Protein AF-A0A5J4WAI6-F1 (afdb_monomer_lite)

Foldseek 3Di:
DAAEAAQEEAEQAEEAQARAEEDEDQDLRYANEQYEEENAAHPDPDGQQRHYEAEYPDADPPDDLVCPLVSVCVSHHNYEYQDALNHWYYYPPDIGGDHGHHPAAAQQDLVSDDPGHAHDCPDPRQHRVNNVLSNCCVPVVCPDACVSHPADLADRPCDPPRHPHADDPPRDDPRHAHRCPDPVAHNVNNVLVCCQPPVQCPDACVSPPADLADRPCDPHRADHADQDLLDPPVRHHDRCPDPRQHSVNVVVSSQADPDAQDAADDACSHEYALGHQHHRHDYDPPLVRCPNPACVRPPAALPDNPCDPVPRHDHAADVVRQELRHHDRDPDPVQHSVLNVLVNCCHVPQCPDACVSHPADLEDRPCDPHRADHADQDLVSQDLRHHDHDPHPCHSVNNVLSSCCVPPVLPDACVSHPADPPDGVVDCVRHVPDDDDPPDDDDDDDDDDDDDDDDDDDDDDDDDDDDDDDDDDDDDDDDDDDDDDDDDDDDDDDDDDDDDDDDDDDDDDDDDDDDDDDDDD

Structure (mmCIF, N/CA/C/O backbone):
data_AF-A0A5J4WAI6-F1
#
_entry.id   AF-A0A5J4WAI6-F1
#
loop_
_atom_site.group_PDB
_atom_site.id
_atom_site.type_symbol
_atom_site.label_atom_id
_atom_site.label_alt_id
_atom_site.label_comp_id
_atom_site.label_asym_id
_atom_site.label_entity_id
_atom_site.label_seq_id
_atom_site.pdbx_PDB_ins_code
_atom_site.Cartn_x
_atom_site.Cartn_y
_atom_site.Cartn_z
_atom_site.occupancy
_atom_site.B_iso_or_equiv
_atom_site.auth_seq_id
_atom_site.auth_comp_id
_atom_site.auth_asym_id
_atom_site.auth_atom_id
_atom_site.pdbx_PDB_model_num
ATOM 1 N N . MET A 1 1 ? 68.109 -17.383 -61.980 1.00 69.75 1 MET A N 1
ATOM 2 C CA . MET A 1 1 ? 67.663 -16.422 -60.946 1.00 69.75 1 MET A CA 1
ATOM 3 C C . MET A 1 1 ? 66.219 -16.737 -60.569 1.00 69.75 1 MET A C 1
ATOM 5 O O . MET A 1 1 ? 65.456 -17.095 -61.463 1.00 69.75 1 MET A O 1
ATOM 9 N N . LYS A 1 2 ? 65.871 -16.685 -59.277 1.00 86.88 2 LYS A N 1
ATOM 10 C CA . LYS A 1 2 ? 64.518 -16.937 -58.749 1.00 86.88 2 LYS A CA 1
ATOM 11 C C . LYS A 1 2 ? 64.062 -15.692 -57.984 1.00 86.88 2 LYS A C 1
ATOM 13 O O . LYS A 1 2 ? 64.823 -15.218 -57.147 1.00 86.88 2 LYS A O 1
ATOM 18 N N . LEU A 1 3 ? 62.865 -15.182 -58.270 1.00 90.19 3 LEU A N 1
ATOM 19 C CA . LEU A 1 3 ? 62.257 -14.062 -57.540 1.00 90.19 3 LEU A CA 1
ATOM 20 C C . LEU A 1 3 ? 61.251 -14.607 -56.519 1.00 90.19 3 LEU A C 1
ATOM 22 O O . LEU A 1 3 ? 60.433 -15.459 -56.865 1.00 90.19 3 LEU A O 1
ATOM 26 N N . VAL A 1 4 ? 61.307 -14.138 -55.271 1.00 94.31 4 VAL A N 1
ATOM 27 C CA . VAL A 1 4 ? 60.383 -14.551 -54.202 1.00 94.31 4 VAL A CA 1
ATOM 28 C C . VAL A 1 4 ? 59.908 -13.315 -53.444 1.00 94.31 4 VAL A C 1
ATOM 30 O O . VAL A 1 4 ? 60.719 -12.626 -52.835 1.00 94.31 4 VAL A O 1
ATOM 33 N N . ILE A 1 5 ? 58.604 -13.043 -53.491 1.00 95.62 5 ILE A N 1
ATOM 34 C CA . ILE A 1 5 ? 57.927 -11.959 -52.768 1.00 95.62 5 ILE A CA 1
ATOM 35 C C . ILE A 1 5 ? 56.692 -12.576 -52.115 1.00 95.62 5 ILE A C 1
ATOM 37 O O . ILE A 1 5 ? 55.659 -12.713 -52.754 1.00 95.62 5 ILE A O 1
ATOM 41 N N . THR A 1 6 ? 56.784 -13.011 -50.864 1.00 95.88 6 THR A N 1
ATOM 42 C CA . THR A 1 6 ? 55.691 -13.754 -50.212 1.00 95.88 6 THR A CA 1
ATOM 43 C C . THR A 1 6 ? 55.448 -13.279 -48.791 1.00 95.88 6 THR A C 1
ATOM 45 O O . THR A 1 6 ? 56.419 -12.924 -48.125 1.00 95.88 6 THR A O 1
ATOM 48 N N . ASN A 1 7 ? 54.206 -13.368 -48.302 1.00 94.25 7 ASN A N 1
ATOM 49 C CA . ASN A 1 7 ? 53.822 -13.002 -46.928 1.00 94.25 7 ASN A CA 1
ATOM 50 C C . ASN A 1 7 ? 54.052 -11.518 -46.589 1.00 94.25 7 ASN A C 1
ATOM 52 O O . ASN A 1 7 ? 54.444 -11.189 -45.472 1.00 94.25 7 ASN A O 1
ATOM 56 N N . ASN A 1 8 ? 53.833 -10.621 -47.552 1.00 95.94 8 ASN A N 1
ATOM 57 C CA . ASN A 1 8 ? 53.940 -9.176 -47.345 1.00 95.94 8 ASN A CA 1
ATOM 58 C C . ASN A 1 8 ? 52.562 -8.521 -47.343 1.00 95.94 8 ASN A C 1
ATOM 60 O O . ASN A 1 8 ? 51.621 -9.019 -47.960 1.00 95.94 8 ASN A O 1
ATOM 64 N N . ARG A 1 9 ? 52.475 -7.356 -46.702 1.00 94.69 9 ARG A N 1
ATOM 65 C CA . ARG A 1 9 ? 51.293 -6.498 -46.720 1.00 94.69 9 ARG A CA 1
ATOM 66 C C . ARG A 1 9 ? 51.644 -5.162 -47.364 1.00 94.69 9 ARG A C 1
ATOM 68 O O . ARG A 1 9 ? 52.500 -4.441 -46.857 1.00 94.69 9 ARG A O 1
ATOM 75 N N . PHE A 1 10 ? 50.982 -4.847 -48.470 1.00 94.94 10 PHE A N 1
ATOM 76 C CA . PHE A 1 10 ? 51.165 -3.618 -49.232 1.00 94.94 10 PHE A CA 1
ATOM 77 C C . PHE A 1 10 ? 49.921 -2.746 -49.098 1.00 94.94 10 PHE A C 1
ATOM 79 O O . PHE A 1 10 ? 48.861 -3.068 -49.642 1.00 94.94 10 PHE A O 1
ATOM 86 N N . THR A 1 11 ? 50.055 -1.662 -48.340 1.00 90.81 11 THR A N 1
ATOM 87 C CA . THR A 1 11 ? 48.950 -0.767 -47.987 1.00 90.81 11 THR A CA 1
ATOM 88 C C . THR A 1 11 ? 49.206 0.643 -48.489 1.00 90.81 11 THR A C 1
ATOM 90 O O . THR A 1 11 ? 50.267 1.194 -48.190 1.00 90.81 11 THR A O 1
ATOM 93 N N . ASN A 1 12 ? 48.231 1.244 -49.174 1.00 91.88 12 ASN A N 1
ATOM 94 C CA . ASN A 1 12 ? 48.247 2.645 -49.617 1.00 91.88 12 ASN A CA 1
ATOM 95 C C . ASN A 1 12 ? 49.503 3.040 -50.412 1.00 91.88 12 ASN A C 1
ATOM 97 O O . ASN A 1 12 ? 49.976 4.175 -50.332 1.00 91.88 12 ASN A O 1
ATOM 101 N N . CYS A 1 13 ? 50.074 2.098 -51.160 1.00 94.56 13 CYS A N 1
ATOM 102 C CA . CYS A 1 13 ? 51.224 2.363 -52.010 1.00 94.56 13 CYS A CA 1
ATOM 103 C C . CYS A 1 13 ? 50.749 3.006 -53.323 1.00 94.56 13 CYS A C 1
ATOM 105 O O . CYS A 1 13 ? 49.711 2.622 -53.868 1.00 94.56 13 CYS A O 1
ATOM 107 N N . PHE A 1 14 ? 51.501 3.980 -53.837 1.00 95.50 14 PHE A N 1
ATOM 108 C CA . PHE A 1 14 ? 51.156 4.695 -55.066 1.00 95.50 14 PHE A CA 1
ATOM 109 C C . PHE A 1 14 ? 52.329 4.698 -56.041 1.00 95.50 14 PHE A C 1
ATOM 111 O O . PHE A 1 14 ? 53.457 5.016 -55.666 1.00 95.50 14 PHE A O 1
ATOM 118 N N . GLY A 1 15 ? 52.061 4.372 -57.303 1.00 94.88 15 GLY A N 1
ATOM 119 C CA . GLY A 1 15 ? 53.096 4.276 -58.325 1.00 94.88 15 GLY A CA 1
ATOM 120 C C . GLY A 1 15 ? 52.580 4.592 -59.719 1.00 94.88 15 GLY A C 1
ATOM 121 O O . GLY A 1 15 ? 51.388 4.773 -59.943 1.00 94.88 15 GLY A O 1
ATOM 122 N N . TYR A 1 16 ? 53.490 4.704 -60.683 1.00 93.69 16 TYR A N 1
ATOM 123 C CA . TYR A 1 16 ? 53.103 5.106 -62.036 1.00 93.69 16 TYR A CA 1
ATOM 124 C C . TYR A 1 16 ? 52.330 3.996 -62.767 1.00 93.69 16 TYR A C 1
ATOM 126 O O . TYR A 1 16 ? 51.257 4.246 -63.305 1.00 93.69 16 TYR A O 1
ATOM 134 N N . TYR A 1 17 ? 52.842 2.760 -62.736 1.00 93.25 17 TYR A N 1
ATOM 135 C CA . TYR A 1 17 ? 52.228 1.605 -63.410 1.00 93.25 17 TYR A CA 1
ATOM 136 C C . TYR A 1 17 ? 51.409 0.710 -62.469 1.00 93.25 17 TYR A C 1
ATOM 138 O O . TYR A 1 17 ? 50.399 0.150 -62.883 1.00 93.25 17 TYR A O 1
ATOM 146 N N . ALA A 1 18 ? 51.836 0.599 -61.212 1.00 96.06 18 ALA A N 1
ATOM 147 C CA . ALA A 1 18 ? 51.139 -0.073 -60.121 1.00 96.06 18 ALA A CA 1
ATOM 148 C C . ALA A 1 18 ? 51.621 0.519 -58.793 1.00 96.06 18 ALA A C 1
ATOM 150 O O . ALA A 1 18 ? 52.752 1.003 -58.706 1.00 96.06 18 ALA A O 1
ATOM 151 N N . GLY A 1 19 ? 50.765 0.480 -57.780 1.00 94.19 19 GLY A N 1
ATOM 152 C CA . GLY A 1 19 ? 51.011 1.028 -56.457 1.00 94.19 19 GLY A CA 1
ATOM 153 C C . GLY A 1 19 ? 51.994 0.208 -55.637 1.00 94.19 19 GLY A C 1
ATOM 154 O O . GLY A 1 19 ? 52.930 0.786 -55.094 1.00 94.19 19 GLY A O 1
ATOM 155 N N . ALA A 1 20 ? 51.827 -1.118 -55.560 1.00 95.88 20 ALA A N 1
ATOM 156 C CA . ALA A 1 20 ? 52.673 -1.948 -54.699 1.00 95.88 20 ALA A CA 1
ATOM 157 C C . ALA A 1 20 ? 53.856 -2.597 -55.428 1.00 95.88 20 ALA A C 1
ATOM 159 O O . ALA A 1 20 ? 54.994 -2.476 -54.976 1.00 95.88 20 ALA A O 1
ATOM 160 N N . LEU A 1 21 ? 53.617 -3.298 -56.541 1.00 96.00 21 LEU A N 1
ATOM 161 C CA . LEU A 1 21 ? 54.660 -4.062 -57.234 1.00 96.00 21 LEU A CA 1
ATOM 162 C C . LEU A 1 21 ? 54.730 -3.717 -58.722 1.00 96.00 21 LEU A C 1
ATOM 164 O O . LEU A 1 21 ? 53.766 -3.904 -59.453 1.00 96.00 21 LEU A O 1
ATOM 168 N N . HIS A 1 22 ? 55.905 -3.317 -59.202 1.00 95.00 22 HIS A N 1
ATOM 169 C CA . HIS A 1 22 ? 56.192 -3.184 -60.630 1.00 95.00 22 HIS A CA 1
ATOM 170 C C . HIS A 1 22 ? 57.426 -4.017 -60.976 1.00 95.00 22 HIS A C 1
ATOM 172 O O . HIS A 1 22 ? 58.529 -3.693 -60.540 1.00 95.00 22 HIS A O 1
ATOM 178 N N . ASN A 1 23 ? 57.243 -5.104 -61.733 1.00 90.94 23 ASN A N 1
ATOM 179 C CA . ASN A 1 23 ? 58.327 -6.037 -62.041 1.00 90.94 23 ASN A CA 1
ATOM 180 C C . ASN A 1 23 ? 58.408 -6.358 -63.535 1.00 90.94 23 ASN A C 1
ATOM 182 O O . ASN A 1 23 ? 57.436 -6.824 -64.130 1.00 90.94 23 ASN A O 1
ATOM 186 N N . ALA A 1 24 ? 59.609 -6.200 -64.097 1.00 90.69 24 ALA A N 1
ATOM 187 C CA . ALA A 1 24 ? 59.967 -6.677 -65.427 1.00 90.69 24 ALA A CA 1
ATOM 188 C C . ALA A 1 24 ? 60.778 -7.983 -65.305 1.00 90.69 24 ALA A C 1
ATOM 190 O O . ALA A 1 24 ? 61.910 -8.004 -64.823 1.00 90.69 24 ALA A O 1
ATOM 191 N N . LEU A 1 25 ? 60.169 -9.098 -65.694 1.00 89.81 25 LEU A N 1
ATOM 192 C CA . LEU A 1 25 ? 60.618 -10.461 -65.449 1.00 89.81 25 LEU A CA 1
ATOM 193 C C . LEU A 1 25 ? 61.243 -11.074 -66.710 1.00 89.81 25 LEU A C 1
ATOM 195 O O . LEU A 1 25 ? 60.679 -11.035 -67.803 1.00 89.81 25 LEU A O 1
ATOM 199 N N . GLN A 1 26 ? 62.404 -11.709 -66.542 1.00 87.00 26 GLN A N 1
ATOM 200 C CA . GLN A 1 26 ? 63.084 -12.484 -67.594 1.00 87.00 26 GLN A CA 1
ATOM 201 C C . GLN A 1 26 ? 62.978 -14.004 -67.377 1.00 87.00 26 GLN A C 1
ATOM 203 O O . GLN A 1 26 ? 63.520 -14.789 -68.149 1.00 87.00 26 GLN A O 1
ATOM 208 N N . THR A 1 27 ? 62.301 -14.440 -66.310 1.00 83.56 27 THR A N 1
ATOM 209 C CA . THR A 1 27 ? 62.223 -15.844 -65.885 1.00 83.56 27 THR A CA 1
ATOM 210 C C . THR A 1 27 ? 60.822 -16.212 -65.401 1.00 83.56 27 THR A C 1
ATOM 212 O O . THR A 1 27 ? 60.086 -15.373 -64.883 1.00 83.56 27 THR A O 1
ATOM 215 N N . VAL A 1 28 ? 60.461 -17.491 -65.541 1.00 82.44 28 VAL A N 1
ATOM 216 C CA . VAL A 1 28 ? 59.222 -18.080 -64.993 1.00 82.44 28 VAL A CA 1
ATOM 217 C C . VAL A 1 28 ? 59.356 -18.493 -63.528 1.00 82.44 28 VAL A C 1
ATOM 219 O O . VAL A 1 28 ? 58.354 -18.776 -62.881 1.00 82.44 28 VAL A O 1
ATOM 222 N N . ASN A 1 29 ? 60.576 -18.522 -62.985 1.00 87.31 29 ASN A N 1
ATOM 223 C CA . ASN A 1 29 ? 60.829 -18.948 -61.609 1.00 87.31 29 ASN A CA 1
ATOM 224 C C . ASN A 1 29 ? 60.546 -17.802 -60.623 1.00 87.31 29 ASN A C 1
ATOM 226 O O . ASN A 1 29 ? 61.465 -17.278 -59.988 1.00 87.31 29 ASN A O 1
ATOM 230 N N . CYS A 1 30 ? 59.275 -17.412 -60.517 1.00 90.50 30 CYS A N 1
ATOM 231 C CA . CYS A 1 30 ? 58.785 -16.372 -59.613 1.00 90.50 30 CYS A CA 1
ATOM 232 C C . CYS A 1 30 ? 57.752 -16.956 -58.639 1.00 90.50 30 CYS A C 1
ATOM 234 O O . CYS A 1 30 ? 56.895 -17.736 -59.045 1.00 90.50 30 CYS A O 1
ATOM 236 N N . ASN A 1 31 ? 57.830 -16.575 -57.363 1.00 93.88 31 ASN A N 1
ATOM 237 C CA . ASN A 1 31 ? 56.807 -16.873 -56.363 1.00 93.88 31 ASN A CA 1
ATOM 238 C C . ASN A 1 31 ? 56.331 -15.569 -55.711 1.00 93.88 31 ASN A C 1
ATOM 240 O O . ASN A 1 31 ? 57.135 -14.897 -55.065 1.00 93.88 31 ASN A O 1
ATOM 244 N N . ILE A 1 32 ? 55.055 -15.223 -55.896 1.00 95.62 32 ILE A N 1
ATOM 245 C CA . ILE A 1 32 ? 54.423 -13.993 -55.394 1.00 95.62 32 ILE A CA 1
ATOM 246 C C . ILE A 1 32 ? 53.202 -14.345 -54.504 1.00 95.62 32 ILE A C 1
ATOM 248 O O . ILE A 1 32 ? 52.201 -13.634 -54.456 1.00 95.62 32 ILE A O 1
ATOM 252 N N . SER A 1 33 ? 53.245 -15.496 -53.826 1.00 95.94 33 SER A N 1
ATOM 253 C CA . SER A 1 33 ? 52.140 -16.049 -53.033 1.00 95.94 33 SER A CA 1
ATOM 254 C C . SER A 1 33 ? 51.926 -15.353 -51.682 1.00 95.94 33 SER A C 1
ATOM 256 O O . SER A 1 33 ? 52.874 -14.845 -51.083 1.00 95.94 33 SER A O 1
ATOM 258 N N . ASN A 1 34 ? 50.718 -15.465 -51.125 1.00 94.88 34 ASN A N 1
ATOM 259 C CA . ASN A 1 34 ? 50.363 -15.037 -49.762 1.00 94.88 34 ASN A CA 1
ATOM 260 C C . ASN A 1 34 ? 50.623 -13.553 -49.452 1.00 94.88 34 ASN A C 1
ATOM 262 O O . ASN A 1 34 ? 51.053 -13.226 -48.351 1.00 94.88 34 ASN A O 1
ATOM 266 N N . ASN A 1 35 ? 50.424 -12.642 -50.402 1.00 95.62 35 ASN A N 1
ATOM 267 C CA . ASN A 1 35 ? 50.533 -11.207 -50.131 1.00 95.62 35 ASN A CA 1
ATOM 268 C C . ASN A 1 35 ? 49.152 -10.566 -49.941 1.00 95.62 35 ASN A C 1
ATOM 270 O O . ASN A 1 35 ? 48.162 -10.996 -50.531 1.00 95.62 35 ASN A O 1
ATOM 274 N N . GLU A 1 36 ? 49.087 -9.514 -49.134 1.00 93.81 36 GLU A N 1
ATOM 275 C CA . GLU A 1 36 ? 47.872 -8.736 -48.896 1.00 93.81 36 GLU A CA 1
ATOM 276 C C . GLU A 1 36 ? 48.015 -7.356 -49.535 1.00 93.81 36 GLU A C 1
ATOM 278 O O . GLU A 1 36 ? 48.956 -6.623 -49.222 1.00 93.81 36 GLU A O 1
ATOM 283 N N . PHE A 1 37 ? 47.085 -6.989 -50.412 1.00 94.25 37 PHE A N 1
ATOM 284 C CA . PHE A 1 37 ? 47.084 -5.697 -51.091 1.00 94.25 37 PHE A CA 1
ATOM 285 C C . PHE A 1 37 ? 45.852 -4.883 -50.694 1.00 94.25 37 PHE A C 1
ATOM 287 O O . PHE A 1 37 ? 44.728 -5.368 -50.805 1.00 94.25 37 PHE A O 1
ATOM 294 N N . SER A 1 38 ? 46.047 -3.653 -50.219 1.00 91.19 38 SER A N 1
ATOM 295 C CA . SER A 1 38 ? 44.950 -2.826 -49.712 1.00 91.19 38 SER A CA 1
ATOM 296 C C . SER A 1 38 ? 45.164 -1.347 -50.018 1.00 91.19 38 SER A C 1
ATOM 298 O O . SER A 1 38 ? 46.207 -0.785 -49.694 1.00 91.19 38 SER A O 1
ATOM 300 N N . GLY A 1 39 ? 44.184 -0.704 -50.655 1.00 87.12 39 GLY A N 1
ATOM 301 C CA . GLY A 1 39 ? 44.206 0.746 -50.904 1.00 87.12 39 GLY A CA 1
ATOM 302 C C . GLY A 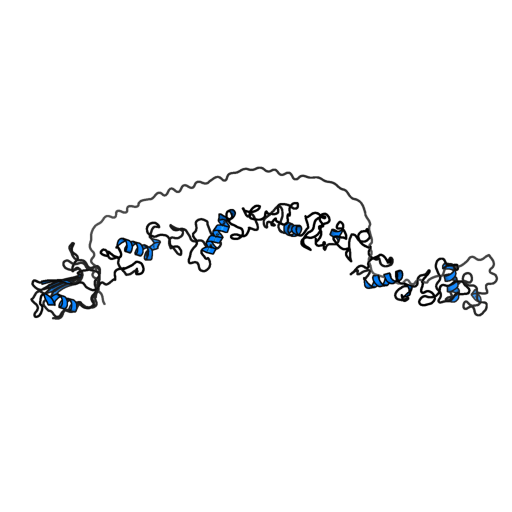1 39 ? 45.337 1.245 -51.816 1.00 87.12 39 GLY A C 1
ATOM 303 O O . GLY A 1 39 ? 45.634 2.436 -51.812 1.00 87.12 39 GLY A O 1
ATOM 304 N N . ASN A 1 40 ? 45.995 0.368 -52.583 1.00 94.12 40 ASN A N 1
ATOM 305 C CA . ASN A 1 40 ? 47.045 0.787 -53.513 1.00 94.12 40 ASN A CA 1
ATOM 306 C C . ASN A 1 40 ? 46.439 1.446 -54.758 1.00 94.12 40 ASN A C 1
ATOM 308 O O . ASN A 1 40 ? 45.366 1.050 -55.222 1.00 94.12 40 ASN A O 1
ATOM 312 N N . GLY A 1 41 ? 47.150 2.429 -55.309 1.00 92.56 41 GLY A N 1
ATOM 313 C CA . GLY A 1 41 ? 46.709 3.212 -56.461 1.00 92.56 41 GLY A CA 1
ATOM 314 C C . GLY A 1 41 ? 47.800 3.385 -57.511 1.00 92.56 41 GLY A C 1
ATOM 315 O O . GLY A 1 41 ? 48.993 3.242 -57.228 1.00 92.56 41 GLY A O 1
ATOM 316 N N . LYS A 1 42 ? 47.394 3.719 -58.736 1.00 95.00 42 LYS A N 1
ATOM 317 C CA . LYS A 1 42 ? 48.323 4.108 -59.802 1.00 95.00 42 LYS A CA 1
ATOM 318 C C . LYS A 1 42 ? 47.962 5.448 -60.430 1.00 95.00 42 LYS A C 1
ATOM 320 O O . LYS A 1 42 ? 46.844 5.939 -60.277 1.00 95.00 42 LYS A O 1
ATOM 325 N N . TYR A 1 43 ? 48.906 6.035 -61.156 1.00 91.50 43 TYR A N 1
ATOM 326 C CA . TYR A 1 43 ? 48.659 7.267 -61.897 1.00 91.50 43 TYR A CA 1
ATOM 327 C C . TYR A 1 43 ? 47.642 7.038 -63.033 1.00 91.50 43 TYR A C 1
ATOM 329 O O . TYR A 1 43 ? 47.825 6.153 -63.867 1.00 91.50 43 TYR A O 1
ATOM 337 N N . GLY A 1 44 ? 46.579 7.850 -63.074 1.00 89.62 44 GLY A N 1
ATOM 338 C CA . GLY A 1 44 ? 45.499 7.772 -64.069 1.00 89.62 44 GLY A CA 1
ATOM 339 C C . GLY A 1 44 ? 44.108 7.560 -63.456 1.00 89.62 44 GLY A C 1
ATOM 340 O O . GLY A 1 44 ? 43.973 7.338 -62.257 1.00 89.62 44 GLY A O 1
ATOM 341 N N . LEU A 1 45 ? 43.057 7.654 -64.279 1.00 82.19 45 LEU A N 1
ATOM 342 C CA . LEU A 1 45 ? 41.668 7.432 -63.837 1.00 82.19 45 LEU A CA 1
ATOM 343 C C . LEU A 1 45 ? 41.311 5.941 -63.740 1.00 82.19 45 LEU A C 1
ATOM 345 O O . LEU A 1 45 ? 40.546 5.549 -62.866 1.00 82.19 45 LEU A O 1
ATOM 349 N N . ASP A 1 46 ? 41.876 5.108 -64.617 1.00 87.25 46 ASP A N 1
ATOM 350 C CA . ASP A 1 46 ? 41.715 3.657 -64.545 1.00 87.25 46 ASP A CA 1
ATOM 351 C C . ASP A 1 46 ? 42.612 3.088 -63.443 1.00 87.25 46 ASP A C 1
ATOM 353 O O . ASP A 1 46 ? 43.836 3.175 -63.529 1.00 87.25 46 ASP A O 1
ATOM 357 N N . GLN A 1 47 ? 42.002 2.492 -62.420 1.00 91.19 47 GLN A N 1
ATOM 358 C CA . GLN A 1 47 ? 42.704 1.886 -61.287 1.00 91.19 47 GLN A CA 1
ATOM 359 C C . GLN A 1 47 ? 42.869 0.363 -61.419 1.00 91.19 47 GLN A C 1
ATOM 361 O O . GLN A 1 47 ? 43.332 -0.281 -60.482 1.00 91.19 47 GLN A O 1
ATOM 366 N N . LYS A 1 48 ? 42.562 -0.247 -62.572 1.00 91.81 48 LYS A N 1
ATOM 367 C CA . LYS A 1 48 ? 42.827 -1.681 -62.789 1.00 91.81 48 LYS A CA 1
ATOM 368 C C . LYS A 1 48 ? 44.325 -1.980 -62.760 1.00 91.81 48 LYS A C 1
ATOM 370 O O . LYS A 1 48 ? 45.131 -1.263 -63.357 1.00 91.81 48 LYS A O 1
ATOM 375 N N . GLY A 1 49 ? 44.725 -3.060 -62.105 1.00 92.38 49 GLY A N 1
ATOM 376 C CA . GLY A 1 49 ? 46.130 -3.422 -61.922 1.00 92.38 49 GLY A CA 1
ATOM 377 C C . GLY A 1 49 ? 46.872 -2.534 -60.923 1.00 92.38 49 GLY A C 1
ATOM 378 O O . GLY A 1 49 ? 48.098 -2.462 -60.979 1.00 92.38 49 GLY A O 1
ATOM 379 N N . SER A 1 50 ? 46.158 -1.809 -60.057 1.00 95.06 50 SER A N 1
ATOM 380 C CA . SER A 1 50 ? 46.763 -0.888 -59.091 1.00 95.06 50 SER A CA 1
ATOM 381 C C . SER A 1 50 ? 47.604 -1.584 -58.023 1.00 95.06 50 SER A C 1
ATOM 383 O O . SER A 1 50 ? 48.467 -0.935 -57.440 1.00 95.06 50 SER A O 1
ATOM 385 N N . ASP A 1 51 ? 47.424 -2.881 -57.771 1.00 96.56 51 ASP A N 1
ATOM 386 C CA . ASP A 1 51 ? 48.240 -3.583 -56.781 1.00 96.56 51 ASP A CA 1
ATOM 387 C C . ASP A 1 51 ? 49.566 -4.043 -57.377 1.00 96.56 51 ASP A C 1
ATOM 389 O O . ASP A 1 51 ? 50.626 -3.765 -56.816 1.00 96.56 51 ASP A O 1
ATOM 393 N N . ALA A 1 52 ? 49.550 -4.686 -58.544 1.00 96.94 52 ALA A N 1
ATOM 394 C CA . ALA A 1 52 ? 50.787 -5.084 -59.205 1.00 96.94 52 ALA A CA 1
ATOM 395 C C . ALA A 1 52 ? 50.717 -5.031 -60.729 1.00 96.94 52 ALA A C 1
ATOM 397 O O . ALA A 1 52 ? 49.696 -5.354 -61.333 1.00 96.94 52 ALA A O 1
ATOM 398 N N . TYR A 1 53 ? 51.862 -4.720 -61.336 1.00 97.12 53 TYR A N 1
ATOM 399 C CA . TYR A 1 53 ? 52.114 -4.816 -62.766 1.00 97.12 53 TYR A CA 1
ATOM 400 C C . TYR A 1 53 ? 53.274 -5.786 -63.039 1.00 97.12 53 TYR A C 1
ATOM 402 O O . TYR A 1 53 ? 54.420 -5.537 -62.642 1.00 97.12 53 TYR A O 1
ATOM 410 N N . LEU A 1 54 ? 52.962 -6.911 -63.691 1.00 96.06 54 LEU A N 1
ATOM 411 C CA . LEU A 1 54 ? 53.898 -7.997 -64.002 1.00 96.06 54 LEU A CA 1
ATOM 412 C C . LEU A 1 54 ? 54.157 -8.074 -65.511 1.00 96.06 54 LEU A C 1
ATOM 414 O O . LEU A 1 54 ? 53.304 -8.525 -66.275 1.00 96.06 54 LEU A O 1
ATOM 418 N N . GLN A 1 55 ? 55.348 -7.675 -65.950 1.00 95.56 55 GLN A N 1
ATOM 419 C CA . GLN A 1 55 ? 55.720 -7.675 -67.364 1.00 95.56 55 GLN A CA 1
ATOM 420 C C . GLN A 1 55 ? 56.797 -8.725 -67.643 1.00 95.56 55 GLN A C 1
ATOM 422 O O . GLN A 1 55 ? 57.867 -8.667 -67.054 1.00 95.56 55 GLN A O 1
ATOM 427 N N . TRP A 1 56 ? 56.574 -9.651 -68.574 1.00 93.75 56 TRP A N 1
ATOM 428 C CA . TRP A 1 56 ? 57.611 -10.568 -69.055 1.00 93.75 56 TRP A CA 1
ATOM 429 C C . TRP A 1 56 ? 58.207 -10.078 -70.374 1.00 93.75 56 TRP A C 1
ATOM 431 O O . TRP A 1 56 ? 57.507 -9.968 -71.381 1.00 93.75 56 TRP A O 1
ATOM 441 N N . ILE A 1 57 ? 59.518 -9.816 -70.360 1.00 88.69 57 ILE A N 1
ATOM 442 C CA . ILE A 1 57 ? 60.248 -9.193 -71.481 1.00 88.69 57 ILE A CA 1
ATOM 443 C C . ILE A 1 57 ? 60.433 -10.174 -72.652 1.00 88.69 57 ILE A C 1
ATOM 445 O O . ILE A 1 57 ? 60.439 -9.769 -73.811 1.00 88.69 57 ILE A O 1
ATOM 449 N N . SER A 1 58 ? 60.542 -11.473 -72.363 1.00 87.25 58 SER A N 1
ATOM 450 C CA . SER A 1 58 ? 60.786 -12.520 -73.362 1.00 87.25 58 SER A CA 1
ATOM 451 C C . SER A 1 58 ? 59.630 -13.512 -73.430 1.00 87.25 58 SER A C 1
ATOM 453 O O . SER A 1 58 ? 58.969 -13.785 -72.426 1.00 87.25 58 SER A O 1
ATOM 455 N N . LYS A 1 59 ? 59.417 -14.111 -74.608 1.00 84.81 59 LYS A N 1
ATOM 456 C CA . LYS A 1 59 ? 58.461 -15.213 -74.775 1.00 84.81 59 LYS A CA 1
ATOM 457 C C . LYS A 1 59 ? 58.874 -16.390 -73.888 1.00 84.81 59 LYS A C 1
ATOM 459 O O . LYS A 1 59 ? 59.991 -16.893 -73.992 1.00 84.81 59 LYS A O 1
ATOM 464 N N . LEU A 1 60 ? 57.965 -16.836 -73.027 1.00 87.94 60 LEU A N 1
ATOM 465 C CA . LEU A 1 60 ? 58.215 -17.932 -72.095 1.00 87.94 60 LEU A CA 1
ATOM 466 C C . LEU A 1 60 ? 57.876 -19.273 -72.753 1.00 87.94 60 LEU A C 1
ATOM 468 O O . LEU A 1 60 ? 56.785 -19.454 -73.295 1.00 87.94 60 LEU A O 1
ATOM 472 N N . SER A 1 61 ? 58.807 -20.228 -72.703 1.00 87.69 61 SER A N 1
ATOM 473 C CA . SER A 1 61 ? 58.573 -21.576 -73.233 1.00 87.69 61 SER A CA 1
ATOM 474 C C . SER A 1 61 ? 57.439 -22.269 -72.465 1.00 87.69 61 SER A C 1
ATOM 476 O O . SER A 1 61 ? 57.404 -22.240 -71.234 1.00 87.69 61 SER A O 1
ATOM 478 N N . GLY A 1 62 ? 56.487 -22.865 -73.187 1.00 87.81 62 GLY A N 1
ATOM 479 C CA . GLY A 1 62 ? 55.325 -23.555 -72.609 1.00 87.81 62 GLY A CA 1
ATOM 480 C C . GLY A 1 62 ? 54.187 -22.649 -72.111 1.00 87.81 62 GLY A C 1
ATOM 481 O O . GLY A 1 62 ? 53.199 -23.161 -71.576 1.00 87.81 62 GLY A O 1
ATOM 482 N N . TRP A 1 63 ? 54.291 -21.327 -72.275 1.00 90.19 63 TRP A N 1
ATOM 483 C CA . TRP A 1 63 ? 53.192 -20.397 -72.003 1.00 90.19 63 TRP A CA 1
ATOM 484 C C . TRP A 1 63 ? 52.442 -20.084 -73.301 1.00 90.19 63 TRP A C 1
ATOM 486 O O . TRP A 1 63 ? 53.039 -19.681 -74.300 1.00 90.19 63 TRP A O 1
ATOM 496 N N . THR A 1 64 ? 51.129 -20.287 -73.286 1.00 88.75 64 THR A N 1
ATOM 497 C CA . THR A 1 64 ? 50.194 -19.968 -74.374 1.00 88.75 64 THR A CA 1
ATOM 498 C C . THR A 1 64 ? 49.227 -18.888 -73.898 1.00 88.75 64 THR A C 1
ATOM 500 O O . THR A 1 64 ? 49.093 -18.670 -72.692 1.00 88.75 64 THR A O 1
ATOM 503 N N . ALA A 1 65 ? 48.536 -18.204 -74.815 1.00 83.81 65 ALA A N 1
ATOM 504 C CA . ALA A 1 65 ? 47.500 -17.236 -74.436 1.00 83.81 65 ALA A CA 1
ATOM 505 C C . ALA A 1 65 ? 46.458 -17.867 -73.491 1.00 83.81 65 ALA A C 1
ATOM 507 O O . ALA A 1 65 ? 46.098 -17.273 -72.481 1.00 83.81 65 ALA A O 1
ATOM 508 N N . GLU A 1 66 ? 46.072 -19.115 -73.766 1.00 84.94 66 GLU A N 1
ATOM 509 C CA . GLU A 1 66 ? 45.056 -19.857 -73.013 1.00 84.94 66 GLU A CA 1
ATOM 510 C C . GLU A 1 66 ? 45.495 -20.239 -71.592 1.00 84.94 66 GLU A C 1
ATOM 512 O O . GLU A 1 66 ? 44.676 -20.259 -70.678 1.00 84.94 66 GLU A O 1
ATOM 517 N N . ASN A 1 67 ? 46.781 -20.540 -71.372 1.00 89.19 67 ASN A N 1
ATOM 518 C CA . ASN A 1 67 ? 47.257 -21.026 -70.071 1.00 89.19 67 ASN A CA 1
ATOM 519 C C . ASN A 1 67 ? 47.966 -19.960 -69.215 1.00 89.19 67 ASN A C 1
ATOM 521 O O . ASN A 1 67 ? 48.241 -20.210 -68.038 1.00 89.19 67 ASN A O 1
ATOM 525 N N . THR A 1 68 ? 48.246 -18.781 -69.782 1.00 89.94 68 THR A N 1
ATOM 526 C CA . THR A 1 68 ? 48.998 -17.704 -69.119 1.00 89.94 68 THR A CA 1
ATOM 527 C C . THR A 1 68 ? 48.315 -17.250 -67.831 1.00 89.94 68 THR A C 1
ATOM 529 O O . THR A 1 68 ? 48.958 -17.214 -66.785 1.00 89.94 68 THR A O 1
ATOM 532 N N . HIS A 1 69 ? 47.008 -16.981 -67.876 1.00 88.94 69 HIS A N 1
ATOM 533 C CA . HIS A 1 69 ? 46.247 -16.526 -66.709 1.00 88.94 69 HIS A CA 1
ATOM 534 C C . HIS A 1 69 ? 46.367 -17.505 -65.529 1.00 88.94 69 HIS A C 1
ATOM 536 O O . HIS A 1 69 ? 46.761 -17.116 -64.430 1.00 88.94 69 HIS A O 1
ATOM 542 N N . ASN A 1 70 ? 46.130 -18.799 -65.773 1.00 87.81 70 ASN A N 1
ATOM 543 C CA . ASN A 1 70 ? 46.206 -19.838 -64.742 1.00 87.81 70 ASN A CA 1
ATOM 544 C C . ASN A 1 70 ? 47.617 -19.980 -64.158 1.00 87.81 70 ASN A C 1
ATOM 546 O O . ASN A 1 70 ? 47.777 -20.172 -62.953 1.00 87.81 70 ASN A O 1
ATOM 550 N N . LYS A 1 71 ? 48.660 -19.854 -64.987 1.00 91.81 71 LYS A N 1
ATOM 551 C CA . LYS A 1 71 ? 50.048 -19.921 -64.512 1.00 91.81 71 LYS A CA 1
ATOM 552 C C . LYS A 1 71 ? 50.403 -18.747 -63.599 1.00 91.81 71 LYS A C 1
ATOM 554 O O . LYS A 1 71 ? 51.088 -18.963 -62.603 1.00 91.81 71 LYS A O 1
ATOM 559 N N . ILE A 1 72 ? 49.917 -17.539 -63.890 1.00 93.06 72 ILE A N 1
ATOM 560 C CA . ILE A 1 72 ? 50.122 -16.372 -63.017 1.00 93.06 72 ILE A CA 1
ATOM 561 C C . ILE A 1 72 ? 49.296 -16.511 -61.731 1.00 93.06 72 ILE A C 1
ATOM 563 O O . ILE A 1 72 ? 49.814 -16.240 -60.650 1.00 93.06 72 ILE A O 1
ATOM 567 N N . MET A 1 73 ? 48.061 -17.015 -61.812 1.00 88.38 73 MET A N 1
ATOM 568 C CA . MET A 1 73 ? 47.236 -17.304 -60.630 1.00 88.38 73 MET A CA 1
ATOM 569 C C . MET A 1 73 ? 47.933 -18.254 -59.651 1.00 88.38 73 MET A C 1
ATOM 571 O O . MET A 1 73 ? 47.934 -18.007 -58.448 1.00 88.38 73 MET A O 1
ATOM 575 N N . ILE A 1 74 ? 48.603 -19.296 -60.155 1.00 90.25 74 ILE A N 1
ATOM 576 C CA . ILE A 1 74 ? 49.399 -20.210 -59.321 1.00 90.25 74 ILE A CA 1
ATOM 577 C C . ILE A 1 74 ? 50.542 -19.466 -58.609 1.00 90.25 74 ILE A C 1
ATOM 579 O O . ILE A 1 74 ? 50.799 -19.731 -57.435 1.00 90.25 74 ILE A O 1
ATOM 583 N N . MET A 1 75 ? 51.206 -18.513 -59.274 1.00 93.56 75 MET A N 1
ATOM 584 C CA . MET A 1 75 ? 52.270 -17.705 -58.654 1.00 93.56 75 MET A CA 1
ATOM 585 C C . MET A 1 75 ? 51.755 -16.788 -57.545 1.00 93.56 75 MET A C 1
ATOM 587 O O . MET A 1 75 ? 52.526 -16.430 -56.660 1.00 93.56 75 MET A O 1
ATOM 591 N N . LEU A 1 76 ? 50.481 -16.401 -57.608 1.00 94.81 76 LEU A N 1
ATOM 592 C CA . LEU A 1 76 ? 49.822 -15.491 -56.673 1.00 94.81 76 LEU A CA 1
ATOM 593 C C . LEU A 1 76 ? 49.011 -16.222 -55.598 1.00 94.81 76 LEU A C 1
ATOM 595 O O . LEU A 1 76 ? 48.317 -15.565 -54.823 1.00 94.81 76 LEU A O 1
ATOM 599 N N . ASN A 1 77 ? 49.084 -17.555 -55.538 1.00 93.06 77 ASN A N 1
ATOM 600 C CA . ASN A 1 77 ? 48.236 -18.364 -54.669 1.00 93.06 77 ASN A CA 1
ATOM 601 C C . ASN A 1 77 ? 48.248 -17.865 -53.210 1.00 93.06 77 ASN A C 1
ATOM 603 O O . ASN A 1 77 ? 49.295 -17.499 -52.679 1.00 93.06 77 ASN A O 1
ATOM 607 N N . GLY A 1 78 ? 47.074 -17.813 -52.580 1.00 88.25 78 GLY A N 1
ATOM 608 C CA . GLY A 1 78 ? 46.890 -17.309 -51.214 1.00 88.25 78 GLY A CA 1
ATOM 609 C C . GLY A 1 78 ? 47.010 -15.789 -51.035 1.00 88.25 78 GLY A C 1
ATOM 610 O O . GLY A 1 78 ? 46.808 -15.302 -49.925 1.00 88.25 78 GLY A O 1
ATOM 611 N N . SER A 1 79 ? 47.313 -15.020 -52.086 1.00 94.75 79 SER A N 1
ATOM 612 C CA . SER A 1 79 ? 47.261 -13.553 -52.023 1.00 94.75 79 SER A CA 1
ATOM 613 C C . SER A 1 79 ? 45.819 -13.035 -52.072 1.00 94.75 79 SER A C 1
ATOM 615 O O . SER A 1 79 ? 44.962 -13.652 -52.704 1.00 94.75 79 SER A O 1
ATOM 617 N N . LYS A 1 80 ? 45.553 -11.880 -51.452 1.00 92.50 80 LYS A N 1
ATOM 618 C CA . LYS A 1 80 ? 44.234 -11.216 -51.420 1.00 92.50 80 LYS A CA 1
ATOM 619 C C . LYS A 1 80 ? 44.347 -9.725 -51.727 1.00 92.50 80 LYS A C 1
ATOM 621 O O . LYS A 1 80 ? 45.392 -9.124 -51.479 1.00 92.50 80 LYS A O 1
ATOM 626 N N . SER A 1 81 ? 43.280 -9.132 -52.256 1.00 90.75 81 SER A N 1
ATOM 627 C CA . SER A 1 81 ? 43.237 -7.702 -52.584 1.00 90.75 81 SER A CA 1
ATOM 628 C C . SER A 1 81 ? 41.902 -7.051 -52.224 1.00 90.75 81 SER A C 1
ATOM 630 O O . SER A 1 81 ? 40.864 -7.702 -52.192 1.00 90.75 81 SER A O 1
ATOM 632 N N . THR A 1 82 ? 41.912 -5.748 -51.971 1.00 84.88 82 THR A N 1
ATOM 633 C CA . THR A 1 82 ? 40.703 -4.926 -51.839 1.00 84.88 82 THR A CA 1
ATOM 634 C C . THR A 1 82 ? 40.148 -4.439 -53.180 1.00 84.88 82 THR A C 1
ATOM 636 O O . THR A 1 82 ? 38.996 -4.014 -53.244 1.00 84.88 82 THR A O 1
ATOM 639 N N . ASN A 1 83 ? 40.950 -4.498 -54.245 1.00 82.88 83 ASN A N 1
ATOM 640 C CA . ASN A 1 83 ? 40.647 -3.975 -55.574 1.00 82.88 83 ASN A CA 1
ATOM 641 C C . ASN A 1 83 ? 40.163 -5.089 -56.518 1.00 82.88 83 ASN A C 1
ATOM 643 O O . ASN A 1 83 ? 40.622 -6.231 -56.454 1.00 82.88 83 ASN A O 1
ATOM 647 N N . ILE A 1 84 ? 39.239 -4.750 -57.422 1.00 81.69 84 ILE A N 1
ATOM 648 C CA . ILE A 1 84 ? 38.926 -5.595 -58.585 1.00 81.69 84 ILE A CA 1
ATOM 649 C C . ILE A 1 84 ? 40.010 -5.419 -59.650 1.00 81.69 84 ILE A C 1
ATOM 651 O O . ILE A 1 84 ? 40.633 -4.362 -59.734 1.00 81.69 84 ILE A O 1
ATOM 655 N N . ASP A 1 85 ? 40.234 -6.454 -60.457 1.0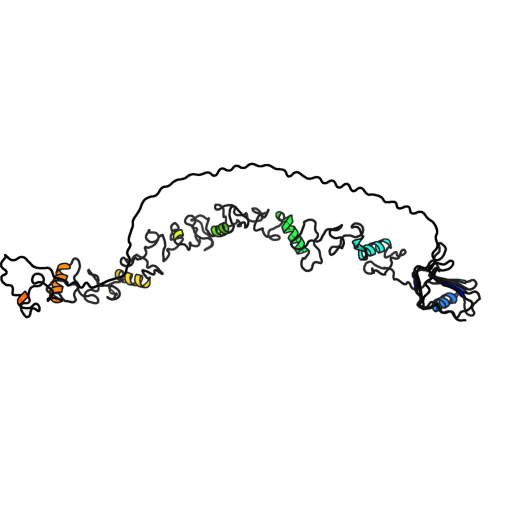0 88.56 85 ASP A N 1
ATOM 656 C CA . ASP A 1 85 ? 41.281 -6.516 -61.477 1.00 88.56 85 ASP A CA 1
ATOM 657 C C . ASP A 1 85 ? 42.649 -6.095 -60.906 1.00 88.56 85 ASP A C 1
ATOM 659 O O . ASP A 1 85 ? 43.411 -5.376 -61.547 1.00 88.56 85 ASP A O 1
ATOM 663 N N . SER A 1 86 ? 42.937 -6.507 -59.668 1.00 91.06 86 SER A N 1
ATOM 664 C CA . SER A 1 86 ? 44.020 -5.995 -58.821 1.00 91.06 86 SER A CA 1
ATOM 665 C C . SER A 1 86 ? 45.413 -6.097 -59.430 1.00 91.06 86 SER A C 1
ATOM 667 O O . SER A 1 86 ? 46.257 -5.227 -59.207 1.00 91.06 86 SER A O 1
ATOM 669 N N . ILE A 1 87 ? 45.661 -7.140 -60.219 1.00 95.81 87 ILE A N 1
ATOM 670 C CA . ILE A 1 87 ? 46.965 -7.413 -60.820 1.00 95.81 87 ILE A CA 1
ATOM 671 C C . ILE A 1 87 ? 46.851 -7.313 -62.339 1.00 95.81 87 ILE A C 1
ATOM 673 O O . ILE A 1 87 ? 46.057 -8.025 -62.951 1.00 95.81 87 ILE A O 1
ATOM 677 N N . SER A 1 88 ? 47.671 -6.466 -62.956 1.00 96.81 88 SER A N 1
ATOM 678 C CA . SER A 1 88 ? 47.831 -6.384 -64.409 1.00 96.81 88 SER A CA 1
ATOM 679 C C . SER A 1 88 ? 49.076 -7.152 -64.848 1.00 96.81 88 SER A C 1
ATOM 681 O O . SER A 1 88 ? 50.108 -7.128 -64.171 1.00 96.81 88 SER A O 1
ATOM 683 N N . TYR A 1 89 ? 48.994 -7.843 -65.983 1.00 95.75 89 TYR A N 1
ATOM 684 C CA . TYR A 1 89 ? 50.135 -8.546 -66.560 1.00 95.75 89 TYR A CA 1
ATOM 685 C C . TYR A 1 89 ? 50.288 -8.301 -68.061 1.00 95.75 89 TYR A C 1
ATOM 687 O O . TYR A 1 89 ? 49.309 -8.084 -68.777 1.00 95.75 89 TYR A O 1
ATOM 695 N N . GLN A 1 90 ? 51.529 -8.393 -68.545 1.00 94.62 90 GLN A N 1
ATOM 696 C CA . GLN A 1 90 ? 51.877 -8.326 -69.965 1.00 94.62 90 GLN A CA 1
ATOM 697 C C . GLN A 1 90 ? 52.951 -9.369 -70.307 1.00 94.62 90 GLN A C 1
ATOM 699 O O . GLN A 1 90 ? 54.016 -9.398 -69.694 1.00 94.62 90 GLN A O 1
ATOM 704 N N . ILE A 1 91 ? 52.700 -10.214 -71.311 1.00 91.62 91 ILE A N 1
ATOM 705 C CA . ILE A 1 91 ? 53.643 -11.211 -71.839 1.00 91.62 91 ILE A CA 1
ATOM 706 C C . ILE A 1 91 ? 53.637 -11.136 -73.364 1.00 91.62 91 ILE A C 1
ATOM 708 O O . ILE A 1 91 ? 52.685 -11.573 -74.014 1.00 91.62 91 ILE A O 1
ATOM 712 N N . SER A 1 92 ? 54.721 -10.625 -73.956 1.00 86.69 92 SER A N 1
ATOM 713 C CA . SER A 1 92 ? 54.794 -10.385 -75.407 1.00 86.69 92 SER A CA 1
ATOM 714 C C . SER A 1 92 ? 53.599 -9.537 -75.897 1.00 86.69 92 SER A C 1
ATOM 716 O O . SER A 1 92 ? 53.479 -8.384 -75.492 1.00 86.69 92 SER A O 1
ATOM 718 N N . LEU A 1 93 ? 52.708 -10.090 -76.733 1.00 82.62 93 LEU A N 1
ATOM 719 C CA . LEU A 1 93 ? 51.511 -9.408 -77.249 1.00 82.62 93 LEU A CA 1
ATOM 720 C C . LEU A 1 93 ? 50.240 -9.657 -76.414 1.00 82.62 93 LEU A C 1
ATOM 722 O O . LEU A 1 93 ? 49.196 -9.097 -76.730 1.00 82.62 93 LEU A O 1
ATOM 726 N N . ASN A 1 94 ? 50.310 -10.476 -75.360 1.00 87.75 94 ASN A N 1
ATOM 727 C CA . ASN A 1 94 ? 49.162 -10.789 -74.510 1.00 87.75 94 ASN A CA 1
ATOM 728 C C . ASN A 1 94 ? 49.199 -9.945 -73.237 1.00 87.75 94 ASN A C 1
ATOM 730 O O . ASN A 1 94 ? 50.223 -9.894 -72.554 1.00 87.75 94 ASN A O 1
ATOM 734 N N . SER A 1 95 ? 48.077 -9.336 -72.878 1.00 93.38 95 SER A N 1
ATOM 735 C CA . SER A 1 95 ? 47.898 -8.642 -71.605 1.00 93.38 95 SER A CA 1
ATOM 736 C C . SER A 1 95 ? 46.546 -8.980 -70.994 1.00 93.38 95 SER A C 1
ATOM 738 O O . SER A 1 95 ? 45.636 -9.455 -71.675 1.00 93.38 95 SER A O 1
ATOM 740 N N . GLY A 1 96 ? 46.421 -8.768 -69.690 1.00 94.50 96 GLY A N 1
ATOM 741 C CA . GLY A 1 96 ? 45.166 -8.997 -68.992 1.00 94.50 96 GLY A CA 1
ATOM 742 C C . GLY A 1 96 ? 45.235 -8.627 -67.521 1.00 94.50 96 GLY A C 1
ATOM 743 O O . GLY A 1 96 ? 46.245 -8.116 -67.035 1.00 94.50 96 GLY A O 1
ATOM 744 N N . PHE A 1 97 ? 44.140 -8.920 -66.823 1.00 94.88 97 PHE A N 1
ATOM 745 C CA . PHE A 1 97 ? 43.985 -8.651 -65.400 1.00 94.88 97 PHE A CA 1
ATOM 746 C C . PHE A 1 97 ? 43.668 -9.929 -64.624 1.00 94.88 97 PHE A C 1
ATOM 748 O O . PHE A 1 97 ? 43.145 -10.905 -65.173 1.00 94.88 97 PHE A O 1
ATOM 755 N N . ILE A 1 98 ? 44.009 -9.922 -63.341 1.00 92.69 98 ILE A N 1
ATOM 756 C CA . ILE A 1 98 ? 43.736 -10.988 -62.384 1.00 92.69 98 ILE A CA 1
ATOM 757 C C . ILE A 1 98 ? 42.984 -10.395 -61.197 1.00 92.69 98 ILE A C 1
ATOM 759 O O . ILE A 1 98 ? 43.402 -9.390 -60.625 1.00 92.69 98 ILE A O 1
ATOM 763 N N . ASN A 1 99 ? 41.891 -11.060 -60.823 1.00 90.38 99 ASN A N 1
ATOM 764 C CA . ASN A 1 99 ? 41.132 -10.778 -59.613 1.00 90.38 99 ASN A CA 1
ATOM 765 C C . ASN A 1 99 ? 41.639 -11.675 -58.482 1.00 90.38 99 ASN A C 1
ATOM 767 O O . ASN A 1 99 ? 41.461 -12.893 -58.530 1.00 90.38 99 ASN A O 1
ATOM 771 N N . LEU A 1 100 ? 42.260 -11.079 -57.465 1.00 88.56 100 LEU A N 1
ATOM 772 C CA . LEU A 1 100 ? 42.580 -11.797 -56.231 1.00 88.56 100 LEU A CA 1
ATOM 773 C C . LEU A 1 100 ? 41.329 -11.917 -55.338 1.00 88.56 100 LEU A C 1
ATOM 775 O O . LEU A 1 100 ? 40.464 -11.039 -55.384 1.00 88.56 100 LEU A O 1
ATOM 779 N N . PRO A 1 101 ? 41.221 -12.968 -54.503 1.00 81.06 101 PRO A N 1
ATOM 780 C CA . PRO A 1 101 ? 40.192 -13.061 -53.468 1.00 81.06 101 PRO A CA 1
ATOM 781 C C . PRO A 1 101 ? 40.105 -11.779 -52.625 1.00 81.06 101 PRO A C 1
ATOM 783 O O . PRO A 1 101 ? 41.136 -11.225 -52.233 1.00 81.06 101 PRO A O 1
ATOM 786 N N . LYS A 1 102 ? 38.884 -11.296 -52.349 1.00 72.38 102 LYS A N 1
ATOM 787 C CA . LYS A 1 102 ? 38.681 -10.050 -51.595 1.00 72.38 102 LYS A CA 1
ATOM 788 C C . LYS A 1 102 ? 39.023 -10.215 -50.116 1.00 72.38 102 LYS A C 1
ATOM 790 O O . LYS A 1 102 ? 38.640 -11.205 -49.501 1.00 72.38 102 LYS A O 1
ATOM 795 N N . GLU A 1 103 ? 39.709 -9.228 -49.536 1.00 61.28 103 GLU A N 1
ATOM 796 C CA . GLU A 1 103 ? 40.052 -9.212 -48.102 1.00 61.28 103 GLU A CA 1
ATOM 797 C C . GLU A 1 103 ? 38.818 -9.094 -47.184 1.00 61.28 103 GLU A C 1
ATOM 799 O O . GLU A 1 103 ? 38.851 -9.544 -46.036 1.00 61.28 103 GLU A O 1
ATOM 804 N N . TRP A 1 104 ? 37.708 -8.558 -47.699 1.00 63.88 104 TRP A N 1
ATOM 805 C CA . TRP A 1 104 ? 36.455 -8.385 -46.963 1.00 63.88 104 TRP A CA 1
ATOM 806 C C . TRP A 1 104 ? 35.265 -8.901 -47.773 1.00 63.88 104 TRP A C 1
ATOM 808 O O . TRP A 1 104 ? 35.172 -8.667 -48.979 1.00 63.88 104 TRP A O 1
ATOM 818 N N . ALA A 1 105 ? 34.333 -9.578 -47.101 1.00 73.12 105 ALA A N 1
ATOM 819 C CA . ALA A 1 105 ? 33.050 -9.946 -47.688 1.00 73.12 105 ALA A CA 1
ATOM 820 C C . ALA A 1 105 ? 32.138 -8.712 -47.791 1.00 73.12 105 ALA A C 1
ATOM 822 O O . ALA A 1 105 ? 32.138 -7.845 -46.911 1.00 73.12 105 ALA A O 1
ATOM 823 N N . TYR A 1 106 ? 31.344 -8.634 -48.856 1.00 80.69 106 TYR A N 1
ATOM 824 C CA . TYR A 1 106 ? 30.281 -7.639 -48.951 1.00 80.69 106 TYR A CA 1
ATOM 825 C C . TYR A 1 106 ? 29.168 -7.946 -47.949 1.00 80.69 106 TYR A C 1
ATOM 827 O O . TYR A 1 106 ? 28.865 -9.111 -47.695 1.00 80.69 106 TYR A O 1
ATOM 835 N N . CYS A 1 107 ? 28.542 -6.907 -47.396 1.00 85.19 107 CYS A N 1
ATOM 836 C CA . CYS A 1 107 ? 27.316 -7.085 -46.627 1.00 85.19 107 CYS A CA 1
ATOM 837 C C . CYS A 1 107 ? 26.207 -7.524 -47.596 1.00 85.19 107 CYS A C 1
ATOM 839 O O . CYS A 1 107 ? 25.940 -6.821 -48.570 1.00 85.19 107 CYS A O 1
ATOM 841 N N . VAL A 1 108 ? 25.584 -8.679 -47.356 1.00 83.94 108 VAL A N 1
ATOM 842 C CA . VAL A 1 108 ? 24.576 -9.251 -48.273 1.00 83.94 108 VAL A CA 1
ATOM 843 C C . VAL A 1 108 ? 23.135 -8.991 -47.831 1.00 83.94 108 VAL A C 1
ATOM 845 O O . VAL A 1 108 ? 22.237 -9.004 -48.666 1.00 83.94 108 VAL A O 1
ATOM 848 N N . ALA A 1 109 ? 22.918 -8.738 -46.538 1.00 89.25 109 ALA A N 1
ATOM 849 C CA . ALA A 1 109 ? 21.613 -8.467 -45.944 1.00 89.25 109 ALA A CA 1
ATOM 850 C C . ALA A 1 109 ? 21.761 -7.707 -44.612 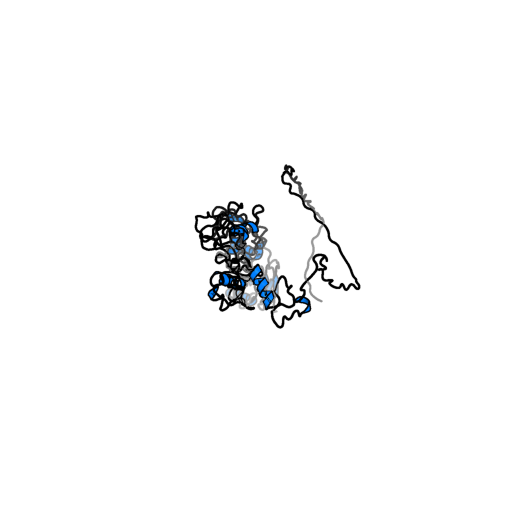1.00 89.25 109 ALA A C 1
ATOM 852 O O . ALA A 1 109 ? 22.858 -7.618 -44.052 1.00 89.25 109 ALA A O 1
ATOM 853 N N . LYS A 1 110 ? 20.645 -7.167 -44.102 1.00 88.62 110 LYS A N 1
ATOM 854 C CA . LYS A 1 110 ? 20.584 -6.378 -42.858 1.00 88.62 110 LYS A CA 1
ATOM 855 C C . LYS A 1 110 ? 20.984 -7.186 -41.616 1.00 88.62 110 LYS A C 1
ATOM 857 O O . LYS A 1 110 ? 21.709 -6.682 -40.770 1.00 88.62 110 LYS A O 1
ATOM 862 N N . ASP A 1 111 ? 20.519 -8.423 -41.507 1.00 87.50 111 ASP A N 1
ATOM 863 C CA . ASP A 1 111 ? 20.801 -9.352 -40.402 1.00 87.50 111 ASP A CA 1
ATOM 864 C C . ASP A 1 111 ? 22.235 -9.910 -40.420 1.00 87.50 111 ASP A C 1
ATOM 866 O O . ASP A 1 111 ? 22.709 -10.433 -39.415 1.00 87.50 111 ASP A O 1
ATOM 870 N N . GLN A 1 112 ? 22.951 -9.752 -41.537 1.00 82.12 112 GLN A N 1
ATOM 871 C CA . GLN A 1 112 ? 24.346 -10.178 -41.709 1.00 82.12 112 GLN A CA 1
ATOM 872 C C . GLN A 1 112 ? 25.344 -9.012 -41.681 1.00 82.12 112 GLN A C 1
ATOM 874 O O . GLN A 1 112 ? 26.513 -9.166 -42.051 1.00 82.12 112 GLN A O 1
ATOM 879 N N . LEU A 1 113 ? 24.900 -7.825 -41.265 1.00 88.69 113 LEU A N 1
ATOM 880 C CA . LEU A 1 113 ? 25.778 -6.679 -41.090 1.00 88.69 113 LEU A CA 1
ATOM 881 C C . LEU A 1 113 ? 26.824 -6.965 -40.008 1.00 88.69 113 LEU A C 1
ATOM 883 O O . LEU A 1 113 ? 26.523 -7.350 -38.881 1.00 88.69 113 LEU A O 1
ATOM 887 N N . THR A 1 114 ? 28.083 -6.722 -40.355 1.00 85.94 114 THR A N 1
ATOM 888 C CA . THR A 1 114 ? 29.207 -6.751 -39.422 1.00 85.94 114 THR A CA 1
ATOM 889 C C . THR A 1 114 ? 30.007 -5.466 -39.572 1.00 85.94 114 THR A C 1
ATOM 891 O O . THR A 1 114 ? 29.984 -4.822 -40.624 1.00 85.94 114 THR A O 1
ATOM 894 N N . VAL A 1 115 ? 30.790 -5.119 -38.551 1.00 81.25 115 VAL A N 1
ATOM 895 C CA . VAL A 1 115 ? 31.699 -3.961 -38.613 1.00 81.25 115 VAL A CA 1
ATOM 896 C C . VAL A 1 115 ? 32.635 -4.054 -39.833 1.00 81.25 115 VAL A C 1
ATOM 898 O O . VAL A 1 115 ? 32.938 -3.043 -40.470 1.00 81.25 115 VAL A O 1
ATOM 901 N N . LYS A 1 116 ? 33.046 -5.279 -40.198 1.00 78.50 116 LYS A N 1
ATOM 902 C CA . LYS A 1 116 ? 34.071 -5.565 -41.215 1.00 78.50 116 LYS A CA 1
ATOM 903 C C . LYS A 1 116 ? 33.550 -5.685 -42.648 1.00 78.50 116 LYS A C 1
ATOM 905 O O . LYS A 1 116 ? 34.351 -5.551 -43.568 1.00 78.50 116 LYS A O 1
ATOM 910 N N . CYS A 1 117 ? 32.264 -5.965 -42.863 1.00 83.88 117 CYS A N 1
ATOM 911 C CA . CYS A 1 117 ? 31.739 -6.068 -44.225 1.00 83.88 117 CYS A CA 1
ATOM 912 C C . CYS A 1 117 ? 31.630 -4.680 -44.873 1.00 83.88 117 CYS A C 1
ATOM 914 O O . CYS A 1 117 ? 31.414 -3.681 -44.183 1.00 83.88 117 CYS A O 1
ATOM 916 N N . ILE A 1 118 ? 31.779 -4.597 -46.194 1.00 83.81 118 ILE A N 1
ATOM 917 C CA . ILE A 1 118 ? 31.627 -3.342 -46.950 1.00 83.81 118 ILE A CA 1
ATOM 918 C C . ILE A 1 118 ? 30.337 -3.364 -47.777 1.00 83.81 118 ILE A C 1
ATOM 920 O O . ILE A 1 118 ? 29.895 -4.427 -48.214 1.00 83.81 118 ILE A O 1
ATOM 924 N N . CYS A 1 119 ? 29.712 -2.205 -47.983 1.00 85.06 119 CYS A N 1
ATOM 925 C CA . CYS A 1 119 ? 28.527 -2.094 -48.834 1.00 85.06 119 CYS A CA 1
ATOM 926 C C . CYS A 1 119 ? 28.942 -2.139 -50.308 1.00 85.06 119 CYS A C 1
ATOM 928 O O . CYS A 1 119 ? 29.835 -1.402 -50.724 1.00 85.06 119 CYS A O 1
ATOM 930 N N . ASN A 1 120 ? 28.321 -3.024 -51.090 1.00 83.12 120 ASN A N 1
ATOM 931 C CA . ASN A 1 120 ? 28.627 -3.184 -52.510 1.00 83.12 120 ASN A CA 1
ATOM 932 C C . ASN A 1 120 ? 27.893 -2.111 -53.342 1.00 83.12 120 ASN A C 1
ATOM 934 O O . ASN A 1 120 ? 26.660 -2.131 -53.333 1.00 83.12 120 ASN A O 1
ATOM 938 N N . PRO A 1 121 ? 28.591 -1.211 -54.065 1.00 81.94 121 PRO A N 1
ATOM 939 C CA . PRO A 1 121 ? 27.942 -0.209 -54.915 1.00 81.94 121 PRO A CA 1
ATOM 940 C C . PRO A 1 121 ? 27.137 -0.832 -56.066 1.00 81.94 121 PRO A C 1
ATOM 942 O O . PRO A 1 121 ? 26.127 -0.268 -56.471 1.00 81.94 121 PRO A O 1
ATOM 945 N N . ASP A 1 122 ? 27.530 -2.022 -56.529 1.00 82.25 122 ASP A N 1
ATOM 946 C CA . ASP A 1 122 ? 26.914 -2.704 -57.675 1.00 82.25 122 ASP A CA 1
ATOM 947 C C . ASP A 1 122 ? 25.821 -3.710 -57.263 1.00 82.25 122 ASP A C 1
ATOM 949 O O . ASP A 1 122 ? 25.307 -4.470 -58.086 1.00 82.25 122 ASP A O 1
ATOM 953 N N . SER A 1 123 ? 25.484 -3.780 -55.971 1.00 80.94 123 SER A N 1
ATOM 954 C CA . SER A 1 123 ? 24.491 -4.729 -55.461 1.00 80.94 123 SER A CA 1
ATOM 955 C C . SER A 1 123 ? 23.072 -4.283 -55.795 1.00 80.94 123 SER A C 1
ATOM 957 O O . SER A 1 123 ? 22.626 -3.211 -55.390 1.00 80.94 123 SER A O 1
ATOM 959 N N . THR A 1 124 ? 22.334 -5.157 -56.478 1.00 84.50 124 THR A N 1
ATOM 960 C CA . THR A 1 124 ? 20.914 -4.965 -56.799 1.00 84.50 124 THR A CA 1
ATOM 961 C C . THR A 1 124 ? 19.975 -5.542 -55.738 1.00 84.50 124 THR A C 1
ATOM 963 O O . THR A 1 124 ? 18.819 -5.137 -55.665 1.00 84.50 124 THR A O 1
ATOM 966 N N . SER A 1 125 ? 20.452 -6.470 -54.901 1.00 84.62 125 SER A N 1
ATOM 967 C CA . SER A 1 125 ? 19.651 -7.148 -53.870 1.00 84.62 125 SER A CA 1
ATOM 968 C C . SER A 1 125 ? 19.667 -6.428 -52.522 1.00 84.62 125 SER A C 1
ATOM 970 O O . SER A 1 125 ? 18.668 -6.413 -51.810 1.00 84.62 125 SER A O 1
ATOM 972 N N . TYR A 1 126 ? 20.796 -5.816 -52.169 1.00 88.75 126 TYR A N 1
ATOM 973 C CA . TYR A 1 126 ? 20.950 -4.985 -50.979 1.00 88.75 126 TYR A CA 1
ATOM 974 C C . TYR A 1 126 ? 21.620 -3.685 -51.400 1.00 88.75 126 TYR A C 1
ATOM 976 O O . TYR A 1 126 ? 22.845 -3.622 -51.522 1.00 88.75 126 TYR A O 1
ATOM 984 N N . LEU A 1 127 ? 20.787 -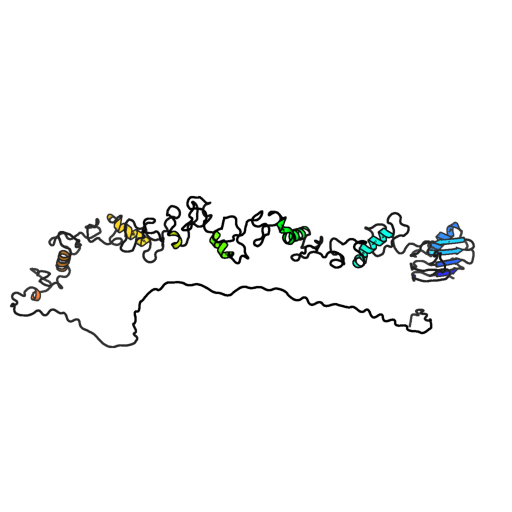2.698 -51.736 1.00 92.38 127 LEU A N 1
ATOM 985 C CA . LEU A 1 127 ? 21.225 -1.439 -52.332 1.00 92.38 127 LEU A CA 1
ATOM 986 C C . LEU A 1 127 ? 22.237 -0.733 -51.430 1.00 92.38 127 LEU A C 1
ATOM 988 O O . LEU A 1 127 ? 22.079 -0.708 -50.207 1.00 92.38 127 LEU A O 1
ATOM 992 N N . PHE A 1 128 ? 23.246 -0.120 -52.047 1.00 87.38 128 PHE A N 1
ATOM 993 C CA . PHE A 1 128 ? 24.342 0.550 -51.349 1.00 87.38 128 PHE A CA 1
ATOM 994 C C . PHE A 1 128 ? 23.860 1.541 -50.281 1.00 87.38 128 PHE A C 1
ATOM 996 O O . PHE A 1 128 ? 24.272 1.430 -49.129 1.00 87.38 128 PHE A O 1
ATOM 1003 N N . GLU A 1 129 ? 22.929 2.433 -50.627 1.00 90.88 129 GLU A N 1
ATOM 1004 C CA . GLU A 1 129 ? 22.388 3.440 -49.700 1.00 90.88 129 GLU A CA 1
ATOM 1005 C C . GLU A 1 129 ? 21.652 2.813 -48.510 1.00 90.88 129 GLU A C 1
ATOM 1007 O O . GLU A 1 129 ? 21.802 3.241 -47.366 1.00 90.88 129 GLU A O 1
ATOM 1012 N N . ILE A 1 130 ? 20.899 1.738 -48.757 1.00 91.06 130 ILE A N 1
ATOM 1013 C CA . ILE A 1 130 ? 20.196 0.995 -47.705 1.00 91.06 130 ILE A CA 1
ATOM 1014 C C . ILE A 1 130 ? 21.214 0.322 -46.774 1.00 91.06 130 ILE A C 1
ATOM 1016 O O . ILE A 1 130 ? 21.072 0.377 -45.552 1.00 91.06 130 ILE A O 1
ATOM 1020 N N . CYS A 1 131 ? 22.263 -0.275 -47.345 1.00 92.56 131 CYS A N 1
ATOM 1021 C CA . CYS A 1 131 ? 23.345 -0.894 -46.590 1.00 92.56 131 CYS A CA 1
ATOM 1022 C C . CYS A 1 131 ? 24.087 0.112 -45.709 1.00 92.56 131 CYS A C 1
ATOM 1024 O O . CYS A 1 131 ? 24.267 -0.150 -44.519 1.00 92.56 131 CYS A O 1
ATOM 1026 N N . GLN A 1 132 ? 24.475 1.264 -46.264 1.00 91.38 132 GLN A N 1
ATOM 1027 C CA . GLN A 1 132 ? 25.178 2.312 -45.520 1.00 91.38 132 GLN A CA 1
ATOM 1028 C C . GLN A 1 132 ? 24.320 2.834 -44.374 1.00 91.38 132 GLN A C 1
ATOM 1030 O O . GLN A 1 132 ? 24.779 2.870 -43.232 1.00 91.38 132 GLN A O 1
ATOM 1035 N N . LYS A 1 133 ? 23.047 3.133 -44.654 1.00 92.88 133 LYS A N 1
ATOM 1036 C CA . LYS A 1 133 ? 22.088 3.587 -43.648 1.00 92.88 133 LYS A CA 1
ATOM 1037 C C . LYS A 1 133 ? 21.983 2.609 -42.479 1.00 92.88 133 LYS A C 1
ATOM 1039 O O . LYS A 1 133 ? 22.183 2.998 -41.332 1.00 92.88 133 LYS A O 1
ATOM 1044 N N . TYR A 1 134 ? 21.715 1.328 -42.743 1.00 93.62 134 TYR A N 1
ATOM 1045 C CA . TYR A 1 134 ? 21.600 0.346 -41.660 1.00 93.62 134 TYR A CA 1
ATOM 1046 C C . TYR A 1 134 ? 22.920 0.112 -40.926 1.00 93.62 134 TYR A C 1
ATOM 1048 O O . TYR A 1 134 ? 22.902 -0.086 -39.713 1.00 93.62 134 TYR A O 1
ATOM 1056 N N . LYS A 1 135 ? 24.057 0.172 -41.627 1.00 90.81 135 LYS A N 1
ATOM 1057 C CA . LYS A 1 135 ? 25.374 0.029 -41.005 1.00 90.81 135 LYS A CA 1
ATOM 1058 C C . LYS A 1 135 ? 25.657 1.176 -40.030 1.00 90.81 135 LYS A C 1
ATOM 1060 O O . LYS A 1 135 ? 26.102 0.912 -38.915 1.00 90.81 135 LYS A O 1
ATOM 1065 N N . LEU A 1 136 ? 25.346 2.416 -40.412 1.00 92.56 136 LEU A N 1
ATOM 1066 C CA . LEU A 1 136 ? 25.446 3.582 -39.530 1.00 92.56 136 LEU A CA 1
ATOM 1067 C C . LEU A 1 136 ? 24.497 3.457 -38.331 1.00 92.56 136 LEU A C 1
ATOM 1069 O O . LEU A 1 136 ? 24.942 3.597 -37.197 1.00 92.56 136 LEU A O 1
ATOM 1073 N N . CYS A 1 137 ? 23.231 3.083 -38.544 1.00 94.00 137 CYS A N 1
ATOM 1074 C CA . CYS A 1 137 ? 22.292 2.888 -37.433 1.00 94.00 137 CYS A CA 1
ATOM 1075 C C . CYS A 1 137 ? 22.706 1.759 -36.471 1.00 94.00 137 CYS A C 1
ATOM 1077 O O . CYS A 1 137 ? 22.313 1.780 -35.309 1.00 94.00 137 CYS A O 1
ATOM 1079 N N . GLN A 1 138 ? 23.461 0.757 -36.931 1.00 93.12 138 GLN A N 1
ATOM 1080 C CA . GLN A 1 138 ? 23.868 -0.373 -36.093 1.00 93.12 138 GLN A CA 1
ATOM 1081 C C . GLN A 1 138 ? 25.191 -0.137 -35.356 1.00 93.12 138 GLN A C 1
ATOM 1083 O O . GLN A 1 138 ? 25.333 -0.581 -34.219 1.00 93.12 138 GLN A O 1
ATOM 1088 N N . PHE A 1 139 ? 26.163 0.520 -35.993 1.00 92.12 139 PHE A N 1
ATOM 1089 C CA . PHE A 1 139 ? 27.527 0.633 -35.459 1.00 92.12 139 PHE A CA 1
ATOM 1090 C C . PHE A 1 139 ? 27.952 2.061 -35.111 1.00 92.12 139 PHE A C 1
ATOM 1092 O O . PHE A 1 139 ? 28.976 2.225 -34.455 1.00 92.12 139 PHE A O 1
ATOM 1099 N N . ASP A 1 140 ? 27.188 3.073 -35.521 1.00 93.00 140 ASP A N 1
ATOM 1100 C CA . ASP A 1 140 ? 27.494 4.487 -35.284 1.00 93.00 140 ASP A CA 1
ATOM 1101 C C . ASP A 1 140 ? 26.243 5.299 -34.911 1.00 93.00 140 ASP A C 1
ATOM 1103 O O . ASP A 1 140 ? 26.061 6.447 -35.314 1.00 93.00 140 ASP A O 1
ATOM 1107 N N . LEU A 1 141 ? 25.343 4.677 -34.144 1.00 93.94 141 LEU A N 1
ATOM 1108 C CA . LEU A 1 141 ? 24.022 5.226 -33.843 1.00 93.94 141 LEU A CA 1
ATOM 1109 C C . LEU A 1 141 ? 24.079 6.610 -33.177 1.00 93.94 141 LEU A C 1
ATOM 1111 O O . LEU A 1 141 ? 23.233 7.449 -33.466 1.00 93.94 141 LEU A O 1
ATOM 1115 N N . ILE A 1 142 ? 25.081 6.867 -32.326 1.00 94.31 142 ILE A N 1
ATOM 1116 C CA . ILE A 1 142 ? 25.212 8.107 -31.541 1.00 94.31 142 ILE A CA 1
ATOM 1117 C C . ILE A 1 142 ? 25.364 9.373 -32.402 1.00 94.31 142 ILE A C 1
ATOM 1119 O O . ILE A 1 142 ? 24.971 10.451 -31.963 1.00 94.31 142 ILE A O 1
ATOM 1123 N N . HIS A 1 143 ? 25.869 9.250 -33.633 1.00 93.00 143 HIS A N 1
ATOM 1124 C CA . HIS A 1 143 ? 26.048 10.375 -34.558 1.00 93.00 143 HIS A CA 1
ATOM 1125 C C . HIS A 1 143 ? 24.901 10.527 -35.573 1.00 93.00 143 HIS A C 1
ATOM 1127 O O . HIS A 1 143 ? 24.995 11.351 -36.480 1.00 93.00 143 HIS A O 1
ATOM 1133 N N . GLN A 1 144 ? 23.820 9.747 -35.446 1.00 94.88 144 GLN A N 1
ATOM 1134 C CA . GLN A 1 144 ? 22.714 9.741 -36.411 1.00 94.88 144 GLN A CA 1
ATOM 1135 C C . GLN A 1 144 ? 21.496 10.524 -35.919 1.00 94.88 144 GLN A C 1
ATOM 1137 O O . GLN A 1 144 ? 21.159 10.508 -34.731 1.00 94.88 144 GLN A O 1
ATOM 1142 N N . THR A 1 145 ? 20.770 11.138 -36.858 1.00 94.06 145 THR A N 1
ATOM 1143 C CA . THR A 1 145 ? 19.500 11.829 -36.584 1.00 94.06 145 THR A CA 1
ATOM 1144 C C . THR A 1 145 ? 18.342 10.841 -36.398 1.00 94.06 145 THR A C 1
ATOM 1146 O O . THR A 1 145 ? 18.444 9.664 -36.751 1.00 94.06 145 THR A O 1
ATOM 1149 N N . THR A 1 146 ? 17.210 11.312 -35.869 1.00 92.94 146 THR A N 1
ATOM 1150 C CA . THR A 1 146 ? 15.982 10.504 -35.739 1.00 92.94 146 THR A CA 1
ATOM 1151 C C . THR A 1 146 ? 15.275 10.257 -37.076 1.00 92.94 146 THR A C 1
ATOM 1153 O O . THR A 1 146 ? 14.533 9.284 -37.200 1.00 92.94 146 THR A O 1
ATOM 1156 N N . GLN A 1 147 ? 15.530 11.094 -38.090 1.00 92.31 147 GLN A N 1
ATOM 1157 C CA . GLN A 1 147 ? 15.036 10.909 -39.458 1.00 92.31 147 GLN A CA 1
ATOM 1158 C C . GLN A 1 147 ? 15.784 9.774 -40.174 1.00 92.31 147 GLN A C 1
ATOM 1160 O O . GLN A 1 147 ? 15.182 8.978 -40.904 1.00 92.31 147 GLN A O 1
ATOM 1165 N N . ASP A 1 148 ? 17.092 9.671 -39.934 1.00 90.94 148 ASP A N 1
ATOM 1166 C CA . ASP A 1 148 ? 17.933 8.634 -40.525 1.00 90.94 148 ASP A CA 1
ATOM 1167 C C . ASP A 1 148 ? 17.819 7.320 -39.749 1.00 90.94 148 ASP A C 1
ATOM 1169 O O . ASP A 1 148 ? 17.550 6.271 -40.335 1.00 90.94 148 ASP A O 1
ATOM 1173 N N . CYS A 1 149 ? 17.934 7.371 -38.425 1.00 94.50 149 CYS A N 1
ATOM 1174 C CA . CYS A 1 149 ? 17.849 6.205 -37.554 1.00 94.50 149 CYS A CA 1
ATOM 1175 C C . CYS A 1 149 ? 16.792 6.445 -36.468 1.00 94.50 149 CYS A C 1
ATOM 1177 O O . CYS A 1 149 ? 17.068 7.192 -35.520 1.00 94.50 149 CYS A O 1
ATOM 1179 N N . PRO A 1 150 ? 15.610 5.799 -36.559 1.00 93.81 150 PRO A N 1
ATOM 1180 C CA . PRO A 1 150 ? 14.584 5.877 -35.523 1.00 93.81 150 PRO A CA 1
ATOM 1181 C C . PRO A 1 150 ? 15.151 5.551 -34.139 1.00 93.81 150 PRO A C 1
ATOM 1183 O O . PRO A 1 150 ? 16.089 4.759 -34.022 1.00 93.81 150 PRO A O 1
ATOM 1186 N N . CYS A 1 151 ? 14.592 6.165 -33.097 1.00 93.00 151 CYS A N 1
ATOM 1187 C CA . CYS A 1 151 ? 15.004 5.889 -31.724 1.00 93.00 151 CYS A CA 1
ATOM 1188 C C . CYS A 1 151 ? 14.773 4.418 -31.372 1.00 93.00 151 CYS A C 1
ATOM 1190 O O . CYS A 1 151 ? 13.741 3.841 -31.730 1.00 93.00 151 CYS A O 1
ATOM 1192 N N . LEU A 1 152 ? 15.726 3.812 -30.667 1.00 89.75 152 LEU A N 1
ATOM 1193 C CA . LEU A 1 152 ? 15.558 2.456 -30.164 1.00 89.75 152 LEU A CA 1
ATOM 1194 C C . LEU A 1 152 ? 14.520 2.431 -29.040 1.00 89.75 152 LEU A C 1
ATOM 1196 O O . LEU A 1 152 ? 14.391 3.365 -28.249 1.00 89.75 152 LEU A O 1
ATOM 1200 N N . ILE A 1 153 ? 13.816 1.307 -28.937 1.00 84.44 153 ILE A N 1
ATOM 1201 C CA . ILE A 1 153 ? 12.832 1.049 -27.874 1.00 84.44 153 ILE A CA 1
ATOM 1202 C C . ILE A 1 153 ? 13.473 0.827 -26.491 1.00 84.44 153 ILE A C 1
ATOM 1204 O O . ILE A 1 153 ? 12.765 0.747 -25.494 1.00 84.44 153 ILE A O 1
ATOM 1208 N N . SER A 1 154 ? 14.802 0.717 -26.435 1.00 86.81 154 SER A N 1
ATOM 1209 C CA . SER A 1 154 ? 15.591 0.519 -25.218 1.00 86.81 154 SER A CA 1
ATOM 1210 C C . SER A 1 154 ? 17.050 0.888 -25.463 1.00 86.81 154 SER A C 1
ATOM 1212 O O . SER A 1 154 ? 17.568 0.575 -26.543 1.00 86.81 154 SER A O 1
ATOM 1214 N N . GLY A 1 155 ? 17.732 1.438 -24.459 1.00 85.62 155 GLY A N 1
ATOM 1215 C CA . GLY A 1 155 ? 19.186 1.627 -24.496 1.00 85.62 155 GLY A CA 1
ATOM 1216 C C . GLY A 1 155 ? 19.707 2.451 -25.681 1.00 85.62 155 GLY A C 1
ATOM 1217 O O . GLY A 1 155 ? 20.852 2.253 -26.089 1.00 85.62 155 GLY A O 1
ATOM 1218 N N . ASP A 1 156 ? 18.893 3.344 -26.264 1.00 92.25 156 ASP A N 1
ATOM 1219 C CA . ASP A 1 156 ? 19.373 4.258 -27.302 1.00 92.25 156 ASP A CA 1
ATOM 1220 C C . ASP A 1 156 ? 20.426 5.199 -26.687 1.00 92.25 156 ASP A C 1
ATOM 1222 O O . ASP A 1 156 ? 20.106 5.932 -25.747 1.00 92.25 156 ASP A O 1
ATOM 1226 N N . PRO A 1 157 ? 21.668 5.233 -27.203 1.00 90.94 157 PRO A N 1
ATOM 1227 C CA . PRO A 1 157 ? 22.715 6.110 -26.677 1.00 90.94 157 PRO A CA 1
ATOM 1228 C C . PRO A 1 157 ? 22.382 7.604 -26.821 1.00 90.94 157 PRO A C 1
ATOM 1230 O O . PRO A 1 157 ? 23.076 8.443 -26.252 1.00 90.94 157 PRO A O 1
ATOM 1233 N N . ARG A 1 158 ? 21.338 7.950 -27.582 1.00 93.56 158 ARG A N 1
ATOM 1234 C CA . ARG A 1 158 ? 20.856 9.317 -27.804 1.00 93.56 158 ARG A CA 1
ATOM 1235 C C . ARG A 1 158 ? 19.662 9.694 -26.915 1.00 93.56 158 ARG A C 1
ATOM 1237 O O . ARG A 1 158 ? 19.103 10.785 -27.087 1.00 93.56 158 ARG A O 1
ATOM 1244 N N . ALA A 1 159 ? 19.222 8.800 -26.026 1.00 91.75 159 ALA A N 1
ATOM 1245 C CA . ALA A 1 159 ? 18.105 9.043 -25.117 1.00 91.75 159 ALA A CA 1
ATOM 1246 C C . ALA A 1 159 ? 18.374 10.252 -24.205 1.00 91.75 159 ALA A C 1
ATOM 1248 O O . ALA A 1 159 ? 19.455 10.395 -23.639 1.00 91.75 159 ALA A O 1
ATOM 1249 N N . GLY A 1 160 ? 17.387 11.142 -24.091 1.00 87.06 160 GLY A N 1
ATOM 1250 C CA . GLY A 1 160 ? 17.495 12.401 -23.348 1.00 87.06 160 GLY A CA 1
ATOM 1251 C C . GLY A 1 160 ? 18.227 13.532 -24.082 1.00 87.06 160 GLY A C 1
ATOM 1252 O O . GLY A 1 160 ? 18.309 14.630 -23.541 1.00 87.06 160 GLY A O 1
ATOM 1253 N N . ILE A 1 161 ? 18.734 13.295 -25.299 1.00 90.56 161 ILE A N 1
ATOM 1254 C CA . ILE A 1 161 ? 19.381 14.322 -26.132 1.00 90.56 161 ILE A CA 1
ATOM 1255 C C . ILE A 1 161 ? 18.485 14.659 -27.325 1.00 90.56 161 ILE A C 1
ATOM 1257 O O . ILE A 1 161 ? 17.912 15.741 -27.392 1.00 90.56 161 ILE A O 1
ATOM 1261 N N . ILE A 1 162 ? 18.358 13.714 -28.262 1.00 91.56 162 ILE A N 1
ATOM 1262 C CA . ILE A 1 162 ? 17.486 13.842 -29.443 1.00 91.56 162 ILE A CA 1
ATOM 1263 C C . ILE A 1 162 ? 16.384 12.778 -29.476 1.00 91.56 162 ILE A C 1
ATOM 1265 O O . ILE A 1 162 ? 15.394 12.947 -30.182 1.00 91.56 162 ILE A O 1
ATOM 1269 N N . CYS A 1 163 ? 16.548 11.694 -28.714 1.00 91.75 163 CYS A N 1
ATOM 1270 C CA . CYS A 1 163 ? 15.512 10.696 -28.477 1.00 91.75 163 CYS A CA 1
ATOM 1271 C C . CYS A 1 163 ? 14.856 10.934 -27.110 1.00 91.75 163 CYS A C 1
ATOM 1273 O O . CYS A 1 163 ? 15.536 11.414 -26.198 1.00 91.75 163 CYS A O 1
ATOM 1275 N N . PRO A 1 164 ? 13.570 10.582 -26.929 1.00 89.94 164 PRO A N 1
ATOM 1276 C CA . PRO A 1 164 ? 12.932 10.630 -25.618 1.00 89.94 164 PRO A CA 1
ATOM 1277 C C . PRO A 1 164 ? 13.749 9.856 -24.578 1.00 89.94 164 PRO A C 1
ATOM 1279 O O . PRO A 1 164 ? 14.296 8.794 -24.878 1.00 89.94 164 PRO A O 1
ATOM 1282 N N . ALA A 1 165 ? 13.858 10.399 -23.367 1.00 90.38 165 ALA A N 1
ATOM 1283 C CA . ALA A 1 165 ? 14.470 9.673 -22.260 1.00 90.38 165 ALA A CA 1
ATOM 1284 C C . ALA A 1 165 ? 13.568 8.512 -21.818 1.00 90.38 165 ALA A C 1
ATOM 1286 O O . ALA A 1 165 ? 12.354 8.533 -22.035 1.00 90.38 165 ALA A O 1
ATOM 1287 N N . TYR A 1 166 ? 14.167 7.503 -21.191 1.00 90.12 166 TYR A N 1
ATOM 1288 C CA . TYR A 1 166 ? 13.435 6.355 -20.674 1.00 90.12 166 TYR A CA 1
ATOM 1289 C C . TYR A 1 166 ? 12.912 6.620 -19.263 1.00 90.12 166 TYR A C 1
ATOM 1291 O O . TYR A 1 166 ? 13.586 7.252 -18.446 1.00 90.12 166 TYR A O 1
ATOM 1299 N N . CYS A 1 167 ? 11.716 6.119 -18.966 1.00 89.06 167 CYS A N 1
ATOM 1300 C CA . CYS A 1 167 ? 11.167 6.157 -17.618 1.00 89.06 167 CYS A CA 1
ATOM 1301 C C . CYS A 1 167 ? 12.048 5.356 -16.653 1.00 89.06 167 CYS A C 1
ATOM 1303 O O . CYS A 1 167 ? 12.437 4.222 -16.936 1.00 89.06 167 CYS A O 1
ATOM 1305 N N . VAL A 1 168 ? 12.287 5.929 -15.477 1.00 87.62 168 VAL A N 1
ATOM 1306 C CA . VAL A 1 168 ? 12.852 5.224 -14.325 1.00 87.62 168 VAL A CA 1
ATOM 1307 C C . VAL A 1 168 ? 11.706 4.950 -13.359 1.00 87.62 168 VAL A C 1
ATOM 1309 O O . VAL A 1 168 ? 10.860 5.823 -13.155 1.00 87.62 168 VAL A O 1
ATOM 1312 N N . LYS A 1 169 ? 11.675 3.744 -12.784 1.00 85.31 169 LYS A N 1
ATOM 1313 C CA . LYS A 1 169 ? 10.683 3.347 -11.779 1.00 85.31 169 LYS A CA 1
ATOM 1314 C C . LYS A 1 169 ? 10.575 4.407 -10.676 1.00 85.31 169 LYS A C 1
ATOM 1316 O O . LYS A 1 169 ? 11.601 4.908 -10.218 1.00 85.31 169 LYS A O 1
ATOM 1321 N N . ASP A 1 170 ? 9.347 4.748 -10.290 1.00 82.81 170 ASP A N 1
ATOM 1322 C CA . ASP A 1 170 ? 8.995 5.770 -9.289 1.00 82.81 170 ASP A CA 1
ATOM 1323 C C . ASP A 1 170 ? 9.301 7.229 -9.710 1.00 82.81 170 ASP A C 1
ATOM 1325 O O . ASP A 1 170 ? 9.015 8.183 -8.981 1.00 82.81 170 ASP A O 1
ATOM 1329 N N . SER A 1 171 ? 9.847 7.437 -10.911 1.00 84.44 171 SER A N 1
ATOM 1330 C CA . SER A 1 171 ? 10.234 8.741 -11.453 1.00 84.44 171 SER A CA 1
ATOM 1331 C C . SER A 1 171 ? 9.775 8.907 -12.906 1.00 84.44 171 SER A C 1
ATOM 1333 O O . SER A 1 171 ? 10.495 9.460 -13.742 1.00 84.44 171 SER A O 1
ATOM 1335 N N . THR A 1 172 ? 8.561 8.449 -13.229 1.00 85.69 172 THR A N 1
ATOM 1336 C CA . THR A 1 172 ? 7.957 8.691 -14.549 1.00 85.69 172 THR A CA 1
ATOM 1337 C C . THR A 1 172 ? 7.680 10.172 -14.767 1.00 85.69 172 THR A C 1
ATOM 1339 O O . THR A 1 172 ? 7.254 10.851 -13.826 1.00 85.69 172 THR A O 1
ATOM 1342 N N . THR A 1 173 ? 7.818 10.616 -16.015 1.00 85.19 173 THR A N 1
ATOM 1343 C CA . THR A 1 173 ? 7.313 11.889 -16.553 1.00 85.19 173 THR A CA 1
ATOM 1344 C C . THR A 1 173 ? 6.404 11.614 -17.763 1.00 85.19 173 THR A C 1
ATOM 1346 O O . THR A 1 173 ? 6.505 10.539 -18.373 1.00 85.19 173 THR A O 1
ATOM 1349 N N . PRO A 1 174 ? 5.494 12.533 -18.139 1.00 83.31 174 PRO A N 1
ATOM 1350 C CA . PRO A 1 174 ? 4.617 12.340 -19.296 1.00 83.31 174 PRO A CA 1
ATOM 1351 C C . PRO A 1 174 ? 5.384 12.162 -20.613 1.00 83.31 174 PRO A C 1
ATOM 1353 O O . PRO A 1 174 ? 4.958 11.382 -21.466 1.00 83.31 174 PRO A O 1
ATOM 1356 N N . GLU A 1 175 ? 6.532 12.822 -20.764 1.00 84.69 175 GLU A N 1
ATOM 1357 C CA . GLU A 1 175 ? 7.308 12.871 -22.007 1.00 84.69 175 GLU A CA 1
ATOM 1358 C C . GLU A 1 175 ? 8.257 11.675 -22.186 1.00 84.69 175 GLU A C 1
ATOM 1360 O O . GLU A 1 175 ? 8.712 11.416 -23.300 1.00 84.69 175 GLU A O 1
ATOM 1365 N N . TYR A 1 176 ? 8.573 10.939 -21.114 1.00 89.94 176 TYR A N 1
ATOM 1366 C CA . TYR A 1 176 ? 9.508 9.810 -21.177 1.00 89.94 176 TYR A CA 1
ATOM 1367 C C . TYR A 1 176 ? 8.830 8.544 -21.715 1.00 89.94 176 TYR A C 1
ATOM 1369 O O . TYR A 1 176 ? 7.620 8.344 -21.563 1.00 89.94 176 TYR A O 1
ATOM 1377 N N . VAL A 1 177 ? 9.609 7.673 -22.355 1.00 90.12 177 VAL A N 1
ATOM 1378 C CA . VAL A 1 177 ? 9.130 6.421 -22.959 1.00 90.12 177 VAL A CA 1
ATOM 1379 C C . VAL A 1 177 ? 9.434 5.218 -22.066 1.00 90.12 177 VAL A C 1
ATOM 1381 O O . VAL A 1 177 ? 10.449 5.177 -21.376 1.00 90.12 177 VAL A O 1
ATOM 1384 N N . CYS A 1 178 ? 8.550 4.222 -22.065 1.00 89.50 178 CYS A N 1
ATOM 1385 C CA . CYS A 1 178 ? 8.751 2.993 -21.301 1.00 89.50 178 CYS A CA 1
ATOM 1386 C C . CYS A 1 178 ? 9.762 2.081 -22.010 1.00 89.50 178 CYS A C 1
ATOM 1388 O O . CYS A 1 178 ? 9.557 1.733 -23.172 1.00 89.50 178 CYS A O 1
ATOM 1390 N N . ASP A 1 179 ? 10.842 1.718 -21.319 1.00 87.50 179 ASP A N 1
ATOM 1391 C CA . ASP A 1 179 ? 11.917 0.877 -21.857 1.00 87.50 179 ASP A CA 1
ATOM 1392 C C . ASP A 1 179 ? 11.507 -0.606 -21.857 1.00 87.50 179 ASP A C 1
ATOM 1394 O O . ASP A 1 179 ? 11.069 -1.143 -20.840 1.00 87.50 179 ASP A O 1
ATOM 1398 N N . ALA A 1 180 ? 11.659 -1.275 -23.002 1.00 76.94 180 ALA A N 1
ATOM 1399 C CA . ALA A 1 180 ? 11.289 -2.680 -23.176 1.00 76.94 180 ALA A CA 1
ATOM 1400 C C . ALA A 1 180 ? 12.258 -3.700 -22.547 1.00 76.94 180 ALA A C 1
ATOM 1402 O O . ALA A 1 180 ? 11.904 -4.873 -22.439 1.00 76.94 180 ALA A O 1
ATOM 1403 N N . ASN A 1 181 ? 13.462 -3.287 -22.142 1.00 81.12 181 ASN A N 1
ATOM 1404 C CA . ASN A 1 181 ? 14.541 -4.186 -21.717 1.00 81.12 181 ASN A CA 1
ATOM 1405 C C . ASN A 1 181 ? 14.981 -4.004 -20.252 1.00 81.12 181 ASN A C 1
ATOM 1407 O O . ASN A 1 181 ? 15.961 -4.625 -19.829 1.00 81.12 181 ASN A O 1
ATOM 1411 N N . ILE A 1 182 ? 14.272 -3.205 -19.447 1.00 82.00 182 ILE A N 1
ATOM 1412 C CA . ILE A 1 182 ? 14.558 -3.104 -18.009 1.00 82.00 182 ILE A CA 1
ATOM 1413 C C . ILE A 1 182 ? 13.982 -4.329 -17.288 1.00 82.00 182 ILE A C 1
ATOM 1415 O O . ILE A 1 182 ? 12.772 -4.491 -17.153 1.00 82.00 182 ILE A O 1
ATOM 1419 N N . SER A 1 183 ? 14.861 -5.182 -16.757 1.00 78.62 183 SER A N 1
ATOM 1420 C CA . SER A 1 183 ? 14.488 -6.449 -16.106 1.00 78.62 183 SER A CA 1
ATOM 1421 C C . SER A 1 183 ? 13.582 -6.302 -14.875 1.00 78.62 183 SER A C 1
ATOM 1423 O O . SER A 1 183 ? 12.872 -7.242 -14.531 1.00 78.62 183 SER A O 1
ATOM 1425 N N . ASN A 1 184 ? 13.586 -5.135 -14.224 1.00 83.50 184 ASN A N 1
ATOM 1426 C CA . ASN A 1 184 ? 12.847 -4.869 -12.982 1.00 83.50 184 ASN A CA 1
ATOM 1427 C C . ASN A 1 184 ? 11.726 -3.822 -13.135 1.00 83.50 184 ASN A C 1
ATOM 1429 O O . ASN A 1 184 ? 11.187 -3.358 -12.126 1.00 83.50 184 ASN A O 1
ATOM 1433 N N . TYR A 1 185 ? 11.416 -3.409 -14.367 1.00 87.50 185 TYR A N 1
ATOM 1434 C CA . TYR A 1 185 ? 10.408 -2.392 -14.659 1.00 87.50 185 TYR A CA 1
ATOM 1435 C C . TYR A 1 185 ? 9.849 -2.617 -16.063 1.00 87.50 185 TYR A C 1
ATOM 1437 O O . TYR A 1 185 ? 10.387 -2.110 -17.045 1.00 87.50 185 TYR A O 1
ATOM 1445 N N . SER A 1 186 ? 8.809 -3.449 -16.157 1.00 89.38 186 SER A N 1
ATOM 1446 C CA . SER A 1 186 ? 8.238 -3.824 -17.451 1.00 89.38 186 SER A CA 1
ATOM 1447 C C . SER A 1 186 ? 7.535 -2.642 -18.124 1.00 89.38 186 SER A C 1
ATOM 1449 O O . SER A 1 186 ? 7.141 -1.667 -17.475 1.00 89.38 186 SER A O 1
ATOM 1451 N N . VAL A 1 187 ? 7.324 -2.747 -19.438 1.00 88.69 187 VAL A N 1
ATOM 1452 C CA . VAL A 1 187 ? 6.583 -1.737 -20.207 1.00 88.69 187 VAL A CA 1
ATOM 1453 C C . VAL A 1 187 ? 5.179 -1.550 -19.641 1.00 88.69 187 VAL A C 1
ATOM 1455 O O . VAL A 1 187 ? 4.733 -0.415 -19.490 1.00 88.69 187 VAL A O 1
ATOM 1458 N N . GLU A 1 188 ? 4.507 -2.641 -19.274 1.00 88.75 188 GLU A N 1
ATOM 1459 C CA . GLU A 1 188 ? 3.168 -2.614 -18.682 1.00 88.75 188 GLU A CA 1
ATOM 1460 C C . GLU A 1 188 ? 3.180 -1.902 -17.328 1.00 88.75 188 GLU A C 1
ATOM 1462 O O . GLU A 1 188 ? 2.329 -1.052 -17.078 1.00 88.75 188 GLU A O 1
ATOM 1467 N N . GLN A 1 189 ? 4.170 -2.189 -16.474 1.00 89.25 189 GLN A N 1
ATOM 1468 C CA . GLN A 1 189 ? 4.326 -1.513 -15.181 1.00 89.25 189 GLN A CA 1
ATOM 1469 C C . GLN A 1 189 ? 4.539 -0.005 -15.359 1.00 89.25 189 GLN A C 1
ATOM 1471 O O . GLN A 1 189 ? 3.904 0.793 -14.672 1.00 89.25 189 GLN A O 1
ATOM 1476 N N . CYS A 1 190 ? 5.381 0.388 -16.314 1.00 91.12 190 CYS A N 1
ATOM 1477 C CA . CYS A 1 190 ? 5.641 1.789 -16.622 1.00 91.12 190 CYS A CA 1
ATOM 1478 C C . CYS A 1 190 ? 4.412 2.517 -17.181 1.00 91.12 190 CYS A C 1
ATOM 1480 O O . CYS A 1 190 ? 4.089 3.624 -16.748 1.00 91.12 190 CYS A O 1
ATOM 1482 N N . GLN A 1 191 ? 3.697 1.900 -18.125 1.00 89.69 191 GLN A N 1
ATOM 1483 C CA . GLN A 1 191 ? 2.469 2.473 -18.676 1.00 89.69 191 GLN A CA 1
ATOM 1484 C C . GLN A 1 191 ? 1.412 2.644 -17.584 1.00 89.69 191 GLN A C 1
ATOM 1486 O O . GLN A 1 191 ? 0.800 3.707 -17.491 1.00 89.69 191 GLN A O 1
ATOM 1491 N N . GLN A 1 192 ? 1.262 1.644 -16.714 1.00 88.25 192 GLN A N 1
ATOM 1492 C CA . GLN A 1 192 ? 0.342 1.698 -15.585 1.00 88.25 192 GLN A CA 1
ATOM 1493 C C . GLN A 1 192 ? 0.680 2.843 -14.619 1.00 88.25 192 GLN A C 1
ATOM 1495 O O . GLN A 1 192 ? -0.209 3.585 -14.202 1.00 88.25 192 GLN A O 1
ATOM 1500 N N . GLU A 1 193 ? 1.962 3.034 -14.300 1.00 88.88 193 GLU A N 1
ATOM 1501 C CA . GLU A 1 193 ? 2.423 4.135 -13.448 1.00 88.88 193 GLU A CA 1
ATOM 1502 C C . GLU A 1 193 ? 2.123 5.506 -14.078 1.00 88.88 193 GLU A C 1
ATOM 1504 O O . GLU A 1 193 ? 1.625 6.407 -13.398 1.00 88.88 193 GLU A O 1
ATOM 1509 N N . LYS A 1 194 ? 2.329 5.657 -15.394 1.00 89.50 194 LYS A N 1
ATOM 1510 C CA . LYS A 1 194 ? 1.992 6.899 -16.109 1.00 89.50 194 LYS A CA 1
ATOM 1511 C C . LYS A 1 194 ? 0.495 7.200 -16.069 1.00 89.50 194 LYS A C 1
ATOM 1513 O O . LYS A 1 194 ? 0.129 8.352 -15.836 1.00 89.50 194 LYS A O 1
ATOM 1518 N N . LEU A 1 195 ? -0.362 6.194 -16.254 1.00 87.69 195 LEU A N 1
ATOM 1519 C CA . LEU A 1 195 ? -1.814 6.371 -16.145 1.00 87.69 195 LEU A CA 1
ATOM 1520 C C . LEU A 1 195 ? -2.213 6.807 -14.733 1.00 87.69 195 LEU A C 1
ATOM 1522 O O . LEU A 1 195 ? -2.982 7.752 -14.574 1.00 87.69 195 LEU A O 1
ATOM 1526 N N . TYR A 1 196 ? -1.646 6.164 -13.712 1.00 86.38 196 TYR A N 1
ATOM 1527 C CA . TYR A 1 196 ? -1.920 6.487 -12.314 1.00 86.38 196 TYR A CA 1
ATOM 1528 C C . TYR A 1 196 ? -1.518 7.922 -11.948 1.00 86.38 196 TYR A C 1
ATOM 1530 O O . TYR A 1 196 ? -2.235 8.598 -11.214 1.00 86.38 196 TYR A O 1
ATOM 1538 N N . LYS A 1 197 ? -0.386 8.403 -12.475 1.00 85.88 197 LYS A N 1
ATOM 1539 C CA . LYS A 1 197 ? 0.180 9.708 -12.114 1.00 85.88 197 LYS A CA 1
ATOM 1540 C C . LYS A 1 197 ? -0.366 10.873 -12.940 1.00 85.88 197 LYS A C 1
ATOM 1542 O O . LYS A 1 197 ? -0.454 11.982 -12.419 1.00 85.88 197 LYS A O 1
ATOM 1547 N N . TYR A 1 198 ? -0.709 10.644 -14.209 1.00 88.31 198 TYR A N 1
ATOM 1548 C CA . TYR A 1 198 ? -0.993 11.727 -15.161 1.00 88.31 198 TYR A CA 1
ATOM 1549 C C . TYR A 1 198 ? -2.364 11.665 -15.826 1.00 88.31 198 TYR A C 1
ATOM 1551 O O . TYR A 1 198 ? -2.804 12.678 -16.358 1.00 88.31 198 TYR A O 1
ATOM 1559 N N . ASP A 1 199 ? -3.043 10.519 -15.793 1.00 88.25 199 ASP A N 1
ATOM 1560 C CA . ASP A 1 199 ? -4.316 10.332 -16.499 1.00 88.25 199 ASP A CA 1
ATOM 1561 C C . ASP A 1 199 ? -5.393 9.694 -15.616 1.00 88.25 199 ASP A C 1
ATOM 1563 O O . ASP A 1 199 ? -6.313 9.025 -16.083 1.00 88.25 199 ASP A O 1
ATOM 1567 N N . LEU A 1 200 ? -5.283 9.901 -14.304 1.00 88.44 200 LEU A N 1
ATOM 1568 C CA . LEU A 1 200 ? -6.111 9.208 -13.327 1.00 88.44 200 LEU A CA 1
ATOM 1569 C C . LEU A 1 200 ? -7.617 9.431 -13.555 1.00 88.44 200 LEU A C 1
ATOM 1571 O O . LEU A 1 200 ? -8.393 8.502 -13.362 1.00 88.44 200 LEU A O 1
ATOM 1575 N N . ILE A 1 201 ? -8.027 10.618 -14.024 1.00 87.38 201 ILE A N 1
ATOM 1576 C CA . ILE A 1 201 ? -9.436 10.995 -14.247 1.00 87.38 201 ILE A CA 1
ATOM 1577 C C . ILE A 1 201 ? -10.156 10.129 -15.297 1.00 87.38 201 ILE A C 1
ATOM 1579 O O . ILE A 1 201 ? -11.369 9.952 -15.204 1.00 87.38 201 ILE A O 1
ATOM 1583 N N . HIS A 1 202 ? -9.428 9.546 -16.255 1.00 88.00 202 HIS A N 1
ATOM 1584 C CA . HIS A 1 202 ? -10.000 8.686 -17.298 1.00 88.00 202 HIS A CA 1
ATOM 1585 C C . HIS A 1 202 ? -9.908 7.188 -16.965 1.00 88.00 202 HIS A C 1
ATOM 1587 O O . HIS A 1 202 ? -10.311 6.348 -17.772 1.00 88.00 202 HIS A O 1
ATOM 1593 N N . GLN A 1 203 ? -9.400 6.827 -15.781 1.00 88.56 203 GLN A N 1
ATOM 1594 C CA . GLN A 1 203 ? -9.203 5.433 -15.383 1.00 88.56 203 GLN A CA 1
ATOM 1595 C C . GLN A 1 203 ? -10.363 4.878 -14.554 1.00 88.56 203 GLN A C 1
ATOM 1597 O O . GLN A 1 203 ? -10.919 5.545 -13.678 1.00 88.56 203 GLN A O 1
ATOM 1602 N N . THR A 1 204 ? -10.667 3.596 -14.766 1.00 88.62 204 THR A N 1
ATOM 1603 C CA . THR A 1 204 ? -11.623 2.837 -13.945 1.00 88.62 204 THR A CA 1
ATOM 1604 C C . THR A 1 204 ? -10.986 2.372 -12.633 1.00 88.62 204 THR A C 1
ATOM 1606 O O . THR A 1 204 ? -9.764 2.270 -12.522 1.00 88.62 204 THR A O 1
ATOM 1609 N N . VAL A 1 205 ? -11.815 2.018 -11.647 1.00 87.00 205 VAL A N 1
ATOM 1610 C CA . VAL A 1 205 ? -11.353 1.463 -10.358 1.00 87.00 205 VAL A CA 1
ATOM 1611 C C . VAL A 1 205 ? -10.684 0.093 -10.477 1.00 87.00 205 VAL A C 1
ATOM 1613 O O . VAL A 1 205 ? -9.890 -0.268 -9.615 1.00 87.00 205 VAL A O 1
ATOM 1616 N N . ALA A 1 206 ? -10.974 -0.659 -11.545 1.00 85.94 206 ALA A N 1
ATOM 1617 C CA . ALA A 1 206 ? -10.331 -1.943 -11.817 1.00 85.94 206 ALA A CA 1
ATOM 1618 C C . ALA A 1 206 ? -8.883 -1.769 -12.298 1.00 85.94 206 ALA A C 1
ATOM 1620 O O . ALA A 1 206 ? -8.023 -2.575 -11.954 1.00 85.94 206 ALA A O 1
ATOM 1621 N N . ASN A 1 207 ? -8.617 -0.706 -13.066 1.00 83.69 207 ASN A N 1
ATOM 1622 C CA . ASN A 1 207 ? -7.286 -0.417 -13.594 1.00 83.69 207 ASN A CA 1
ATOM 1623 C C . ASN A 1 207 ? -6.454 0.395 -12.595 1.00 83.69 207 ASN A C 1
ATOM 1625 O O . ASN A 1 207 ? -5.294 0.079 -12.363 1.00 83.69 207 ASN A O 1
ATOM 1629 N N . CYS A 1 208 ? -7.045 1.418 -11.975 1.00 87.81 208 CYS A N 1
ATOM 1630 C CA . CYS A 1 208 ? -6.386 2.266 -10.985 1.00 87.81 208 CYS A CA 1
ATOM 1631 C C . CYS A 1 208 ? -7.267 2.370 -9.734 1.00 87.81 208 CYS A C 1
ATOM 1633 O O . CYS A 1 208 ? -8.277 3.088 -9.784 1.00 87.81 208 CYS A O 1
ATOM 1635 N N . PRO A 1 209 ? -6.893 1.713 -8.615 1.00 88.94 209 PRO A N 1
ATOM 1636 C CA . PRO A 1 209 ? -7.584 1.863 -7.339 1.00 88.94 209 PRO A CA 1
ATOM 1637 C C . PRO A 1 209 ? -7.736 3.337 -6.947 1.00 88.94 209 PRO A C 1
ATOM 1639 O O . PRO A 1 209 ? -6.916 4.175 -7.327 1.00 88.94 209 PRO A O 1
ATOM 1642 N N . CYS A 1 210 ? -8.792 3.660 -6.203 1.00 89.19 210 CYS A N 1
ATOM 1643 C CA . CYS A 1 210 ? -9.009 5.023 -5.724 1.00 89.19 210 CYS A CA 1
ATOM 1644 C C . CYS A 1 210 ? -7.886 5.455 -4.778 1.00 89.19 210 CYS A C 1
ATOM 1646 O O . CYS A 1 210 ? -7.492 4.688 -3.894 1.00 89.19 210 CYS A O 1
ATOM 1648 N N . LEU A 1 211 ? -7.397 6.687 -4.934 1.00 86.12 211 LEU A N 1
ATOM 1649 C CA . LEU A 1 211 ? -6.424 7.253 -4.006 1.00 86.12 211 LEU A CA 1
ATOM 1650 C C . LEU A 1 211 ? -7.064 7.450 -2.635 1.00 86.12 211 LEU A C 1
ATOM 1652 O O . LEU A 1 211 ? -8.235 7.815 -2.509 1.00 86.12 211 LEU A O 1
ATOM 1656 N N . SER A 1 212 ? -6.264 7.289 -1.585 1.00 82.31 212 SER A N 1
ATOM 1657 C CA . SER A 1 212 ? -6.700 7.591 -0.222 1.00 82.31 212 SER A CA 1
ATOM 1658 C C . SER A 1 212 ? -6.882 9.088 0.035 1.00 82.31 212 SER A C 1
ATOM 1660 O O . SER A 1 212 ? -7.515 9.433 1.027 1.00 82.31 212 SER A O 1
ATOM 1662 N N . THR A 1 213 ? -6.341 9.959 -0.827 1.00 81.62 213 THR A N 1
ATOM 1663 C CA . THR A 1 213 ? -6.420 11.425 -0.716 1.00 81.62 213 THR A CA 1
ATOM 1664 C C . THR A 1 213 ? -6.453 12.072 -2.092 1.00 81.62 213 THR A C 1
ATOM 1666 O O . THR A 1 213 ? -5.670 11.672 -2.956 1.00 81.62 213 THR A O 1
ATOM 1669 N N . GLY A 1 214 ? -7.273 13.109 -2.272 1.00 83.00 214 GLY A N 1
ATOM 1670 C CA . GLY A 1 214 ? -7.237 13.956 -3.467 1.00 83.00 214 GLY A CA 1
ATOM 1671 C C . GLY A 1 214 ? -7.455 13.228 -4.798 1.00 83.00 214 GLY A C 1
ATOM 1672 O O . GLY A 1 214 ? -6.985 13.721 -5.821 1.00 83.00 214 GLY A O 1
ATOM 1673 N N . ASP A 1 215 ? -8.123 12.065 -4.812 1.00 89.00 215 ASP A N 1
ATOM 1674 C CA . ASP A 1 215 ? -8.477 11.398 -6.066 1.00 89.00 215 ASP A CA 1
ATOM 1675 C C . ASP A 1 215 ? -9.414 12.318 -6.867 1.00 89.00 215 ASP A C 1
ATOM 1677 O O . ASP A 1 215 ? -10.502 12.645 -6.383 1.00 89.00 215 ASP A O 1
ATOM 1681 N N . PRO A 1 216 ? -9.047 12.730 -8.092 1.00 87.62 216 PRO A N 1
ATOM 1682 C CA . PRO A 1 216 ? -9.884 13.600 -8.915 1.00 87.62 216 PRO A CA 1
ATOM 1683 C C . PRO A 1 216 ? -11.218 12.949 -9.312 1.00 87.62 216 PRO A C 1
ATOM 1685 O O . PRO A 1 216 ? -12.117 13.639 -9.785 1.00 87.62 216 PRO A O 1
ATOM 1688 N N . ARG A 1 217 ? -11.363 11.629 -9.133 1.00 90.00 217 ARG A N 1
ATOM 1689 C CA . ARG A 1 217 ? -12.599 10.875 -9.383 1.00 90.00 217 ARG A CA 1
ATOM 1690 C C . ARG A 1 217 ? -13.492 10.747 -8.142 1.00 90.00 217 ARG A C 1
ATOM 1692 O O . ARG A 1 217 ? -14.526 10.074 -8.222 1.00 90.00 217 ARG A O 1
ATOM 1699 N N . ALA A 1 218 ? -13.091 11.300 -6.993 1.00 88.62 218 ALA A N 1
ATOM 1700 C CA . ALA A 1 218 ? -13.855 11.218 -5.748 1.00 88.62 218 ALA A CA 1
ATOM 1701 C C . ALA A 1 218 ? -15.242 11.869 -5.892 1.00 88.62 218 ALA A C 1
ATOM 1703 O O . ALA A 1 218 ? -15.382 12.948 -6.465 1.00 88.62 218 ALA A O 1
ATOM 1704 N N . GLY A 1 219 ? -16.276 11.202 -5.371 1.00 80.94 219 GLY A N 1
ATOM 1705 C CA . GLY A 1 219 ? -17.675 11.626 -5.511 1.00 80.94 219 GLY A CA 1
ATOM 1706 C C . GLY A 1 219 ? -18.336 11.223 -6.836 1.00 80.94 219 GLY A C 1
ATOM 1707 O O . GLY A 1 219 ? -19.490 11.574 -7.068 1.00 80.94 219 GLY A O 1
ATOM 1708 N N . GLY A 1 220 ? -17.630 10.477 -7.689 1.00 86.62 220 GLY A N 1
ATOM 1709 C CA . GLY A 1 220 ? -18.156 9.884 -8.916 1.00 86.62 220 GLY A CA 1
ATOM 1710 C C . GLY A 1 220 ? -17.893 8.382 -8.948 1.00 86.62 220 GLY A C 1
ATOM 1711 O O . GLY A 1 220 ? -18.595 7.602 -8.312 1.00 86.62 220 GLY A O 1
ATOM 1712 N N . ILE A 1 221 ? -16.867 7.973 -9.700 1.00 87.31 221 ILE A N 1
ATOM 1713 C CA . ILE A 1 221 ? -16.462 6.560 -9.809 1.00 87.31 221 ILE A CA 1
ATOM 1714 C C . ILE A 1 221 ? -15.761 6.098 -8.520 1.00 87.31 221 ILE A C 1
ATOM 1716 O O . ILE A 1 221 ? -15.870 4.933 -8.139 1.00 87.31 221 ILE A O 1
ATOM 1720 N N . CYS A 1 222 ? -15.059 7.009 -7.839 1.00 87.81 222 CYS A N 1
ATOM 1721 C CA . CYS A 1 222 ? -14.498 6.764 -6.518 1.00 87.81 222 CYS A CA 1
ATOM 1722 C C . CYS A 1 222 ? -15.427 7.303 -5.426 1.00 87.81 222 CYS A C 1
ATOM 1724 O O . CYS A 1 222 ? -16.057 8.348 -5.629 1.00 87.81 222 CYS A O 1
ATOM 1726 N N . PRO A 1 223 ? -15.495 6.648 -4.253 1.00 84.88 223 PRO A N 1
ATOM 1727 C CA . PRO A 1 223 ? -16.292 7.168 -3.155 1.00 84.88 223 PRO A CA 1
ATOM 1728 C C . PRO A 1 223 ? -15.797 8.554 -2.717 1.00 84.88 223 PRO A C 1
ATOM 1730 O O . PRO A 1 223 ? -14.612 8.870 -2.833 1.00 84.88 223 PRO A O 1
ATOM 1733 N N . ALA A 1 224 ? -16.712 9.403 -2.249 1.00 84.81 224 ALA A N 1
ATOM 1734 C CA . ALA A 1 224 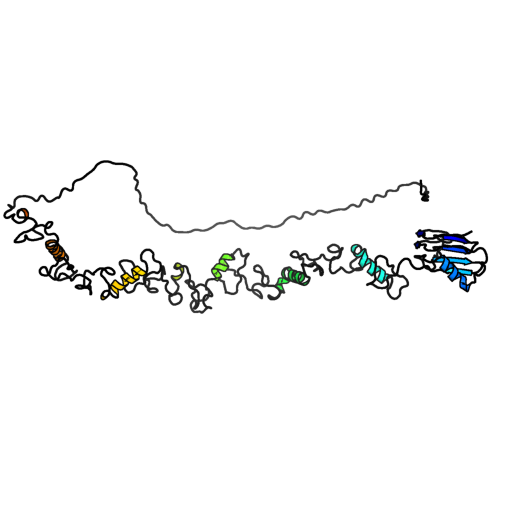? -16.373 10.741 -1.767 1.00 84.81 224 ALA A CA 1
ATOM 1735 C C . ALA A 1 224 ? -15.517 10.678 -0.489 1.00 84.81 224 ALA A C 1
ATOM 1737 O O . ALA A 1 224 ? -15.592 9.710 0.267 1.00 84.81 224 ALA A O 1
ATOM 1738 N N . TYR A 1 225 ? -14.738 11.722 -0.203 1.00 83.81 225 TYR A N 1
ATOM 1739 C CA . TYR A 1 225 ? -14.060 11.846 1.090 1.00 83.81 225 TYR A CA 1
ATOM 1740 C C . TYR A 1 225 ? -15.017 12.371 2.161 1.00 83.81 225 TYR A C 1
ATOM 1742 O O . TYR A 1 225 ? -15.869 13.212 1.879 1.00 83.81 225 TYR A O 1
ATOM 1750 N N . CYS A 1 226 ? -14.881 11.878 3.392 1.00 80.00 226 CYS A N 1
ATOM 1751 C CA . CYS A 1 226 ? -15.672 12.376 4.517 1.00 80.00 226 CYS A CA 1
ATOM 1752 C C . CYS A 1 226 ? -15.214 13.806 4.869 1.00 80.00 226 CYS A C 1
ATOM 1754 O O . CYS A 1 226 ? -14.043 14.008 5.195 1.00 80.00 226 CYS A O 1
ATOM 1756 N N . THR A 1 227 ? -16.111 14.794 4.796 1.00 72.44 227 THR A N 1
ATOM 1757 C CA . THR A 1 227 ? -15.777 16.221 4.984 1.00 72.44 227 THR A CA 1
ATOM 1758 C C . THR A 1 227 ? -16.157 16.781 6.355 1.00 72.44 227 THR A C 1
ATOM 1760 O O . THR A 1 227 ? -15.614 17.813 6.746 1.00 72.44 227 THR A O 1
ATOM 1763 N N . SER A 1 228 ? -17.052 16.130 7.105 1.00 68.62 228 SER A N 1
ATOM 1764 C CA . SER A 1 228 ? -17.448 16.567 8.448 1.00 68.62 228 SER A CA 1
ATOM 1765 C C . SER A 1 228 ? -18.012 15.430 9.307 1.00 68.62 228 SER A C 1
ATOM 1767 O O . SER A 1 228 ? -18.359 14.357 8.809 1.00 68.62 228 SER A O 1
ATOM 1769 N N . LYS A 1 229 ? -18.144 15.717 10.609 1.00 59.69 229 LYS A N 1
ATOM 1770 C CA . LYS A 1 229 ? -18.766 14.862 11.633 1.00 59.69 229 LYS A CA 1
ATOM 1771 C C . LYS A 1 229 ? -20.241 14.543 11.350 1.00 59.69 229 LYS A C 1
ATOM 1773 O O . LYS A 1 229 ? -20.722 13.488 11.749 1.00 59.69 229 LYS A O 1
ATOM 1778 N N . ASP A 1 230 ? -20.934 15.429 10.633 1.00 53.06 230 ASP A N 1
ATOM 1779 C CA . ASP A 1 230 ? -22.371 15.316 10.352 1.00 53.06 230 ASP A CA 1
ATOM 1780 C C . ASP A 1 230 ? -22.678 14.484 9.091 1.00 53.06 230 ASP A C 1
ATOM 1782 O O . ASP A 1 230 ? -23.843 14.237 8.779 1.00 53.06 230 ASP A O 1
ATOM 1786 N N . ILE A 1 231 ? -21.647 14.037 8.355 1.00 51.81 231 ILE A N 1
ATOM 1787 C CA . ILE A 1 231 ? -21.789 13.197 7.156 1.00 51.81 231 ILE A CA 1
ATOM 1788 C C . ILE A 1 231 ? -20.727 12.080 7.126 1.00 51.81 231 ILE A C 1
ATOM 1790 O O . ILE A 1 231 ? -19.803 12.115 6.310 1.00 51.81 231 ILE A O 1
ATOM 1794 N N . PRO A 1 232 ? -20.869 11.008 7.921 1.00 45.31 232 PRO A N 1
ATOM 1795 C CA . PRO A 1 232 ? -20.314 9.720 7.573 1.00 45.31 232 PRO A CA 1
ATOM 1796 C C . PRO A 1 232 ? -21.482 8.863 7.092 1.00 45.31 232 PRO A C 1
ATOM 1798 O O . PRO A 1 232 ? -21.999 8.013 7.817 1.00 45.31 232 PRO A O 1
ATOM 1801 N N . THR A 1 233 ? -21.933 9.072 5.854 1.00 54.56 233 THR A N 1
ATOM 1802 C CA . THR A 1 233 ? -22.576 7.944 5.175 1.00 54.56 233 THR A CA 1
ATOM 1803 C C . THR A 1 233 ? -21.526 6.829 5.112 1.00 54.56 233 THR A C 1
ATOM 1805 O O . THR A 1 233 ? -20.325 7.100 4.996 1.00 54.56 233 THR A O 1
ATOM 1808 N N . SER A 1 234 ? -21.938 5.566 5.239 1.00 56.88 234 SER A N 1
ATOM 1809 C CA . SER A 1 234 ? -21.043 4.392 5.215 1.00 56.88 234 SER A CA 1
ATOM 1810 C C . SER A 1 234 ? -20.053 4.390 4.041 1.00 56.88 234 SER A C 1
ATOM 1812 O O . SER A 1 234 ? -18.999 3.756 4.119 1.00 56.88 234 SER A O 1
ATOM 1814 N N . ASP A 1 235 ? -20.365 5.161 3.002 1.00 67.31 235 ASP A N 1
ATOM 1815 C CA . ASP A 1 235 ? -19.757 5.114 1.687 1.00 67.31 235 ASP A CA 1
ATOM 1816 C C . ASP A 1 235 ? -18.621 6.131 1.496 1.00 67.31 235 ASP A C 1
ATOM 1818 O O . ASP A 1 235 ? -17.913 6.043 0.501 1.00 67.31 235 ASP A O 1
ATOM 1822 N N . CYS A 1 236 ? -18.386 7.077 2.415 1.00 77.00 236 CYS A N 1
ATOM 1823 C CA . CYS A 1 236 ? -17.257 8.009 2.272 1.00 77.00 236 CYS A CA 1
ATOM 1824 C C . CYS A 1 236 ? -15.917 7.385 2.718 1.00 77.00 236 CYS A C 1
ATOM 1826 O O . CYS A 1 236 ? -15.893 6.480 3.549 1.00 77.00 236 CYS A O 1
ATOM 1828 N N . VAL A 1 237 ? -14.772 7.843 2.210 1.00 84.31 237 VAL A N 1
ATOM 1829 C CA . VAL A 1 237 ? -13.432 7.378 2.630 1.00 84.31 237 VAL A CA 1
ATOM 1830 C C . VAL A 1 237 ? -12.778 8.420 3.542 1.00 84.31 237 VAL A C 1
ATOM 1832 O O . VAL A 1 237 ? -12.850 9.618 3.277 1.00 84.31 237 VAL A O 1
ATOM 1835 N N . CYS A 1 238 ? -12.133 7.978 4.628 1.00 83.88 238 CYS A N 1
ATOM 1836 C CA . CYS A 1 238 ? -11.378 8.876 5.505 1.00 83.88 238 CYS A CA 1
ATOM 1837 C C . CYS A 1 238 ? -10.072 9.308 4.829 1.00 83.88 238 CYS A C 1
ATOM 1839 O O . CYS A 1 238 ? -9.159 8.492 4.677 1.00 83.88 238 CYS A O 1
ATOM 1841 N N . ASP A 1 239 ? -9.992 10.586 4.466 1.00 83.06 239 ASP A N 1
ATOM 1842 C CA . ASP A 1 239 ? -8.827 11.212 3.842 1.00 83.06 239 ASP A CA 1
ATOM 1843 C C . ASP A 1 239 ? -7.638 11.251 4.821 1.00 83.06 239 ASP A C 1
ATOM 1845 O O . ASP A 1 239 ? -7.747 11.746 5.945 1.00 83.06 239 ASP A O 1
ATOM 1849 N N . SER A 1 240 ? -6.490 10.701 4.411 1.00 79.31 240 SER A N 1
ATOM 1850 C CA . SER A 1 240 ? -5.278 10.684 5.237 1.00 79.31 240 SER A CA 1
ATOM 1851 C C . SER A 1 240 ? -4.566 12.031 5.367 1.00 79.31 240 SER A C 1
ATOM 1853 O O . SER A 1 240 ? -3.760 12.165 6.281 1.00 79.31 240 SER A O 1
ATOM 1855 N N . ASN A 1 241 ? -4.869 13.002 4.504 1.00 80.56 241 ASN A N 1
ATOM 1856 C CA . ASN A 1 241 ? -4.259 14.335 4.493 1.00 80.56 241 ASN A CA 1
ATOM 1857 C C . ASN A 1 241 ? -5.245 15.447 4.891 1.00 80.56 241 ASN A C 1
ATOM 1859 O O . ASN A 1 241 ? -4.890 16.624 4.834 1.00 80.56 241 ASN A O 1
ATOM 1863 N N . SER A 1 242 ? -6.473 15.104 5.296 1.00 79.38 242 SER A N 1
ATOM 1864 C CA . SER A 1 242 ? -7.456 16.101 5.724 1.00 79.38 242 SER A CA 1
ATOM 1865 C C . SER A 1 242 ? -7.006 16.811 7.002 1.00 79.38 242 SER A C 1
ATOM 1867 O O . SER A 1 242 ? -6.758 16.181 8.033 1.00 79.38 242 SER A O 1
ATOM 1869 N N . THR A 1 243 ? -6.943 18.141 6.937 1.00 77.94 243 THR A N 1
ATOM 1870 C CA . THR A 1 243 ? -6.672 19.024 8.081 1.00 77.94 243 THR A CA 1
ATOM 1871 C C . THR A 1 243 ? -7.934 19.364 8.874 1.00 77.94 243 THR A C 1
ATOM 1873 O O . THR A 1 243 ? -7.835 19.787 10.020 1.00 77.94 243 THR A O 1
ATOM 1876 N N . ILE A 1 244 ? -9.114 19.168 8.277 1.00 76.19 244 ILE A N 1
ATOM 1877 C CA . ILE A 1 244 ? -10.417 19.524 8.859 1.00 76.19 244 ILE A CA 1
ATOM 1878 C C . ILE A 1 244 ? -11.017 18.332 9.613 1.00 76.19 244 ILE A C 1
ATOM 1880 O O . ILE A 1 244 ? -11.542 18.486 10.712 1.00 76.19 244 ILE A O 1
ATOM 1884 N N . TYR A 1 245 ? -10.912 17.129 9.044 1.00 77.38 245 TYR A N 1
ATOM 1885 C CA . TYR A 1 245 ? -11.434 15.900 9.635 1.00 77.38 245 TYR A CA 1
ATOM 1886 C C . TYR A 1 245 ? -10.355 14.823 9.626 1.00 77.38 245 TYR A C 1
ATOM 1888 O O . TYR A 1 245 ? -10.254 14.008 8.709 1.00 77.38 245 TYR A O 1
ATOM 1896 N N . HIS A 1 246 ? -9.501 14.875 10.650 1.00 82.75 246 HIS A N 1
ATOM 1897 C CA . HIS A 1 246 ? -8.306 14.044 10.735 1.00 82.75 246 HIS A CA 1
ATOM 1898 C C . HIS A 1 246 ? -8.650 12.551 10.639 1.00 82.75 246 HIS A C 1
ATOM 1900 O O . HIS A 1 246 ? -9.616 12.075 11.246 1.00 82.75 246 HIS A O 1
ATOM 1906 N N . ARG A 1 247 ? -7.822 11.784 9.917 1.00 83.12 247 ARG A N 1
ATOM 1907 C CA . ARG A 1 247 ? -8.064 10.361 9.626 1.00 83.12 247 ARG A CA 1
ATOM 1908 C C . ARG A 1 247 ? -8.386 9.534 10.867 1.00 83.12 247 ARG A C 1
ATOM 1910 O O . ARG A 1 247 ? -9.260 8.676 10.809 1.00 83.12 247 ARG A O 1
ATOM 1917 N N . SER A 1 248 ? -7.677 9.767 11.971 1.00 81.88 248 SER A N 1
ATOM 1918 C CA . SER A 1 248 ? -7.898 9.050 13.233 1.00 81.88 248 SER A CA 1
ATOM 1919 C C . SER A 1 248 ? -9.296 9.299 13.795 1.00 81.88 248 SER A C 1
ATOM 1921 O O . SER A 1 248 ? -9.975 8.349 14.173 1.00 81.88 248 SER A O 1
ATOM 1923 N N . THR A 1 249 ? -9.742 10.556 13.788 1.00 81.75 249 THR A N 1
ATOM 1924 C CA . THR A 1 249 ? -11.076 10.960 14.241 1.00 81.75 249 THR A CA 1
ATOM 1925 C C . THR A 1 249 ? -12.148 10.368 13.332 1.00 81.75 249 THR A C 1
ATOM 1927 O O . THR A 1 249 ? -13.070 9.733 13.827 1.00 81.75 249 THR A O 1
ATOM 1930 N N . CYS A 1 250 ? -11.968 10.453 12.011 1.00 81.50 250 CYS A N 1
ATOM 1931 C CA . CYS A 1 250 ? -12.884 9.858 11.034 1.00 81.50 250 CYS A CA 1
ATOM 1932 C C . CYS A 1 250 ? -13.037 8.342 11.197 1.00 81.50 250 CYS A C 1
ATOM 1934 O O . CYS A 1 250 ? -14.149 7.821 11.219 1.00 81.50 250 CYS A O 1
ATOM 1936 N N . GLN A 1 251 ? -11.927 7.616 11.345 1.00 81.31 251 GLN A N 1
ATOM 1937 C CA . GLN A 1 251 ? -11.949 6.160 11.514 1.00 81.31 251 GLN A CA 1
ATOM 1938 C C . GLN A 1 251 ? -12.562 5.738 12.851 1.00 81.31 251 GLN A C 1
ATOM 1940 O O . GLN A 1 251 ? -13.235 4.712 12.917 1.00 81.31 251 GLN A O 1
ATOM 1945 N N . PHE A 1 252 ? -12.336 6.520 13.909 1.00 78.75 252 PHE A N 1
ATOM 1946 C CA . PHE A 1 252 ? -12.964 6.296 15.205 1.00 78.75 252 PHE A CA 1
ATOM 1947 C C . PHE A 1 252 ? -14.475 6.534 15.131 1.00 78.75 252 PHE A C 1
ATOM 1949 O O . PHE A 1 252 ? -15.258 5.672 15.520 1.00 78.75 252 PHE A O 1
ATOM 1956 N N . GLU A 1 253 ? -14.898 7.667 14.573 1.00 75.94 253 GLU A N 1
ATOM 1957 C CA . GLU A 1 253 ? -16.309 8.048 14.528 1.00 75.94 253 GLU A CA 1
ATOM 1958 C C . GLU A 1 253 ? -17.132 7.209 13.538 1.00 75.94 253 GLU A C 1
ATOM 1960 O O . GLU A 1 253 ? -18.309 6.951 13.794 1.00 75.94 253 GLU A O 1
ATOM 1965 N N . LYS A 1 254 ? -16.513 6.683 12.470 1.00 78.06 254 LYS A N 1
ATOM 1966 C CA . LYS A 1 254 ? -17.129 5.702 11.556 1.00 78.06 254 LYS A CA 1
ATOM 1967 C C . LYS A 1 254 ? -17.595 4.420 12.242 1.00 78.06 254 LYS A C 1
ATOM 1969 O O . LYS A 1 254 ? -18.392 3.684 11.663 1.00 78.06 254 LYS A O 1
ATOM 1974 N N . GLN A 1 255 ? -17.092 4.128 13.440 1.00 78.44 255 GLN A N 1
ATOM 1975 C CA . GLN A 1 255 ? -17.545 2.971 14.200 1.00 78.44 255 GLN A CA 1
ATOM 1976 C C . GLN A 1 255 ? -18.948 3.181 14.763 1.00 78.44 255 GLN A C 1
ATOM 1978 O O . GLN A 1 255 ? -19.604 2.185 15.033 1.00 78.44 255 GLN A O 1
ATOM 1983 N N . TYR A 1 256 ? -19.434 4.418 14.926 1.00 83.81 256 TYR A N 1
ATOM 1984 C CA . TYR A 1 256 ? -20.755 4.692 15.494 1.00 83.81 256 TYR A CA 1
ATOM 1985 C C . TYR A 1 256 ? -21.867 4.646 14.451 1.00 83.81 256 TYR A C 1
ATOM 1987 O O . TYR A 1 256 ? -21.711 5.070 13.305 1.00 83.81 256 TYR A O 1
ATOM 1995 N N . CYS A 1 257 ? -23.033 4.164 14.867 1.00 85.00 257 CYS A N 1
ATOM 1996 C CA . CYS A 1 257 ? -24.215 4.170 14.024 1.00 85.00 257 CYS A CA 1
ATOM 1997 C C . CYS A 1 257 ? -24.708 5.605 13.787 1.00 85.00 257 CYS A C 1
ATOM 1999 O O . CYS A 1 257 ? -24.876 6.384 14.722 1.00 85.00 257 CYS A O 1
ATOM 2001 N N . GLN A 1 258 ? -24.999 5.923 12.526 1.00 82.25 258 GLN A N 1
ATOM 2002 C CA . GLN A 1 258 ? -25.646 7.179 12.110 1.00 82.25 258 GLN A CA 1
ATOM 2003 C C . GLN A 1 258 ? -27.087 6.966 11.640 1.00 82.25 258 GLN A C 1
ATOM 2005 O O . GLN A 1 258 ? -27.832 7.913 11.405 1.00 82.25 258 GLN A O 1
ATOM 2010 N N . ILE A 1 259 ? -27.479 5.705 11.464 1.00 81.94 259 ILE A N 1
ATOM 2011 C CA . ILE A 1 259 ? -28.812 5.349 11.002 1.00 81.94 259 ILE A CA 1
ATOM 2012 C C . ILE A 1 259 ? -29.774 5.462 12.186 1.00 81.94 259 ILE A C 1
ATOM 2014 O O . ILE A 1 259 ? -29.431 5.114 13.317 1.00 81.94 259 ILE A O 1
ATOM 2018 N N . ASN A 1 260 ? -30.980 5.958 11.912 1.00 88.81 260 ASN A N 1
ATOM 2019 C CA . ASN A 1 260 ? -31.991 6.207 12.928 1.00 88.81 260 ASN A CA 1
ATOM 2020 C C . ASN A 1 260 ? -32.307 4.959 13.778 1.00 88.81 260 ASN A C 1
ATOM 2022 O O . ASN A 1 260 ? -32.233 3.813 13.328 1.00 88.81 260 ASN A O 1
ATOM 2026 N N . SER A 1 261 ? -32.749 5.189 15.010 1.00 92.19 261 SER A N 1
ATOM 2027 C CA . SER A 1 261 ? -33.026 4.137 15.997 1.00 92.19 261 SER A CA 1
ATOM 2028 C C . SER A 1 261 ? -34.167 3.164 15.651 1.00 92.19 261 SER A C 1
ATOM 2030 O O . SER A 1 261 ? -34.313 2.117 16.291 1.00 92.19 261 SER A O 1
ATOM 2032 N N . ASN A 1 262 ? -34.971 3.492 14.634 1.00 91.62 262 ASN A N 1
ATOM 2033 C CA . ASN A 1 262 ? -36.095 2.678 14.154 1.00 91.62 262 ASN A CA 1
ATOM 2034 C C . ASN A 1 262 ? -35.731 1.788 12.953 1.00 91.62 262 ASN A C 1
ATOM 2036 O O . ASN A 1 262 ? -36.574 1.036 12.469 1.00 91.62 262 ASN A O 1
ATOM 2040 N N . SER A 1 263 ? -34.496 1.868 12.465 1.00 91.81 263 SER A N 1
ATOM 2041 C CA . SER A 1 263 ? -33.989 1.064 11.351 1.00 91.81 263 SER A CA 1
ATOM 2042 C C . SER A 1 263 ? -33.277 -0.204 11.832 1.00 91.81 263 SER A C 1
ATOM 2044 O O . SER A 1 263 ? -33.198 -0.478 13.029 1.00 91.81 263 SER A O 1
ATOM 2046 N N . SER A 1 264 ? -32.763 -1.000 10.893 1.00 91.00 264 SER A N 1
ATOM 2047 C CA . SER A 1 264 ? -31.957 -2.193 11.169 1.00 91.00 264 SER A CA 1
ATOM 2048 C C . SER A 1 264 ? -30.630 -2.131 10.419 1.00 91.00 264 SER A C 1
ATOM 2050 O O . SER A 1 264 ? -30.578 -1.658 9.284 1.00 91.00 264 SER A O 1
ATOM 2052 N N . VAL A 1 265 ? -29.578 -2.645 11.047 1.00 87.19 265 VAL A N 1
ATOM 2053 C CA . VAL A 1 265 ? -28.237 -2.802 10.479 1.00 87.19 265 VAL A CA 1
ATOM 2054 C C . VAL A 1 265 ? -27.795 -4.257 10.567 1.00 87.19 265 VAL A C 1
ATOM 2056 O O . VAL A 1 265 ? -28.392 -5.064 11.284 1.00 87.19 265 VAL A O 1
ATOM 2059 N N . GLN A 1 266 ? -26.746 -4.616 9.826 1.00 87.31 266 GLN A N 1
ATOM 2060 C CA . GLN A 1 266 ? -26.111 -5.915 10.015 1.00 87.31 266 GLN A CA 1
ATOM 2061 C C . GLN A 1 266 ? -25.600 -6.018 11.458 1.00 87.31 266 GLN A C 1
ATOM 2063 O O . GLN A 1 266 ? -25.066 -5.057 12.009 1.00 87.31 266 GLN A O 1
ATOM 2068 N N . LYS A 1 267 ? -25.772 -7.191 12.075 1.00 87.94 267 LYS A N 1
ATOM 2069 C CA . LYS A 1 267 ? -25.361 -7.413 13.461 1.00 87.94 267 LYS A CA 1
ATOM 2070 C C . LYS A 1 267 ? -23.895 -7.006 13.673 1.00 87.94 267 LYS A C 1
ATOM 2072 O O . LYS A 1 267 ? -23.026 -7.438 12.920 1.00 87.94 267 LYS A O 1
ATOM 2077 N N . ASP A 1 268 ? -23.660 -6.193 14.699 1.00 83.62 268 ASP A N 1
ATOM 2078 C CA . ASP A 1 268 ? -22.362 -5.661 15.123 1.00 83.62 268 ASP A CA 1
ATOM 2079 C C . ASP A 1 268 ? -21.630 -4.774 14.091 1.00 83.62 268 ASP A C 1
ATOM 2081 O O . ASP A 1 268 ? -20.434 -4.522 14.237 1.00 83.62 268 ASP A O 1
ATOM 2085 N N . SER A 1 269 ? -22.320 -4.257 13.062 1.00 83.38 269 SER A N 1
ATOM 2086 C CA . SER A 1 269 ? -21.687 -3.443 12.007 1.00 83.38 269 SER A CA 1
ATOM 2087 C C . SER A 1 269 ? -21.312 -2.020 12.434 1.00 83.38 269 SER A C 1
ATOM 2089 O O . SER A 1 269 ? -20.501 -1.379 11.772 1.00 83.38 269 SER A O 1
ATOM 2091 N N . CYS A 1 270 ? -21.929 -1.502 13.496 1.00 88.06 270 CYS A N 1
ATOM 2092 C CA . CYS A 1 270 ? -21.649 -0.190 14.080 1.00 88.06 270 CYS A CA 1
ATOM 2093 C C . CYS A 1 270 ? -22.015 -0.184 15.573 1.00 88.06 270 CYS A C 1
ATOM 2095 O O . CYS A 1 270 ? -22.779 -1.034 16.025 1.00 88.06 270 CYS A O 1
ATOM 2097 N N . ILE A 1 271 ? -21.471 0.759 16.338 1.00 91.19 271 ILE A N 1
ATOM 2098 C CA . ILE A 1 271 ? -21.659 0.944 17.776 1.00 91.19 271 ILE A CA 1
ATOM 2099 C C . ILE A 1 271 ? -22.855 1.870 18.008 1.00 91.19 271 ILE A C 1
ATOM 2101 O O . ILE A 1 271 ? -22.915 2.966 17.449 1.00 91.19 271 ILE A O 1
ATOM 2105 N N . CYS A 1 272 ? -23.808 1.438 18.831 1.00 93.06 272 CYS A N 1
ATOM 2106 C CA . CYS A 1 272 ? -24.961 2.247 19.212 1.00 93.06 272 CYS A CA 1
ATOM 2107 C C . CYS A 1 272 ? -24.506 3.525 19.943 1.00 93.06 272 CYS A C 1
ATOM 2109 O O . CYS A 1 272 ? -23.570 3.488 20.738 1.00 93.06 272 CYS A O 1
ATOM 2111 N N . THR A 1 273 ? -25.204 4.637 19.744 1.00 91.56 273 THR A N 1
ATOM 2112 C CA . THR A 1 273 ? -25.017 5.869 20.527 1.00 91.56 273 THR A CA 1
ATOM 2113 C C . THR A 1 273 ? -26.297 6.210 21.277 1.00 91.56 273 THR A C 1
ATOM 2115 O O . THR A 1 273 ? -27.347 5.631 21.009 1.00 91.56 273 THR A O 1
ATOM 2118 N N . GLY A 1 274 ? -26.246 7.185 22.187 1.00 88.81 274 GLY A N 1
ATOM 2119 C CA . GLY A 1 274 ? -27.442 7.670 22.885 1.00 88.81 274 GLY A CA 1
ATOM 2120 C C . GLY A 1 274 ? -28.520 8.277 21.973 1.00 88.81 274 GLY A C 1
ATOM 2121 O O . GLY A 1 274 ? -29.657 8.438 22.403 1.00 88.81 274 GLY A O 1
ATOM 2122 N N . THR A 1 275 ? -28.188 8.605 20.721 1.00 89.50 275 THR A N 1
ATOM 2123 C CA . THR A 1 275 ? -29.119 9.180 19.736 1.00 89.50 275 THR A CA 1
ATOM 2124 C C . THR A 1 275 ? -29.460 8.221 18.594 1.00 89.50 275 THR A C 1
ATOM 2126 O O . THR A 1 275 ? -30.575 8.284 18.082 1.00 89.50 275 THR A O 1
ATOM 2129 N N . ASN A 1 276 ? -28.551 7.308 18.229 1.00 91.81 276 ASN A N 1
ATOM 2130 C CA . ASN A 1 276 ? -28.698 6.373 17.111 1.00 91.81 276 ASN A CA 1
ATOM 2131 C C . ASN A 1 276 ? -28.427 4.928 17.560 1.00 91.81 276 ASN A C 1
ATOM 2133 O O . ASN A 1 276 ? -27.280 4.507 17.729 1.00 91.81 276 ASN A O 1
ATOM 2137 N N . TYR A 1 277 ? -29.494 4.145 17.714 1.00 93.69 277 TYR A N 1
ATOM 2138 C CA . TYR A 1 277 ? -29.448 2.756 18.191 1.00 93.69 277 TYR A CA 1
ATOM 2139 C C . TYR A 1 277 ? -30.324 1.821 17.328 1.00 93.69 277 TYR A C 1
ATOM 2141 O O . TYR A 1 277 ? -31.337 1.290 17.796 1.00 93.69 277 TYR A O 1
ATOM 2149 N N . PRO A 1 278 ? -29.992 1.628 16.037 1.00 94.31 278 PRO A N 1
ATOM 2150 C CA . PRO A 1 278 ? -30.756 0.747 15.154 1.00 94.31 278 PRO A CA 1
ATOM 2151 C C . PRO A 1 278 ? -30.704 -0.716 15.619 1.00 94.31 278 PRO A C 1
ATOM 2153 O O . PRO A 1 278 ? -29.790 -1.137 16.327 1.00 94.31 278 PRO A O 1
ATOM 2156 N N . TYR A 1 279 ? -31.669 -1.532 15.196 1.00 92.88 279 TYR A N 1
ATOM 2157 C CA . TYR A 1 279 ? -31.642 -2.968 15.482 1.00 92.88 279 TYR A CA 1
ATOM 2158 C C . TYR A 1 279 ? -30.375 -3.611 14.901 1.00 92.88 279 TYR A C 1
ATOM 2160 O O . TYR A 1 279 ? -30.084 -3.444 13.719 1.00 92.88 279 TYR A O 1
ATOM 2168 N N . GLY A 1 280 ? -29.639 -4.360 15.725 1.00 89.56 280 GLY A N 1
ATOM 2169 C CA . GLY A 1 280 ? -28.400 -5.034 15.323 1.00 89.56 280 GLY A CA 1
ATOM 2170 C C . GLY A 1 280 ? -27.112 -4.249 15.590 1.00 89.56 280 GLY A C 1
ATOM 2171 O O . GLY A 1 280 ? -26.040 -4.805 15.368 1.00 89.56 280 GLY A O 1
ATOM 2172 N N . CYS A 1 281 ? -27.173 -3.009 16.092 1.00 93.38 281 CYS A N 1
ATOM 2173 C CA . CYS A 1 281 ? -25.961 -2.298 16.503 1.00 93.38 281 CYS A CA 1
ATOM 2174 C C . CYS A 1 281 ? -25.268 -2.973 17.699 1.00 93.38 281 CYS A C 1
ATOM 2176 O O . CYS A 1 281 ? -25.904 -3.604 18.544 1.00 93.38 281 CYS A O 1
ATOM 2178 N N . LYS A 1 282 ? -23.946 -2.825 17.766 1.00 94.31 282 LYS A N 1
ATOM 2179 C CA . LYS A 1 282 ? -23.108 -3.278 18.872 1.00 94.31 282 LYS A CA 1
ATOM 2180 C C . LYS A 1 282 ? -23.225 -2.307 20.041 1.00 94.31 282 LYS A C 1
ATOM 2182 O O . LYS A 1 282 ? -23.071 -1.101 19.872 1.00 94.31 282 LYS A O 1
ATOM 2187 N N . CYS A 1 283 ? -23.420 -2.819 21.245 1.00 94.25 283 CYS A N 1
ATOM 2188 C CA . CYS A 1 283 ? -23.480 -1.974 22.432 1.00 94.25 283 CYS A CA 1
ATOM 2189 C C . CYS A 1 283 ? -22.107 -1.392 22.808 1.00 94.25 283 CYS A C 1
ATOM 2191 O O . CYS A 1 283 ? -21.101 -2.106 22.712 1.00 94.25 283 CYS A O 1
ATOM 2193 N N . PRO A 1 284 ? -22.049 -0.128 23.271 1.00 93.19 284 PRO A N 1
ATOM 2194 C CA . PRO A 1 284 ? -20.835 0.458 23.824 1.00 93.19 284 PRO A CA 1
ATOM 2195 C C . PRO A 1 284 ? -20.236 -0.377 24.957 1.00 93.19 284 PRO A C 1
ATOM 2197 O O . PRO A 1 284 ? -20.947 -0.933 25.795 1.00 93.19 284 PRO A O 1
ATOM 2200 N N . THR A 1 285 ? -18.907 -0.438 25.006 1.00 89.88 285 THR A N 1
ATOM 2201 C CA . THR A 1 285 ? -18.177 -1.089 26.104 1.00 89.88 285 THR A CA 1
ATOM 2202 C C . THR A 1 285 ? -17.982 -0.177 27.307 1.00 89.88 285 THR A C 1
ATOM 2204 O O . THR A 1 285 ? -17.818 -0.681 28.417 1.00 89.88 285 THR A O 1
ATOM 2207 N N . ASP A 1 286 ? -17.987 1.138 27.096 1.00 88.56 286 ASP A N 1
ATOM 2208 C CA . ASP A 1 286 ? -17.984 2.136 28.162 1.00 88.56 286 ASP A CA 1
ATOM 2209 C C . ASP A 1 286 ? -19.399 2.230 28.763 1.00 88.56 286 ASP A C 1
ATOM 2211 O O . ASP A 1 286 ? -20.332 2.596 28.039 1.00 88.56 286 ASP A O 1
ATOM 2215 N N . PRO A 1 287 ? -19.593 1.893 30.056 1.00 89.25 287 PRO A N 1
ATOM 2216 C CA . PRO A 1 287 ? -20.906 1.944 30.683 1.00 89.25 287 PRO A CA 1
ATOM 2217 C C . PRO A 1 287 ? -21.562 3.321 30.591 1.00 89.25 287 PRO A C 1
ATOM 2219 O O . PRO A 1 287 ? -22.772 3.386 30.412 1.00 89.25 287 PRO A O 1
ATOM 2222 N N . THR A 1 288 ? -20.794 4.414 30.652 1.00 89.88 288 THR A N 1
ATOM 2223 C CA . THR A 1 288 ? -21.341 5.783 30.680 1.00 89.88 288 THR A CA 1
ATOM 2224 C C . THR A 1 288 ? -22.167 6.115 29.432 1.00 89.88 288 THR A C 1
ATOM 2226 O O . THR A 1 288 ? -23.154 6.853 29.510 1.00 89.88 288 THR A O 1
ATOM 2229 N N . GLN A 1 289 ? -21.835 5.485 28.301 1.00 91.75 289 GLN A N 1
ATOM 2230 C CA . GLN A 1 289 ? -22.493 5.674 27.007 1.00 91.75 289 GLN A CA 1
ATOM 2231 C C . GLN A 1 289 ? -23.843 4.946 26.888 1.00 91.75 289 GLN A C 1
ATOM 2233 O O . GLN A 1 289 ? -24.575 5.175 25.926 1.00 91.75 289 GLN A O 1
ATOM 2238 N N . LEU A 1 290 ? -24.208 4.094 27.855 1.00 94.25 290 LEU A N 1
ATOM 2239 C CA . LEU A 1 290 ? -25.481 3.363 27.850 1.00 94.25 290 LEU A CA 1
ATOM 2240 C C . LEU A 1 290 ? -26.670 4.188 28.353 1.00 94.25 290 LEU A C 1
ATOM 2242 O O . LEU A 1 290 ? -27.805 3.780 28.137 1.00 94.25 290 LEU A O 1
ATOM 2246 N N . SER A 1 291 ? -26.436 5.341 28.987 1.00 91.50 291 SER A N 1
ATOM 2247 C CA . SER A 1 291 ? -27.461 6.113 29.713 1.00 91.50 291 SER A CA 1
ATOM 2248 C C . SER A 1 291 ? -28.702 6.495 28.893 1.00 91.50 291 SER A C 1
ATOM 2250 O O . SER A 1 291 ? -29.759 6.694 29.478 1.00 91.50 291 SER A O 1
ATOM 2252 N N . SER A 1 292 ? -28.582 6.592 27.565 1.00 91.31 292 SER A N 1
ATOM 2253 C CA . SER A 1 292 ? -29.686 6.949 26.655 1.00 91.31 292 SER A CA 1
ATOM 2254 C C . SER A 1 292 ? -30.009 5.846 25.640 1.00 91.31 292 SER A C 1
ATOM 2256 O O . SER A 1 292 ? -30.654 6.104 24.625 1.00 91.31 292 SER A O 1
ATOM 2258 N N . ILE A 1 293 ? -29.529 4.621 25.875 1.00 94.19 293 ILE A N 1
ATOM 2259 C CA . ILE A 1 293 ? -29.753 3.476 24.991 1.00 94.19 293 ILE A CA 1
ATOM 2260 C C . ILE A 1 293 ? -30.743 2.522 25.674 1.00 94.19 293 ILE A C 1
ATOM 2262 O O . ILE A 1 293 ? -30.424 1.988 26.737 1.00 94.19 293 ILE A O 1
ATOM 2266 N N . PRO A 1 294 ? -31.918 2.250 25.079 1.00 92.75 294 PRO A N 1
ATOM 2267 C CA . PRO A 1 294 ? -32.925 1.393 25.701 1.00 92.75 294 PRO A CA 1
ATOM 2268 C C . PRO A 1 294 ? -32.449 -0.047 25.947 1.00 92.75 294 PRO A C 1
ATOM 2270 O O . PRO A 1 294 ? -31.677 -0.610 25.164 1.00 92.75 294 PRO A O 1
ATOM 2273 N N . GLN A 1 295 ? -32.998 -0.693 26.982 1.00 93.00 295 GLN A N 1
ATOM 2274 C CA . GLN A 1 295 ? -32.693 -2.089 27.335 1.00 93.00 295 GLN A CA 1
ATOM 2275 C C . GLN A 1 295 ? -32.927 -3.073 26.173 1.00 93.00 295 GLN A C 1
ATOM 2277 O O . GLN A 1 295 ? -32.162 -4.012 25.980 1.00 93.00 295 GLN A O 1
ATOM 2282 N N . ASN A 1 296 ? -33.967 -2.850 25.362 1.00 91.62 296 ASN A N 1
ATOM 2283 C CA . ASN A 1 296 ? -34.289 -3.717 24.220 1.00 91.62 296 ASN A CA 1
ATOM 2284 C C . ASN A 1 296 ? -33.308 -3.582 23.036 1.00 91.62 296 ASN A C 1
ATOM 2286 O O . ASN A 1 296 ? -33.472 -4.269 22.028 1.00 91.62 296 ASN A O 1
ATOM 2290 N N . ARG A 1 297 ? -32.335 -2.669 23.123 1.00 93.88 297 ARG A N 1
ATOM 2291 C CA . ARG A 1 297 ? -31.206 -2.544 22.193 1.00 93.88 297 ARG A CA 1
ATOM 2292 C C . ARG A 1 297 ? -29.926 -3.045 22.827 1.00 93.88 297 ARG A C 1
ATOM 2294 O O . ARG A 1 297 ? -29.207 -3.815 22.202 1.00 93.88 297 ARG A O 1
ATOM 2301 N N . CYS A 1 298 ? -29.683 -2.623 24.063 1.00 94.69 298 CYS A N 1
ATOM 2302 C CA . CYS A 1 298 ? -28.534 -3.032 24.845 1.00 94.69 298 CYS A CA 1
ATOM 2303 C C . CYS A 1 298 ? -28.977 -3.577 26.188 1.00 94.69 298 CYS A C 1
ATOM 2305 O O . CYS A 1 298 ? -29.449 -2.816 27.035 1.00 94.69 298 CYS A O 1
ATOM 2307 N N . GLU A 1 299 ? -28.778 -4.881 26.380 1.00 93.38 299 GLU A N 1
ATOM 2308 C CA . GLU A 1 299 ? -29.064 -5.569 27.636 1.00 93.38 299 GLU A CA 1
ATOM 2309 C C . GLU A 1 299 ? -28.385 -4.866 28.820 1.00 93.38 299 GLU A C 1
ATOM 2311 O O . GLU A 1 299 ? -27.346 -4.211 28.678 1.00 93.38 299 GLU A O 1
ATOM 2316 N N . CYS A 1 300 ? -29.001 -4.970 29.996 1.00 92.56 300 CYS A N 1
ATOM 2317 C CA . CYS A 1 300 ? -28.440 -4.415 31.221 1.00 92.56 300 CYS A CA 1
ATOM 2318 C C . CYS A 1 300 ? -27.117 -5.102 31.548 1.00 92.56 300 CYS A C 1
ATOM 2320 O O . CYS A 1 300 ? -27.029 -6.333 31.528 1.00 92.56 300 CYS A O 1
ATOM 2322 N N . ARG A 1 301 ? -26.090 -4.322 31.885 1.00 90.44 301 ARG A N 1
ATOM 2323 C CA . ARG A 1 301 ? -24.814 -4.896 32.315 1.00 90.44 301 ARG A CA 1
ATOM 2324 C C . ARG A 1 301 ? -24.918 -5.440 33.735 1.00 90.44 301 ARG A C 1
ATOM 2326 O O . ARG A 1 301 ? -25.680 -4.948 34.564 1.00 90.44 301 ARG A O 1
ATOM 2333 N N . SER A 1 302 ? -24.089 -6.432 34.036 1.00 86.00 302 SER A N 1
ATOM 2334 C CA . SER A 1 302 ? -23.971 -7.018 35.374 1.00 86.00 302 SER A CA 1
ATOM 2335 C C . SER A 1 302 ? -23.124 -6.191 36.349 1.00 86.00 302 SER A C 1
ATOM 2337 O O . SER A 1 302 ? -23.055 -6.555 37.518 1.00 86.00 302 SER A O 1
ATOM 2339 N N . TRP A 1 303 ? -22.485 -5.113 35.882 1.00 87.00 303 TRP A N 1
ATOM 2340 C CA . TRP A 1 303 ? -21.669 -4.201 36.687 1.00 87.00 303 TRP A CA 1
ATOM 2341 C C . TRP A 1 303 ? -21.708 -2.787 36.103 1.00 87.00 303 TRP A C 1
ATOM 2343 O O . TRP A 1 303 ? -21.590 -2.623 34.881 1.00 87.00 303 TRP A O 1
ATOM 2353 N N . GLY A 1 304 ? -21.857 -1.784 36.972 1.00 85.62 304 GLY A N 1
ATOM 2354 C CA . GLY A 1 304 ? -21.722 -0.368 36.618 1.00 85.62 304 GLY A CA 1
ATOM 2355 C C . GLY A 1 304 ? -22.657 0.163 35.520 1.00 85.62 304 GLY A C 1
ATOM 2356 O O . GLY A 1 304 ? -22.320 1.165 34.892 1.00 85.62 304 GLY A O 1
ATOM 2357 N N . ASP A 1 305 ? -23.798 -0.479 35.238 1.00 92.12 305 ASP A N 1
ATOM 2358 C CA . ASP A 1 305 ? -24.757 0.043 34.256 1.00 92.12 305 ASP A CA 1
ATOM 2359 C C . ASP A 1 305 ? -25.399 1.343 34.782 1.00 92.12 305 ASP A C 1
ATOM 2361 O O . ASP A 1 305 ? -26.071 1.311 35.818 1.00 92.12 305 ASP A O 1
ATOM 2365 N N . PRO A 1 306 ? -25.255 2.494 34.097 1.00 91.81 306 PRO A N 1
ATOM 2366 C CA . PRO A 1 306 ? -25.801 3.766 34.580 1.00 91.81 306 PRO A CA 1
ATOM 2367 C C . PRO A 1 306 ? -27.336 3.813 34.599 1.00 91.81 306 PRO A C 1
ATOM 2369 O O . PRO A 1 306 ? -27.912 4.762 35.150 1.00 91.81 306 PRO A O 1
ATOM 2372 N N . ARG A 1 307 ? -28.003 2.825 33.988 1.00 92.94 307 ARG A N 1
ATOM 2373 C CA . ARG A 1 307 ? -29.462 2.662 33.978 1.00 92.94 307 ARG A CA 1
ATOM 2374 C C . ARG A 1 307 ? -29.977 1.858 35.183 1.00 92.94 307 ARG A C 1
ATOM 2376 O O . ARG A 1 307 ? -31.188 1.814 35.410 1.00 92.94 307 ARG A O 1
ATOM 2383 N N . ALA A 1 308 ? -29.096 1.216 35.958 1.00 91.94 308 ALA A N 1
ATOM 2384 C CA . ALA A 1 308 ? -29.474 0.395 37.110 1.00 91.94 308 ALA A CA 1
ATOM 2385 C C . ALA A 1 308 ? -30.242 1.208 38.166 1.00 91.94 308 ALA A C 1
ATOM 2387 O O . ALA A 1 308 ? -29.842 2.308 38.545 1.00 91.94 308 ALA A O 1
ATOM 2388 N N . GLY A 1 309 ? -31.372 0.670 38.634 1.00 86.94 309 GLY A N 1
ATOM 2389 C CA . GLY A 1 309 ? -32.215 1.301 39.657 1.00 86.94 309 GLY A CA 1
ATOM 2390 C C . GLY A 1 309 ? -33.072 2.475 39.167 1.00 86.94 309 GLY A C 1
ATOM 2391 O O . GLY A 1 309 ? -33.834 3.026 39.956 1.00 86.94 309 GLY A O 1
ATOM 2392 N N . LYS A 1 310 ? -33.008 2.832 37.876 1.00 87.88 310 LYS A N 1
ATOM 2393 C CA . LYS A 1 310 ? -33.816 3.906 37.262 1.00 87.88 310 LYS A CA 1
ATOM 2394 C C . LYS A 1 310 ? -35.069 3.399 36.532 1.00 87.88 310 LYS A C 1
ATOM 2396 O O . LYS A 1 310 ? -35.726 4.163 35.837 1.00 87.88 310 LYS A O 1
ATOM 2401 N N . GLY A 1 311 ? -35.393 2.112 36.667 1.00 85.25 311 GLY A N 1
ATOM 2402 C CA . GLY A 1 311 ? -36.552 1.466 36.037 1.00 85.25 311 GLY A CA 1
ATOM 2403 C C . GLY A 1 311 ? -36.249 0.756 34.713 1.00 85.25 311 GLY A C 1
ATOM 2404 O O . GLY A 1 311 ? -36.948 -0.193 34.378 1.00 85.25 311 GLY A O 1
ATOM 2405 N N . GLU A 1 312 ? -35.188 1.144 34.000 1.00 87.88 312 GLU A N 1
ATOM 2406 C CA . GLU A 1 312 ? -34.735 0.462 32.773 1.00 87.88 312 GLU A CA 1
ATOM 2407 C C . GLU A 1 312 ? -33.913 -0.798 33.060 1.00 87.88 312 GLU A C 1
ATOM 2409 O O . GLU A 1 312 ? -33.981 -1.772 32.316 1.00 87.88 312 GLU A O 1
ATOM 2414 N N . CYS A 1 313 ? -33.143 -0.782 34.149 1.00 91.50 313 CYS A N 1
ATOM 2415 C CA . CYS A 1 313 ? -32.368 -1.922 34.614 1.00 91.50 313 CYS A CA 1
ATOM 2416 C C . CYS A 1 313 ? -32.609 -2.165 36.110 1.00 91.50 313 CYS A C 1
ATOM 2418 O O . CYS A 1 313 ? -32.795 -1.199 36.864 1.00 91.50 313 CYS A O 1
ATOM 2420 N N . PRO A 1 314 ? -32.582 -3.432 36.572 1.00 89.88 314 PRO A N 1
ATOM 2421 C CA . PRO A 1 314 ? -32.661 -3.749 37.994 1.00 89.88 314 PRO A CA 1
ATOM 2422 C C . PRO A 1 314 ? -31.585 -3.016 38.805 1.00 89.88 314 PRO A C 1
ATOM 2424 O O . PRO A 1 314 ? -30.484 -2.776 38.311 1.00 89.88 314 PRO A O 1
ATOM 2427 N N . ALA A 1 315 ? -31.895 -2.659 40.051 1.00 91.94 315 ALA A N 1
ATOM 2428 C CA . ALA A 1 315 ? -30.904 -2.090 40.962 1.00 91.94 315 ALA A CA 1
ATOM 2429 C C . ALA A 1 315 ? -29.880 -3.154 41.388 1.00 91.94 315 ALA A C 1
ATOM 2431 O O . ALA A 1 315 ? -30.236 -4.323 41.562 1.00 91.94 315 ALA A O 1
ATOM 2432 N N . TYR A 1 316 ? -28.629 -2.753 41.611 1.00 91.50 316 TYR A N 1
ATOM 2433 C CA . TYR A 1 316 ? -27.632 -3.643 42.203 1.00 91.50 316 TYR A CA 1
ATOM 2434 C C . TYR A 1 316 ? -27.852 -3.799 43.708 1.00 91.50 316 TYR A C 1
ATOM 2436 O O . TYR A 1 316 ? -28.304 -2.874 44.385 1.00 91.50 316 TYR A O 1
ATOM 2444 N N . CYS A 1 317 ? -27.546 -4.983 44.234 1.00 91.25 317 CYS A N 1
ATOM 2445 C CA . CYS A 1 317 ? -27.639 -5.242 45.666 1.00 91.25 317 CYS A CA 1
ATOM 2446 C C . CYS A 1 317 ? -26.565 -4.470 46.439 1.00 91.25 317 CYS A C 1
ATOM 2448 O O . CYS A 1 317 ? -25.397 -4.462 46.055 1.00 91.25 317 CYS A O 1
ATOM 2450 N N . ILE A 1 318 ? -26.953 -3.879 47.570 1.00 89.25 318 ILE A N 1
ATOM 2451 C CA . ILE A 1 318 ? -26.048 -3.182 48.487 1.00 89.25 318 ILE A CA 1
ATOM 2452 C C . ILE A 1 318 ? -25.898 -4.040 49.742 1.00 89.25 318 ILE A C 1
ATOM 2454 O O . ILE A 1 318 ? -26.894 -4.458 50.332 1.00 89.25 318 ILE A O 1
ATOM 2458 N N . LYS A 1 319 ? -24.656 -4.297 50.168 1.00 86.94 319 LYS A N 1
ATOM 2459 C CA . LYS A 1 319 ? -24.368 -5.108 51.358 1.00 86.94 319 LYS A CA 1
ATOM 2460 C C . LYS A 1 319 ? -25.081 -4.532 52.589 1.00 86.94 319 LYS A C 1
ATOM 2462 O O . LYS A 1 319 ? -24.906 -3.362 52.913 1.00 86.94 319 LYS A O 1
ATOM 2467 N N . GLY A 1 320 ? -25.873 -5.360 53.273 1.00 82.44 320 GLY A N 1
ATOM 2468 C CA . GLY A 1 320 ? -26.695 -4.958 54.426 1.00 82.44 320 GLY A CA 1
ATOM 2469 C C . GLY A 1 320 ? -28.072 -4.373 54.074 1.00 82.44 320 GLY A C 1
ATOM 2470 O O . GLY A 1 320 ? -28.887 -4.183 54.970 1.00 82.44 320 GLY A O 1
ATOM 2471 N N . GLN A 1 321 ? -28.355 -4.133 52.791 1.00 85.44 321 GLN A N 1
ATOM 2472 C CA . GLN A 1 321 ? -29.653 -3.676 52.268 1.00 85.44 321 GLN A CA 1
ATOM 2473 C C . GLN A 1 321 ? -30.132 -4.551 51.095 1.00 85.44 321 GLN A C 1
ATOM 2475 O O . GLN A 1 321 ? -30.849 -4.099 50.201 1.00 85.44 321 GLN A O 1
ATOM 2480 N N . THR A 1 322 ? -29.700 -5.810 51.061 1.00 86.94 322 THR A N 1
ATOM 2481 C CA . THR A 1 322 ? -30.060 -6.764 50.009 1.00 86.94 322 THR A CA 1
ATOM 2482 C C . THR A 1 322 ? -31.563 -7.020 50.020 1.00 86.94 322 THR A C 1
ATOM 2484 O O . THR A 1 322 ? -32.177 -7.152 51.072 1.00 86.94 322 THR A O 1
ATOM 2487 N N . THR A 1 323 ? -32.166 -7.074 48.835 1.00 84.56 323 THR A N 1
ATOM 2488 C CA . THR A 1 323 ? -33.590 -7.378 48.653 1.00 84.56 323 THR A CA 1
ATOM 2489 C C . THR A 1 323 ? -33.753 -8.478 47.609 1.00 84.56 323 THR A C 1
ATOM 2491 O O . THR A 1 323 ? -32.851 -8.738 46.812 1.00 84.56 323 THR A O 1
ATOM 2494 N N . SER A 1 324 ? -34.925 -9.105 47.557 1.00 81.12 324 SER A N 1
ATOM 2495 C CA . SER A 1 324 ? -35.241 -10.129 46.551 1.00 81.12 324 SER A CA 1
ATOM 2496 C C . SER A 1 324 ? -35.159 -9.614 45.102 1.00 81.12 324 SER A C 1
ATOM 2498 O O . SER A 1 324 ? -34.859 -10.364 44.172 1.00 81.12 324 SER A O 1
ATOM 2500 N N . ASN A 1 325 ? -35.345 -8.307 44.890 1.00 84.69 325 ASN A N 1
ATOM 2501 C CA . ASN A 1 325 ? -35.451 -7.707 43.557 1.00 84.69 325 ASN A CA 1
ATOM 2502 C C . ASN A 1 325 ? -34.143 -7.101 43.022 1.00 84.69 325 ASN A C 1
ATOM 2504 O O . ASN A 1 325 ? -34.103 -6.674 41.868 1.00 84.69 325 ASN A O 1
ATOM 2508 N N . CYS A 1 326 ? -33.077 -7.048 43.824 1.00 90.00 326 CYS A N 1
ATOM 2509 C CA . CYS A 1 326 ? -31.791 -6.528 43.363 1.00 90.00 326 CYS A CA 1
ATOM 2510 C C . CYS A 1 326 ? -30.969 -7.596 42.617 1.00 90.00 326 CYS A C 1
ATOM 2512 O O . CYS A 1 326 ? -31.186 -8.804 42.773 1.00 90.00 326 CYS A O 1
ATOM 2514 N N . VAL A 1 327 ? -30.017 -7.154 41.794 1.00 91.69 327 VAL A N 1
ATOM 2515 C CA . VAL A 1 327 ? -29.089 -8.016 41.044 1.00 91.69 327 VAL A CA 1
ATOM 2516 C C . VAL A 1 327 ? -27.711 -7.997 41.702 1.00 91.69 327 VAL A C 1
ATOM 2518 O O . VAL A 1 327 ? -27.191 -6.937 42.048 1.00 91.69 327 VAL A O 1
ATOM 2521 N N . CYS A 1 328 ? -27.118 -9.178 41.878 1.00 90.94 328 CYS A N 1
ATOM 2522 C CA . CYS A 1 328 ? -25.770 -9.310 42.415 1.00 90.94 328 CYS A CA 1
ATOM 2523 C C . CYS A 1 328 ? -24.733 -8.940 41.357 1.00 90.94 328 CYS A C 1
ATOM 2525 O O . CYS A 1 328 ? -24.723 -9.493 40.259 1.00 90.94 328 CYS A O 1
ATOM 2527 N N . GLU A 1 329 ? -23.869 -7.993 41.703 1.00 88.81 329 GLU A N 1
ATOM 2528 C CA . GLU A 1 329 ? -22.909 -7.415 40.775 1.00 88.81 329 GLU A CA 1
ATOM 2529 C C . GLU A 1 329 ? -21.739 -8.378 40.509 1.00 88.81 329 GLU A C 1
ATOM 2531 O O . GLU A 1 329 ? -21.073 -8.853 41.437 1.00 88.81 329 GLU A O 1
ATOM 2536 N N . THR A 1 330 ? -21.459 -8.676 39.239 1.00 86.44 330 THR A N 1
ATOM 2537 C CA . THR A 1 330 ? -20.338 -9.556 38.879 1.00 86.44 330 THR A CA 1
ATOM 2538 C C . THR A 1 330 ? -19.020 -8.788 38.989 1.00 86.44 330 THR A C 1
ATOM 2540 O O . THR A 1 330 ? -18.844 -7.756 38.352 1.00 86.44 330 THR A O 1
ATOM 2543 N N . GLY A 1 331 ? -18.065 -9.310 39.765 1.00 80.62 331 GLY A N 1
ATOM 2544 C CA . GLY A 1 331 ? -16.728 -8.714 39.901 1.00 80.62 331 GLY A CA 1
ATOM 2545 C C . GLY A 1 331 ? -16.602 -7.605 40.953 1.00 80.62 331 GLY A C 1
ATOM 2546 O O . GLY A 1 331 ? -15.532 -7.014 41.072 1.00 80.62 331 GLY A O 1
ATOM 2547 N N . SER A 1 332 ? -17.647 -7.345 41.747 1.00 84.56 332 SER A N 1
ATOM 2548 C CA . SER A 1 332 ? -17.552 -6.424 42.884 1.00 84.56 332 SER A CA 1
ATOM 2549 C C . SER A 1 332 ? -16.553 -6.932 43.929 1.00 84.56 332 SER A C 1
ATOM 2551 O O . SER A 1 332 ? -16.657 -8.061 44.411 1.00 84.56 332 SER A O 1
ATOM 2553 N N . SER A 1 333 ? -15.585 -6.090 44.301 1.00 85.12 333 SER A N 1
ATOM 2554 C CA . SER A 1 333 ? -14.615 -6.391 45.363 1.00 85.12 333 SER A CA 1
ATOM 2555 C C . SER A 1 333 ? -15.212 -6.215 46.761 1.00 85.12 333 SER A C 1
ATOM 2557 O O . SER A 1 333 ? -14.868 -6.953 47.682 1.00 85.12 333 SER A O 1
ATOM 2559 N N . MET A 1 334 ? -16.124 -5.252 46.919 1.00 87.38 334 MET A N 1
ATOM 2560 C CA . MET A 1 334 ? -16.741 -4.908 48.203 1.00 87.38 334 MET A CA 1
ATOM 2561 C C . MET A 1 334 ? -17.911 -5.825 48.555 1.00 87.38 334 MET A C 1
ATOM 2563 O O . MET A 1 334 ? -18.123 -6.134 49.732 1.00 87.38 334 MET A O 1
ATOM 2567 N N . TYR A 1 335 ? -18.654 -6.281 47.543 1.00 90.56 335 TYR A N 1
ATOM 2568 C CA . TYR A 1 335 ? -19.753 -7.214 47.730 1.00 90.56 335 TYR A CA 1
ATOM 2569 C C . TYR A 1 335 ? -19.722 -8.333 46.683 1.00 90.56 335 TYR A C 1
ATOM 2571 O O . TYR A 1 335 ? -20.498 -8.309 45.727 1.00 90.56 335 TYR A O 1
ATOM 2579 N N . PRO A 1 336 ? -18.807 -9.312 46.839 1.00 91.25 336 PRO A N 1
ATOM 2580 C CA . PRO A 1 336 ? -18.621 -10.367 45.852 1.00 91.25 336 PRO A CA 1
ATOM 2581 C C . PRO A 1 336 ? -19.925 -11.097 45.546 1.00 91.25 336 PRO A C 1
ATOM 2583 O O . PRO A 1 336 ? -20.688 -11.416 46.459 1.00 91.25 336 PRO A O 1
ATOM 2586 N N . GLN A 1 337 ? -20.142 -11.421 44.269 1.00 90.94 337 GLN A N 1
ATOM 2587 C CA . GLN A 1 337 ? -21.369 -12.060 43.787 1.00 90.94 337 GLN A CA 1
ATOM 2588 C C . GLN A 1 337 ? -21.770 -13.286 44.623 1.00 90.94 337 GLN A C 1
ATOM 2590 O O . GLN A 1 337 ? -22.926 -13.410 45.006 1.00 90.94 337 GLN A O 1
ATOM 2595 N N . SER A 1 338 ? -20.815 -14.142 44.995 1.00 90.31 338 SER A N 1
ATOM 2596 C CA . SER A 1 338 ? -21.076 -15.338 45.808 1.00 90.31 338 SER A CA 1
ATOM 2597 C C . SER A 1 338 ? -21.534 -15.039 47.240 1.00 90.31 338 SER A C 1
ATOM 2599 O O . SER A 1 338 ? -22.212 -15.864 47.851 1.00 90.31 338 SER A O 1
ATOM 2601 N N . VAL A 1 339 ? -21.156 -13.886 47.795 1.00 91.19 339 VAL A N 1
ATOM 2602 C CA . VAL A 1 339 ? -21.634 -13.412 49.101 1.00 91.19 339 VAL A CA 1
ATOM 2603 C C . VAL A 1 339 ? -23.018 -12.794 48.934 1.00 91.19 339 VAL A C 1
ATOM 2605 O O . VAL A 1 339 ? -23.924 -13.126 49.687 1.00 91.19 339 VAL A O 1
ATOM 2608 N N . CYS A 1 340 ? -23.209 -11.974 47.899 1.00 92.44 340 CYS A N 1
ATOM 2609 C CA . CYS A 1 340 ? -24.501 -11.369 47.590 1.00 92.44 340 CYS A CA 1
ATOM 2610 C C . CYS A 1 340 ? -25.603 -12.404 47.341 1.00 92.44 340 CYS A C 1
ATOM 2612 O O . CYS A 1 340 ? -26.687 -12.299 47.910 1.00 92.44 340 CYS A O 1
ATOM 2614 N N . GLU A 1 341 ? -25.323 -13.435 46.543 1.00 90.69 341 GLU A N 1
ATOM 2615 C CA . GLU A 1 341 ? -26.283 -14.503 46.260 1.00 90.69 341 GLU A CA 1
ATOM 2616 C C . GLU A 1 341 ? -26.663 -15.266 47.533 1.00 90.69 341 GLU A C 1
ATOM 2618 O O . GLU A 1 341 ? -27.831 -15.596 47.717 1.00 90.69 341 GLU A O 1
ATOM 2623 N N . LYS A 1 342 ? -25.711 -15.486 48.450 1.00 88.69 342 LYS A N 1
ATOM 2624 C CA . LYS A 1 342 ? -25.991 -16.097 49.759 1.00 88.69 342 LYS A CA 1
ATOM 2625 C C . LYS A 1 342 ? -26.862 -15.208 50.637 1.00 88.69 342 LYS A C 1
ATOM 2627 O O . LYS A 1 342 ? -27.841 -15.694 51.191 1.00 88.69 342 LYS A O 1
ATOM 2632 N N . ASP A 1 343 ? -26.540 -13.923 50.735 1.00 90.00 343 ASP A N 1
ATOM 2633 C CA . ASP A 1 343 ? -27.332 -12.972 51.518 1.00 90.00 343 ASP A CA 1
ATOM 2634 C C . ASP A 1 343 ? -28.756 -12.844 50.961 1.00 90.00 343 ASP A C 1
ATOM 2636 O O . ASP A 1 343 ? -29.712 -12.686 51.717 1.00 90.00 343 ASP A O 1
ATOM 2640 N N . LYS A 1 344 ? -28.924 -12.964 49.639 1.00 90.50 344 LYS A N 1
ATOM 2641 C CA . LYS A 1 344 ? -30.232 -12.929 48.979 1.00 90.50 344 LYS A CA 1
ATOM 2642 C C . LYS A 1 344 ? -31.127 -14.105 49.390 1.00 90.50 344 LYS A C 1
ATOM 2644 O O . LYS A 1 344 ? -32.324 -13.919 49.607 1.00 90.50 344 LYS A O 1
ATOM 2649 N N . LEU A 1 345 ? -30.545 -15.286 49.620 1.00 89.44 345 LEU A N 1
ATOM 2650 C CA . LEU A 1 345 ? -31.272 -16.442 50.163 1.00 89.44 345 LEU A CA 1
ATOM 2651 C C . LEU A 1 345 ? -31.808 -16.195 51.580 1.00 89.44 345 LEU A C 1
ATOM 2653 O O . LEU A 1 345 ? -32.803 -16.807 51.957 1.00 89.44 345 LEU A O 1
ATOM 2657 N N . CYS A 1 346 ? -31.212 -15.280 52.352 1.00 88.94 346 CYS A N 1
ATOM 2658 C CA . CYS A 1 346 ? -31.746 -14.893 53.661 1.00 88.94 346 CYS A CA 1
ATOM 2659 C C . CYS A 1 346 ? -33.087 -14.145 53.568 1.00 88.94 346 CYS A C 1
ATOM 2661 O O . CYS A 1 346 ? -33.770 -14.005 54.580 1.00 88.94 346 CYS A O 1
ATOM 2663 N N . PHE A 1 347 ? -33.476 -13.689 52.374 1.00 85.19 347 PHE A N 1
ATOM 2664 C CA . PHE A 1 347 ? -34.777 -13.076 52.105 1.00 85.19 347 PHE A CA 1
ATOM 2665 C C . PHE A 1 347 ? -35.706 -14.026 51.348 1.00 85.19 347 PHE A C 1
ATOM 2667 O O . PHE A 1 347 ? -36.870 -14.156 51.720 1.00 85.19 347 PHE A O 1
ATOM 2674 N N . ASP A 1 348 ? -35.191 -14.702 50.318 1.00 85.81 348 ASP A N 1
ATOM 2675 C CA . ASP A 1 348 ? -36.012 -15.529 49.425 1.00 85.81 348 ASP A CA 1
ATOM 2676 C C . ASP A 1 348 ? -36.306 -16.929 49.987 1.00 85.81 348 ASP A C 1
ATOM 2678 O O . ASP A 1 348 ? -37.360 -17.496 49.703 1.00 85.81 348 ASP A O 1
ATOM 2682 N N . ASP A 1 349 ? -35.393 -17.496 50.783 1.00 88.88 349 ASP A N 1
ATOM 2683 C CA . ASP A 1 349 ? -35.475 -18.887 51.238 1.00 88.88 349 ASP A CA 1
ATOM 2684 C C . ASP A 1 349 ? -34.931 -19.085 52.660 1.00 88.88 349 ASP A C 1
ATOM 2686 O O . ASP A 1 349 ? -34.125 -19.977 52.937 1.00 88.88 349 ASP A O 1
ATOM 2690 N N . LEU A 1 350 ? -35.372 -18.228 53.585 1.00 89.69 350 LEU A N 1
ATOM 2691 C CA . LEU A 1 350 ? -34.863 -18.207 54.956 1.00 89.69 350 LEU A CA 1
ATOM 2692 C C . LEU A 1 350 ? -34.971 -19.574 55.659 1.00 89.69 350 LEU A C 1
ATOM 2694 O O . LEU A 1 350 ? -34.041 -19.952 56.365 1.00 89.69 350 LEU A O 1
ATOM 2698 N N . VAL A 1 351 ? -36.056 -20.332 55.443 1.00 89.44 351 VAL A N 1
ATOM 2699 C CA . VAL A 1 351 ? -36.349 -21.621 56.112 1.00 89.44 351 VAL A CA 1
ATOM 2700 C C . VAL A 1 351 ? -35.231 -22.655 55.944 1.00 89.44 351 VAL A C 1
ATOM 2702 O O . VAL A 1 351 ? -34.955 -23.410 56.878 1.00 89.44 351 VAL A O 1
ATOM 2705 N N . HIS A 1 352 ? -34.567 -22.691 54.788 1.00 90.50 352 HIS A N 1
ATOM 2706 C CA . HIS A 1 352 ? -33.526 -23.683 54.498 1.00 90.50 352 HIS A CA 1
ATOM 2707 C C . HIS A 1 352 ? -32.111 -23.206 54.855 1.00 90.50 352 HIS A C 1
ATOM 2709 O O . HIS A 1 352 ? -31.141 -23.941 54.658 1.00 90.50 352 HIS A O 1
ATOM 2715 N N . GLN A 1 353 ? -31.964 -21.994 55.400 1.00 90.88 353 GLN A N 1
ATOM 2716 C CA . GLN A 1 353 ? -30.652 -21.434 55.716 1.00 90.88 353 GLN A CA 1
ATOM 2717 C C . GLN A 1 353 ? -30.190 -21.769 57.132 1.00 90.88 353 GLN A C 1
ATOM 2719 O O . GLN A 1 353 ? -30.943 -21.728 58.106 1.00 90.88 353 GLN A O 1
ATOM 2724 N N . THR A 1 354 ? -28.888 -22.013 57.274 1.00 90.88 354 THR A N 1
ATOM 2725 C CA . THR A 1 354 ? -28.252 -22.203 58.583 1.00 90.88 354 THR A CA 1
ATOM 2726 C C . THR A 1 354 ? -27.999 -20.866 59.283 1.00 90.88 354 THR A C 1
ATOM 2728 O O . THR A 1 354 ? -27.930 -19.816 58.641 1.00 90.88 354 THR A O 1
ATOM 2731 N N . LYS A 1 355 ? -27.770 -20.901 60.603 1.00 87.25 355 LYS A N 1
ATOM 2732 C CA . LYS A 1 355 ? -27.352 -19.725 61.387 1.00 87.25 355 LYS A CA 1
ATOM 2733 C C . LYS A 1 355 ? -26.030 -19.110 60.896 1.00 87.25 355 LYS A C 1
ATOM 2735 O O . LYS A 1 355 ? -25.818 -17.915 61.062 1.00 87.25 355 LYS A O 1
ATOM 2740 N N . ALA A 1 356 ? -25.144 -19.921 60.311 1.00 85.12 356 ALA A N 1
ATOM 2741 C CA . ALA A 1 356 ? -23.864 -19.454 59.779 1.00 85.12 356 ALA A CA 1
ATOM 2742 C C . ALA A 1 356 ? -24.022 -18.666 58.467 1.00 85.12 356 ALA A C 1
ATOM 2744 O O . ALA A 1 356 ? -23.232 -17.764 58.209 1.00 85.12 356 ALA A O 1
ATOM 2745 N N . ASN A 1 357 ? -25.039 -18.994 57.662 1.00 85.88 357 ASN A N 1
ATOM 2746 C CA . ASN A 1 357 ? -25.312 -18.309 56.397 1.00 85.88 357 ASN A CA 1
ATOM 2747 C C . ASN A 1 357 ? -26.218 -17.089 56.587 1.00 85.88 357 ASN A C 1
ATOM 2749 O O . ASN A 1 357 ? -25.978 -16.058 55.974 1.00 85.88 357 ASN A O 1
ATOM 2753 N N . CYS A 1 358 ? -27.232 -17.199 57.448 1.00 89.62 358 CYS A N 1
ATOM 2754 C CA . CYS A 1 358 ? -28.186 -16.129 57.720 1.00 89.62 358 CYS A CA 1
ATOM 2755 C C . CYS A 1 358 ? -28.380 -15.993 59.226 1.00 89.62 358 CYS A C 1
ATOM 2757 O O . CYS A 1 358 ? -28.844 -16.939 59.876 1.00 89.62 358 CYS A O 1
ATOM 2759 N N . GLN A 1 359 ? -28.066 -14.814 59.768 1.00 90.00 359 GLN A N 1
ATOM 2760 C CA . GLN A 1 359 ? -28.308 -14.509 61.178 1.00 90.00 359 GLN A CA 1
ATOM 2761 C C . GLN A 1 359 ? -29.791 -14.697 61.523 1.00 90.00 359 GLN A C 1
ATOM 2763 O O . GLN A 1 359 ? -30.665 -14.534 60.672 1.00 90.00 359 GLN A O 1
ATOM 2768 N N . CYS A 1 360 ? -30.067 -15.096 62.763 1.00 90.19 360 CYS A N 1
ATOM 2769 C CA . CYS A 1 360 ? -31.437 -15.275 63.228 1.00 90.19 360 CYS A CA 1
ATOM 2770 C C . CYS A 1 360 ? -32.126 -13.915 63.328 1.00 90.19 360 CYS A C 1
ATOM 2772 O O . CYS A 1 360 ? -31.589 -13.002 63.960 1.00 90.19 360 CYS A O 1
ATOM 2774 N N . LEU A 1 361 ? -33.300 -13.783 62.715 1.00 88.19 361 LEU A N 1
ATOM 2775 C CA . LEU A 1 361 ? -34.059 -12.541 62.768 1.00 88.19 361 LEU A CA 1
ATOM 2776 C C . LEU A 1 361 ? -34.625 -12.338 64.177 1.00 88.19 361 LEU A C 1
ATOM 2778 O O . LEU A 1 361 ? -35.083 -13.277 64.830 1.00 88.19 361 LEU A O 1
ATOM 2782 N N . MET A 1 362 ? -34.636 -11.089 64.640 1.00 85.62 362 MET A N 1
ATOM 2783 C CA . MET A 1 362 ? -35.192 -10.715 65.951 1.00 85.62 362 MET A CA 1
ATOM 2784 C C . MET A 1 362 ? -36.726 -10.713 65.976 1.00 85.62 362 MET A C 1
ATOM 2786 O O . MET A 1 362 ? -37.314 -10.422 67.010 1.00 85.62 362 MET A O 1
ATOM 2790 N N . LYS A 1 363 ? -37.375 -11.014 64.846 1.00 88.25 363 LYS A N 1
ATOM 2791 C CA . LYS A 1 363 ? -38.830 -11.078 64.711 1.00 88.25 363 LYS A CA 1
ATOM 2792 C C . LYS A 1 363 ? -39.216 -12.056 63.614 1.00 88.25 363 LYS A C 1
ATOM 2794 O O . LYS A 1 363 ? -38.670 -11.969 62.513 1.00 88.25 363 LYS A O 1
ATOM 2799 N N . GLY A 1 364 ? -40.167 -12.943 63.905 1.00 84.38 364 GLY A N 1
ATOM 2800 C CA . GLY A 1 364 ? -40.792 -13.806 62.897 1.00 84.38 364 GLY A CA 1
ATOM 2801 C C . GLY A 1 364 ? -39.838 -14.696 62.086 1.00 84.38 364 GLY A C 1
ATOM 2802 O O . GLY A 1 364 ? -40.172 -15.054 60.957 1.00 84.38 364 GLY A O 1
ATOM 2803 N N . ASP A 1 365 ? -38.662 -15.057 62.614 1.00 90.31 365 ASP A N 1
ATOM 2804 C CA . ASP A 1 365 ? -37.765 -16.002 61.947 1.00 90.31 365 ASP A CA 1
ATOM 2805 C C . ASP A 1 365 ? -38.444 -17.371 61.891 1.00 90.31 365 ASP A C 1
ATOM 2807 O O . ASP A 1 365 ? -38.655 -18.034 62.908 1.00 90.31 365 ASP A O 1
ATOM 2811 N N . SER A 1 366 ? -38.765 -17.812 60.678 1.00 90.06 366 SER A N 1
ATOM 2812 C CA . SER A 1 366 ? -39.374 -19.120 60.415 1.00 90.06 366 SER A CA 1
ATOM 2813 C C . SER A 1 366 ? -38.583 -20.315 60.973 1.00 90.06 366 SER A C 1
ATOM 2815 O O . SER A 1 366 ? -39.136 -21.404 61.118 1.00 90.06 366 SER A O 1
ATOM 2817 N N . ARG A 1 367 ? -37.301 -20.126 61.308 1.00 92.62 367 ARG A N 1
ATOM 2818 C CA . ARG A 1 367 ? -36.416 -21.147 61.881 1.00 92.62 367 ARG A CA 1
ATOM 2819 C C . ARG A 1 367 ? -36.370 -21.136 63.414 1.00 92.62 367 ARG A C 1
ATOM 2821 O O . ARG A 1 367 ? -35.600 -21.913 63.995 1.00 92.62 367 ARG A O 1
ATOM 2828 N N . ALA A 1 368 ? -37.106 -20.241 64.075 1.00 90.81 368 ALA A N 1
ATOM 2829 C CA . ALA A 1 368 ? -37.112 -20.112 65.531 1.00 90.81 368 ALA A CA 1
ATOM 2830 C C . ALA A 1 368 ? -37.617 -21.397 66.214 1.00 90.81 368 ALA A C 1
ATOM 2832 O O . ALA A 1 368 ? -38.624 -21.981 65.822 1.00 90.81 368 ALA A O 1
ATOM 2833 N N . GLY A 1 369 ? -36.908 -21.838 67.257 1.00 86.00 369 GLY A N 1
ATOM 2834 C CA . GLY A 1 369 ? -37.184 -23.089 67.976 1.00 86.00 369 GLY A CA 1
ATOM 2835 C C . GLY A 1 369 ? -36.549 -24.342 67.359 1.00 86.00 369 GLY A C 1
ATOM 2836 O O . GLY A 1 369 ? -36.726 -25.431 67.899 1.00 86.00 369 GLY A O 1
ATOM 2837 N N . GLY A 1 370 ? -35.794 -24.195 66.267 1.00 88.94 370 GLY A N 1
ATOM 2838 C CA . GLY A 1 370 ? -35.015 -25.263 65.640 1.00 88.94 370 GLY A CA 1
ATOM 2839 C C . GLY A 1 370 ? -33.572 -24.826 65.403 1.00 88.94 370 GLY A C 1
ATOM 2840 O O . GLY A 1 370 ? -32.730 -24.928 66.292 1.00 88.94 370 GLY A O 1
ATOM 2841 N N . ILE A 1 371 ? -33.287 -24.334 64.192 1.00 90.25 371 ILE A N 1
ATOM 2842 C CA . ILE A 1 371 ? -31.953 -23.829 63.809 1.00 90.25 371 ILE A CA 1
ATOM 2843 C C . ILE A 1 371 ? -31.630 -22.534 64.567 1.00 90.25 371 ILE A C 1
ATOM 2845 O O . ILE A 1 371 ? -30.489 -22.323 64.985 1.00 90.25 371 ILE A O 1
ATOM 2849 N N . CYS A 1 372 ? -32.631 -21.671 64.742 1.00 91.88 372 CYS A N 1
ATOM 2850 C CA . CYS A 1 372 ? -32.537 -20.469 65.555 1.00 91.88 372 CYS A CA 1
ATOM 2851 C C . CYS A 1 372 ? -33.144 -20.719 66.936 1.00 91.88 372 CYS A C 1
ATOM 2853 O O . CYS A 1 372 ? -34.099 -21.496 67.049 1.00 91.88 372 CYS A O 1
ATOM 2855 N N . PRO A 1 373 ? -32.636 -20.067 67.994 1.00 91.31 373 PRO A N 1
ATOM 2856 C CA . PRO A 1 373 ? -33.267 -20.179 69.295 1.00 91.31 373 PRO A CA 1
ATOM 2857 C C . PRO A 1 373 ? -34.729 -19.728 69.255 1.00 91.31 373 PRO A C 1
ATOM 2859 O O . PRO A 1 373 ? -35.106 -18.862 68.467 1.00 91.31 373 PRO A O 1
ATOM 2862 N N . SER A 1 374 ? -35.565 -20.341 70.089 1.00 91.94 374 SER A N 1
ATOM 2863 C CA . SER A 1 374 ? -36.956 -19.918 70.244 1.00 91.94 374 SER A CA 1
ATOM 2864 C C . SER A 1 374 ? -37.032 -18.508 70.824 1.00 91.94 374 SER A C 1
ATOM 2866 O O . SER A 1 374 ? -36.152 -18.095 71.582 1.00 91.94 374 SER A O 1
ATOM 2868 N N . TYR A 1 375 ? -38.109 -17.788 70.529 1.00 92.31 375 TYR A N 1
ATOM 2869 C CA . TYR A 1 375 ? -38.373 -16.509 71.179 1.00 92.31 375 TYR A CA 1
ATOM 2870 C C . TYR A 1 375 ? -38.812 -16.704 72.633 1.00 92.31 375 TYR A C 1
ATOM 2872 O O . TYR A 1 375 ? -39.536 -17.653 72.951 1.00 92.31 375 TYR A O 1
ATOM 2880 N N . CYS A 1 376 ? -38.358 -15.820 73.521 1.00 91.12 376 CYS A N 1
ATOM 2881 C CA . CYS A 1 376 ? -38.810 -15.779 74.907 1.00 91.12 376 CYS A CA 1
ATOM 2882 C C . CYS A 1 376 ? -40.239 -15.213 74.935 1.00 91.12 376 CYS A C 1
ATOM 2884 O O . CYS A 1 376 ? -40.452 -14.066 74.549 1.00 91.12 376 CYS A O 1
ATOM 2886 N N . LYS A 1 377 ? -41.223 -16.004 75.377 1.00 88.81 377 LYS A N 1
ATOM 2887 C CA . LYS A 1 377 ? -42.644 -15.598 75.359 1.00 88.81 377 LYS A CA 1
ATOM 2888 C C . LYS A 1 377 ? -43.090 -14.865 76.622 1.00 88.81 377 LYS A C 1
ATOM 2890 O O . LYS A 1 377 ? -44.018 -14.061 76.575 1.00 88.81 377 LYS A O 1
ATOM 2895 N N . SER A 1 378 ? -42.450 -15.164 77.747 1.00 91.38 378 SER A N 1
ATOM 2896 C CA . SER A 1 378 ? -42.740 -14.598 79.062 1.00 91.38 378 SER A CA 1
ATOM 2897 C C . SER A 1 378 ? -41.535 -14.785 79.988 1.00 91.38 378 SER A C 1
ATOM 2899 O O . SER A 1 378 ? -40.606 -15.532 79.671 1.00 91.38 378 SER A O 1
ATOM 2901 N N . LYS A 1 379 ? -41.573 -14.132 81.154 1.00 87.38 379 LYS A N 1
ATOM 2902 C CA . LYS A 1 379 ? -40.559 -14.285 82.204 1.00 87.38 379 LYS A CA 1
ATOM 2903 C C . LYS A 1 379 ? -40.488 -15.713 82.761 1.00 87.38 379 LYS A C 1
ATOM 2905 O O . LYS A 1 379 ? -39.400 -16.191 83.058 1.00 87.38 379 LYS A O 1
ATOM 2910 N N . ASP A 1 380 ? -41.624 -16.402 82.856 1.00 86.25 380 ASP A N 1
ATOM 2911 C CA . ASP A 1 380 ? -41.701 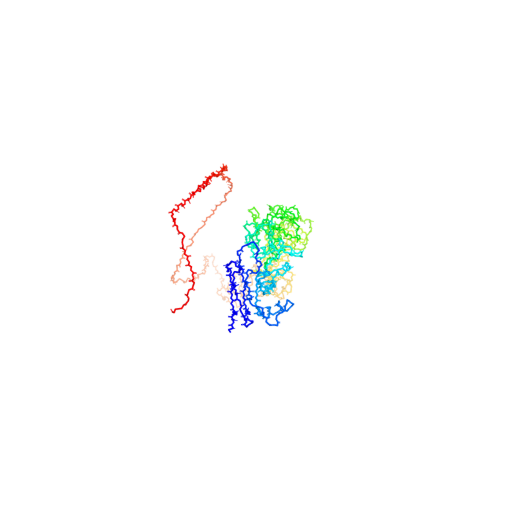-17.764 83.408 1.00 86.25 380 ASP A CA 1
ATOM 2912 C C . ASP A 1 380 ? -41.122 -18.826 82.456 1.00 86.25 380 ASP A C 1
ATOM 2914 O O . ASP A 1 380 ? -40.670 -19.882 82.892 1.00 86.25 380 ASP A O 1
ATOM 2918 N N . GLU A 1 381 ? -41.103 -18.542 81.151 1.00 85.12 381 GLU A N 1
ATOM 2919 C CA . GLU A 1 381 ? -40.521 -19.401 80.109 1.00 85.12 381 GLU A CA 1
ATOM 2920 C C . GLU A 1 381 ? -39.100 -18.962 79.708 1.00 85.12 381 GLU A C 1
ATOM 2922 O O . GLU A 1 381 ? -38.539 -19.443 78.717 1.00 85.12 381 GLU A O 1
ATOM 2927 N N . LEU A 1 382 ? -38.513 -18.015 80.446 1.00 89.50 382 LEU A N 1
ATOM 2928 C CA . LEU A 1 382 ? -37.224 -17.433 80.113 1.00 89.50 382 LEU A CA 1
ATOM 2929 C C . LEU A 1 382 ? -36.102 -18.461 80.292 1.00 89.50 382 LEU A C 1
ATOM 2931 O O . LEU A 1 382 ? -35.910 -19.050 81.354 1.00 89.50 382 LEU A O 1
ATOM 2935 N N . THR A 1 383 ? -35.315 -18.647 79.236 1.00 88.19 383 THR A N 1
ATOM 2936 C CA . THR A 1 383 ? -34.128 -19.505 79.255 1.00 88.19 383 THR A CA 1
ATOM 2937 C C . THR A 1 383 ? -32.910 -18.717 78.797 1.00 88.19 383 THR A C 1
ATOM 2939 O O . THR A 1 383 ? -33.014 -17.748 78.044 1.00 88.19 383 THR A O 1
ATOM 2942 N N . VAL A 1 384 ? -31.718 -19.178 79.181 1.00 84.75 384 VAL A N 1
ATOM 2943 C CA . VAL A 1 384 ? -30.446 -18.591 78.717 1.00 84.75 384 VAL A CA 1
ATOM 2944 C C . VAL A 1 384 ? -30.336 -18.596 77.185 1.00 84.75 384 VAL A C 1
ATOM 2946 O O . VAL A 1 384 ? -29.687 -17.731 76.595 1.00 84.75 384 VAL A O 1
ATOM 2949 N N . ASN A 1 385 ? -31.018 -19.530 76.521 1.00 87.38 385 ASN A N 1
ATOM 2950 C CA . ASN A 1 385 ? -30.881 -19.735 75.086 1.00 87.38 385 ASN A CA 1
ATOM 2951 C C . ASN A 1 385 ? -31.939 -19.012 74.246 1.00 87.38 385 ASN A C 1
ATOM 2953 O O . ASN A 1 385 ? -31.674 -18.795 73.072 1.00 87.38 385 ASN A O 1
ATOM 2957 N N . CYS A 1 386 ? -33.089 -18.601 74.790 1.00 89.88 386 CYS A N 1
ATOM 2958 C CA . CYS A 1 386 ? -34.127 -17.947 73.982 1.00 89.88 386 CYS A CA 1
ATOM 2959 C C . CYS A 1 386 ? -33.731 -16.525 73.525 1.00 89.88 386 CYS A C 1
ATOM 2961 O O . CYS A 1 386 ? -32.868 -15.880 74.129 1.00 89.88 386 CYS A O 1
ATOM 2963 N N . MET A 1 387 ? -34.335 -16.038 72.437 1.00 91.38 387 MET A N 1
ATOM 2964 C CA . MET A 1 387 ? -34.124 -14.690 71.885 1.00 91.38 387 MET A CA 1
ATOM 2965 C C . MET A 1 387 ? -35.249 -13.735 72.300 1.00 91.38 387 MET A C 1
ATOM 2967 O O . MET A 1 387 ? -36.416 -14.118 72.297 1.00 91.38 387 MET A O 1
ATOM 2971 N N . CYS A 1 388 ? -34.909 -12.488 72.624 1.00 91.19 388 CYS A N 1
ATOM 2972 C CA . CYS A 1 388 ? -35.894 -11.456 72.944 1.00 91.19 388 CYS A CA 1
ATOM 2973 C C . CYS A 1 388 ? -36.446 -10.845 71.648 1.00 91.19 388 CYS A C 1
ATOM 2975 O O . CYS A 1 388 ? -35.703 -10.226 70.893 1.00 91.19 388 CYS A O 1
ATOM 2977 N N . GLU A 1 389 ? -37.730 -11.076 71.368 1.00 90.50 389 GLU A N 1
ATOM 2978 C CA . GLU A 1 389 ? -38.383 -10.676 70.114 1.00 90.50 389 GLU A CA 1
ATOM 2979 C C . GLU A 1 389 ? -38.821 -9.199 70.114 1.00 90.50 389 GLU A C 1
ATOM 2981 O O . GLU A 1 389 ? -39.336 -8.689 71.114 1.00 90.50 389 GLU A O 1
ATOM 2986 N N . LEU A 1 390 ? -38.669 -8.528 68.966 1.00 85.62 390 LEU A N 1
ATOM 2987 C CA . LEU A 1 390 ? -39.198 -7.180 68.725 1.00 85.62 390 LEU A CA 1
ATOM 2988 C C . LEU A 1 390 ? -40.733 -7.192 68.609 1.00 85.62 390 LEU A C 1
ATOM 2990 O O . LEU A 1 390 ? -41.303 -7.993 67.870 1.00 85.62 390 LEU A O 1
ATOM 2994 N N . ASP A 1 391 ? -41.395 -6.243 69.277 1.00 82.88 391 ASP A N 1
ATOM 2995 C CA . ASP A 1 391 ? -42.860 -6.067 69.298 1.00 82.88 391 ASP A CA 1
ATOM 2996 C C . ASP A 1 391 ? -43.666 -7.261 69.858 1.00 82.88 391 ASP A C 1
ATOM 2998 O O . ASP A 1 391 ? -44.835 -7.442 69.508 1.00 82.88 391 ASP A O 1
ATOM 3002 N N . SER A 1 392 ? -43.069 -8.088 70.722 1.00 86.00 392 SER A N 1
ATOM 3003 C CA . SER A 1 392 ? -43.778 -9.196 71.379 1.00 86.00 392 SER A CA 1
ATOM 3004 C C . SER A 1 392 ? -44.565 -8.744 72.624 1.00 86.00 392 SER A C 1
ATOM 3006 O O . SER A 1 392 ? -44.387 -7.635 73.133 1.00 86.00 392 SER A O 1
ATOM 3008 N N . SER A 1 393 ? -45.413 -9.627 73.171 1.00 87.00 393 SER A N 1
ATOM 3009 C CA . SER A 1 393 ? -46.086 -9.410 74.466 1.00 87.00 393 SER A CA 1
ATOM 3010 C C . SER A 1 393 ? -45.124 -9.344 75.657 1.00 87.00 393 SER A C 1
ATOM 3012 O O . SER A 1 393 ? -45.521 -8.918 76.740 1.00 87.00 393 SER A O 1
ATOM 3014 N N . TYR A 1 394 ? -43.875 -9.770 75.463 1.00 90.19 394 TYR A N 1
ATOM 3015 C CA . TYR A 1 394 ? -42.780 -9.641 76.408 1.00 90.19 394 TYR A CA 1
ATOM 3016 C C . TYR A 1 394 ? -41.746 -8.661 75.828 1.00 90.19 394 TYR A C 1
ATOM 3018 O O . TYR A 1 394 ? -40.881 -9.072 75.049 1.00 90.19 394 TYR A O 1
ATOM 3026 N N . PRO A 1 395 ? -41.855 -7.353 76.142 1.00 90.69 395 PRO A N 1
ATOM 3027 C CA . PRO A 1 395 ? -41.072 -6.317 75.476 1.00 90.69 395 PRO A CA 1
ATOM 3028 C C . PRO A 1 395 ? -39.575 -6.614 75.517 1.00 90.69 395 PRO A C 1
ATOM 3030 O O . PRO A 1 395 ? -39.055 -7.002 76.565 1.00 90.69 395 PRO A O 1
ATOM 3033 N N . GLN A 1 396 ? -38.877 -6.395 74.398 1.00 89.12 396 GLN A N 1
ATOM 3034 C CA . GLN A 1 396 ? -37.469 -6.774 74.241 1.00 89.12 396 GLN A CA 1
ATOM 3035 C C . GLN A 1 396 ? -36.594 -6.282 75.402 1.00 89.12 396 GLN A C 1
ATOM 3037 O O . GLN A 1 396 ? -35.885 -7.080 76.006 1.00 89.12 396 GLN A O 1
ATOM 3042 N N . ALA A 1 397 ? -36.707 -5.004 75.777 1.00 88.31 397 ALA A N 1
ATOM 3043 C CA . ALA A 1 397 ? -35.937 -4.429 76.881 1.00 88.31 397 ALA A CA 1
ATOM 3044 C C . ALA A 1 397 ? -36.220 -5.115 78.233 1.00 88.31 397 ALA A C 1
ATOM 3046 O O . ALA A 1 397 ? -35.316 -5.292 79.047 1.00 88.31 397 ALA A O 1
ATOM 3047 N N . THR A 1 398 ? -37.469 -5.528 78.477 1.00 90.94 398 THR A N 1
ATOM 3048 C CA . THR A 1 398 ? -37.848 -6.281 79.683 1.00 90.94 398 THR A CA 1
ATOM 3049 C C . THR A 1 398 ? -37.275 -7.698 79.644 1.00 90.94 398 THR A C 1
ATOM 3051 O O . THR A 1 398 ? -36.703 -8.148 80.633 1.00 90.94 398 THR A O 1
ATOM 3054 N N . CYS A 1 399 ? -37.362 -8.370 78.496 1.00 92.38 399 CYS A N 1
ATOM 3055 C CA . CYS A 1 399 ? -36.803 -9.703 78.286 1.00 92.38 399 CYS A CA 1
ATOM 3056 C C . CYS A 1 399 ? -35.281 -9.744 78.463 1.00 92.38 399 CYS A C 1
ATOM 3058 O O . CYS A 1 399 ? -34.768 -10.604 79.177 1.00 92.38 399 CYS A O 1
ATOM 3060 N N . GLU A 1 400 ? -34.551 -8.802 77.865 1.00 91.19 400 GLU A N 1
ATOM 3061 C CA . GLU A 1 400 ? -33.090 -8.732 77.974 1.00 91.19 400 GLU A CA 1
ATOM 3062 C C . GLU A 1 400 ? -32.657 -8.471 79.418 1.00 91.19 400 GLU A C 1
ATOM 3064 O O . GLU A 1 400 ? -31.755 -9.144 79.923 1.00 91.19 400 GLU A O 1
ATOM 3069 N N . LYS A 1 401 ? -33.360 -7.565 80.113 1.00 89.81 401 LYS A N 1
ATOM 3070 C CA . LYS A 1 401 ? -33.138 -7.290 81.535 1.00 89.81 401 LYS A CA 1
ATOM 3071 C C . LYS A 1 401 ? -33.349 -8.533 82.399 1.00 89.81 401 LYS A C 1
ATOM 3073 O O . LYS A 1 401 ? -32.478 -8.884 83.188 1.00 89.81 401 LYS A O 1
ATOM 3078 N N . ASP A 1 402 ? -34.480 -9.216 82.247 1.00 91.62 402 ASP A N 1
ATOM 3079 C CA . ASP A 1 402 ? -34.760 -10.433 83.014 1.00 91.62 402 ASP A CA 1
ATOM 3080 C C . ASP A 1 402 ? -33.756 -11.554 82.686 1.00 91.62 402 ASP A C 1
ATOM 3082 O O . ASP A 1 402 ? -33.421 -12.364 83.551 1.00 91.62 402 ASP A O 1
ATOM 3086 N N . LYS A 1 403 ? -33.224 -11.598 81.456 1.00 90.38 403 LYS A N 1
ATOM 3087 C CA . LYS A 1 403 ? -32.245 -12.609 81.036 1.00 90.38 403 LYS A CA 1
ATOM 3088 C C . LYS A 1 403 ? -30.904 -12.428 81.738 1.00 90.38 403 LYS A C 1
ATOM 3090 O O . LYS A 1 403 ? -30.300 -13.424 82.138 1.00 90.38 403 LYS A O 1
ATOM 3095 N N . LEU A 1 404 ? -30.476 -11.182 81.954 1.00 90.00 404 LEU A N 1
ATOM 3096 C CA . LEU A 1 404 ? -29.298 -10.859 82.766 1.00 90.00 404 LEU A CA 1
ATOM 3097 C C . LEU A 1 404 ? -29.425 -11.389 84.200 1.00 90.00 404 LEU A C 1
ATOM 3099 O O . LEU A 1 404 ? -28.440 -11.874 84.750 1.00 90.00 404 LEU A O 1
ATOM 3103 N N . CYS A 1 405 ? -30.637 -11.415 84.766 1.00 90.00 405 CYS A N 1
ATOM 3104 C CA . CYS A 1 405 ? -30.882 -12.011 86.085 1.00 90.00 405 CYS A CA 1
ATOM 3105 C C . CYS A 1 405 ? -30.638 -13.526 86.137 1.00 90.00 405 CYS A C 1
ATOM 3107 O O . CYS A 1 405 ? -30.471 -14.074 87.224 1.00 90.00 405 CYS A O 1
ATOM 3109 N N . ILE A 1 406 ? -30.620 -14.208 84.988 1.00 88.00 406 ILE A N 1
ATOM 3110 C CA . ILE A 1 406 ? -30.311 -15.639 84.895 1.00 88.00 406 ILE A CA 1
ATOM 3111 C C . ILE A 1 406 ? -28.823 -15.856 84.611 1.00 88.00 406 ILE A C 1
ATOM 3113 O O . ILE A 1 406 ? -28.206 -16.727 85.221 1.00 88.00 406 ILE A O 1
ATOM 3117 N N . VAL A 1 407 ? -28.252 -15.106 83.663 1.00 88.31 407 VAL A N 1
ATOM 3118 C CA . VAL A 1 407 ? -26.895 -15.381 83.156 1.00 88.31 407 VAL A CA 1
ATOM 3119 C C . VAL A 1 407 ? -25.788 -14.700 83.946 1.00 88.31 407 VAL A C 1
ATOM 3121 O O . VAL A 1 407 ? -24.670 -15.205 83.952 1.00 88.31 407 VAL A O 1
ATOM 3124 N N . ASP A 1 408 ? -26.082 -13.571 84.587 1.00 88.50 408 ASP A N 1
ATOM 3125 C CA . ASP A 1 408 ? -25.060 -12.712 85.180 1.00 88.50 408 ASP A CA 1
ATOM 3126 C C . ASP A 1 408 ? -25.546 -12.027 86.460 1.00 88.50 408 ASP A C 1
ATOM 3128 O O . ASP A 1 408 ? -25.380 -10.828 86.672 1.00 88.50 408 ASP A O 1
ATOM 3132 N N . LEU A 1 409 ? -26.182 -12.808 87.334 1.00 88.00 409 LEU A N 1
ATOM 3133 C CA . LEU A 1 409 ? -26.821 -12.293 88.543 1.00 88.00 409 LEU A CA 1
ATOM 3134 C C . LEU A 1 409 ? -25.862 -11.499 89.451 1.00 88.00 409 LEU A C 1
ATOM 3136 O O . LEU A 1 409 ? -26.298 -10.554 90.100 1.00 88.00 409 LEU A O 1
ATOM 3140 N N . ILE A 1 410 ? -24.566 -11.840 89.482 1.00 87.94 410 ILE A N 1
ATOM 3141 C CA . ILE A 1 410 ? -23.562 -11.207 90.357 1.00 87.94 410 ILE A CA 1
ATOM 3142 C C . ILE A 1 410 ? -23.279 -9.735 90.022 1.00 87.94 410 ILE A C 1
ATOM 3144 O O . ILE A 1 410 ? -22.896 -8.987 90.918 1.00 87.94 410 ILE A O 1
ATOM 3148 N N . HIS A 1 411 ? -23.509 -9.308 88.778 1.00 87.56 411 HIS A N 1
ATOM 3149 C CA . HIS A 1 411 ? -23.327 -7.917 88.345 1.00 87.56 411 HIS A CA 1
ATOM 3150 C C . HIS A 1 411 ? -24.646 -7.133 88.282 1.00 87.56 411 HIS A C 1
ATOM 3152 O O . HIS A 1 411 ? -24.672 -5.999 87.807 1.00 87.56 411 HIS A O 1
ATOM 3158 N N . GLN A 1 412 ? -25.756 -7.714 88.750 1.00 88.12 412 GLN A N 1
ATOM 3159 C CA . GLN A 1 412 ? -27.062 -7.058 88.731 1.00 88.12 412 GLN A CA 1
ATOM 3160 C C . GLN A 1 412 ? -27.452 -6.512 90.106 1.00 88.12 412 GLN A C 1
ATOM 3162 O O . GLN A 1 412 ? -27.362 -7.201 91.127 1.00 88.12 412 GLN A O 1
ATOM 3167 N N . SER A 1 413 ? -27.973 -5.281 90.121 1.00 87.62 413 SER A N 1
ATOM 3168 C CA . SER A 1 413 ? -28.537 -4.659 91.322 1.00 87.62 413 SER A CA 1
ATOM 3169 C C . SER A 1 413 ? -29.790 -5.395 91.814 1.00 87.62 413 SER A C 1
ATOM 3171 O O . SER A 1 413 ? -30.481 -6.080 91.054 1.00 87.62 413 SER A O 1
ATOM 3173 N N . THR A 1 414 ? -30.141 -5.197 93.084 1.00 85.19 414 THR A N 1
ATOM 3174 C CA . THR A 1 414 ? -31.381 -5.729 93.678 1.00 85.19 414 THR A CA 1
ATOM 3175 C C . THR A 1 414 ? -32.645 -5.102 93.082 1.00 85.19 414 THR A C 1
ATOM 3177 O O . THR A 1 414 ? -33.693 -5.745 93.049 1.00 85.19 414 THR A O 1
ATOM 3180 N N . SER A 1 415 ? -32.543 -3.881 92.543 1.00 84.56 415 SER A N 1
ATOM 3181 C CA . SER A 1 415 ? -33.617 -3.209 91.799 1.00 84.56 415 SER A CA 1
ATOM 3182 C C . SER A 1 415 ? -33.841 -3.793 90.400 1.00 84.56 415 SER A C 1
ATOM 3184 O O . SER A 1 415 ? -34.952 -3.723 89.870 1.00 84.56 415 SER A O 1
ATOM 3186 N N . ASN A 1 416 ? -32.807 -4.385 89.792 1.00 83.75 416 ASN A N 1
ATOM 3187 C CA . ASN A 1 416 ? -32.902 -5.023 88.482 1.00 83.75 416 ASN A CA 1
ATOM 3188 C C . ASN A 1 416 ? -33.257 -6.506 88.578 1.00 83.75 416 ASN A C 1
ATOM 3190 O O . ASN A 1 416 ? -34.100 -6.966 87.809 1.00 83.75 416 ASN A O 1
ATOM 3194 N N . CYS A 1 417 ? -32.667 -7.217 89.538 1.00 89.62 417 CYS A N 1
ATOM 3195 C CA . CYS A 1 417 ? -32.869 -8.642 89.761 1.00 89.62 417 CYS A CA 1
ATOM 3196 C C . CYS A 1 417 ? -33.116 -8.900 91.253 1.00 89.62 417 CYS A C 1
ATOM 3198 O O . CYS A 1 417 ? -32.176 -8.764 92.048 1.00 89.62 417 CYS A O 1
ATOM 3200 N N . PRO A 1 418 ? -34.344 -9.292 91.650 1.00 89.25 418 PRO A N 1
ATOM 3201 C CA . PRO A 1 418 ? -34.656 -9.625 93.036 1.00 89.25 418 PRO A CA 1
ATOM 3202 C C . PRO A 1 418 ? -33.701 -10.678 93.606 1.00 89.25 418 PRO A C 1
ATOM 3204 O O . PRO A 1 418 ? -33.173 -11.514 92.871 1.00 89.25 418 PRO A O 1
ATOM 3207 N N . CYS A 1 419 ? -33.472 -10.637 94.915 1.00 86.69 419 CYS A N 1
ATOM 3208 C CA . CYS A 1 419 ? -32.631 -11.624 95.584 1.00 86.69 419 CYS A CA 1
ATOM 3209 C C . CYS A 1 419 ? -33.267 -13.014 95.603 1.00 86.69 419 CYS A C 1
ATOM 3211 O O . CYS A 1 419 ? -34.469 -13.156 95.842 1.00 86.69 419 CYS A O 1
ATOM 3213 N N . LEU A 1 420 ? -32.452 -14.042 95.369 1.00 85.50 420 LEU A N 1
ATOM 3214 C CA . LEU A 1 420 ? -32.874 -15.435 95.463 1.00 85.50 420 LEU A CA 1
ATOM 3215 C C . LEU A 1 420 ? -33.139 -15.799 96.927 1.00 85.50 420 LEU A C 1
ATOM 3217 O O . LEU A 1 420 ? -32.385 -15.433 97.827 1.00 85.50 420 LEU A O 1
ATOM 3221 N N . SER A 1 421 ? -34.198 -16.571 97.172 1.00 82.00 421 SER A N 1
ATOM 3222 C CA . SER A 1 421 ? -34.602 -16.981 98.525 1.00 82.00 421 SER A CA 1
ATOM 3223 C C . SER A 1 421 ? -33.611 -17.933 99.209 1.00 82.00 421 SER A C 1
ATOM 3225 O O . SER A 1 421 ? -33.692 -18.130 100.419 1.00 82.00 421 SER A O 1
ATOM 3227 N N . ALA A 1 422 ? -32.697 -18.545 98.451 1.00 79.94 422 ALA A N 1
ATOM 3228 C CA . ALA A 1 422 ? -31.627 -19.399 98.955 1.00 79.94 422 ALA A CA 1
ATOM 3229 C C . ALA A 1 422 ? -30.392 -19.299 98.047 1.00 79.94 422 ALA A C 1
ATOM 3231 O O . ALA A 1 422 ? -30.531 -19.288 96.826 1.00 79.94 422 ALA A O 1
ATOM 3232 N N . ASN A 1 423 ? -29.197 -19.287 98.651 1.00 79.19 423 ASN A N 1
ATOM 3233 C CA . ASN A 1 423 ? -27.900 -19.321 97.962 1.00 79.19 423 ASN A CA 1
ATOM 3234 C C . ASN A 1 423 ? -27.726 -18.252 96.857 1.00 79.19 423 ASN A C 1
ATOM 3236 O O . ASN A 1 423 ? -27.186 -18.561 95.795 1.00 79.19 423 ASN A O 1
ATOM 3240 N N . ASP A 1 424 ? -28.175 -17.007 97.084 1.00 87.38 424 ASP A N 1
ATOM 3241 C CA . ASP A 1 424 ? -27.926 -15.912 96.133 1.00 87.38 424 ASP A CA 1
ATOM 3242 C C . ASP A 1 424 ? -26.410 -15.646 96.019 1.00 87.38 424 ASP A C 1
ATOM 3244 O O . ASP A 1 424 ? -25.761 -15.373 97.037 1.00 87.38 424 ASP A O 1
ATOM 3248 N N . PRO A 1 425 ? -25.822 -15.722 94.811 1.00 85.12 425 PRO A N 1
ATOM 3249 C CA . PRO A 1 425 ? -24.379 -15.604 94.615 1.00 85.12 425 PRO A CA 1
ATOM 3250 C C . PRO A 1 425 ? -23.822 -14.207 94.933 1.00 85.12 425 PRO A C 1
ATOM 3252 O O . PRO A 1 425 ? -22.612 -14.074 95.099 1.00 85.12 425 PRO A O 1
ATOM 3255 N N . ARG A 1 426 ? -24.669 -13.176 95.065 1.00 87.81 426 ARG A N 1
ATOM 3256 C CA . ARG A 1 426 ? -24.257 -11.833 95.517 1.00 87.81 426 ARG A CA 1
ATOM 3257 C C . ARG A 1 426 ? -23.982 -11.759 97.025 1.00 87.81 426 ARG A C 1
ATOM 3259 O O . ARG A 1 426 ? -23.396 -10.785 97.489 1.00 87.81 426 ARG A O 1
ATOM 3266 N N . GLY A 1 427 ? -24.376 -12.781 97.789 1.00 81.81 427 GLY A N 1
ATOM 3267 C CA . GLY A 1 427 ? -24.156 -12.860 99.234 1.00 81.81 427 GLY A CA 1
ATOM 3268 C C . GLY A 1 427 ? -25.131 -12.026 100.078 1.00 81.81 427 GLY A C 1
ATOM 3269 O O . GLY A 1 427 ? -25.914 -11.214 99.582 1.00 81.81 427 GLY A O 1
ATOM 3270 N N . GLU A 1 428 ? -25.095 -12.239 101.399 1.00 74.31 428 GLU A N 1
ATOM 3271 C CA . GLU A 1 428 ? -26.050 -11.615 102.331 1.00 74.31 428 GLU A CA 1
ATOM 3272 C C . GLU A 1 428 ? -25.898 -10.089 102.445 1.00 74.31 428 GLU A C 1
ATOM 3274 O O . GLU A 1 428 ? -26.883 -9.410 102.726 1.00 74.31 428 GLU A O 1
ATOM 3279 N N . SER A 1 429 ? -24.705 -9.538 102.193 1.00 70.88 429 SER A N 1
ATOM 3280 C CA . SER A 1 429 ? -24.426 -8.096 102.294 1.00 70.88 429 SER A CA 1
ATOM 3281 C C . SER A 1 429 ? -25.183 -7.251 101.266 1.00 70.88 429 SER A C 1
ATOM 3283 O O . SER A 1 429 ? -25.493 -6.100 101.550 1.00 70.88 429 SER A O 1
ATOM 3285 N N . VAL A 1 430 ? -25.508 -7.818 100.099 1.00 78.12 430 VAL A N 1
ATOM 3286 C CA . VAL A 1 430 ? -26.285 -7.145 99.042 1.00 78.12 430 VAL A CA 1
ATOM 3287 C C . VAL A 1 430 ? -27.789 -7.394 99.215 1.00 78.12 430 VAL A C 1
ATOM 3289 O O . VAL A 1 430 ? -28.602 -6.520 98.931 1.00 78.12 430 VAL A O 1
ATOM 3292 N N . CYS A 1 431 ? -28.177 -8.572 99.718 1.00 78.06 431 CYS A N 1
ATOM 3293 C CA . CYS A 1 431 ? -29.577 -9.009 99.766 1.00 78.06 431 CYS A CA 1
ATOM 3294 C C . CYS A 1 431 ? -30.318 -8.758 101.091 1.00 78.06 431 CYS A C 1
ATOM 3296 O O . CYS A 1 431 ? -31.545 -8.848 101.110 1.00 78.06 431 CYS A O 1
ATOM 3298 N N . LYS A 1 432 ? -29.615 -8.448 102.190 1.00 67.88 432 LYS A N 1
ATOM 3299 C CA . LYS A 1 432 ? -30.208 -8.177 103.517 1.00 67.88 432 LYS A CA 1
ATOM 3300 C C . LYS A 1 432 ? -30.049 -6.731 103.997 1.00 67.88 432 LYS A C 1
ATOM 3302 O O . LYS A 1 432 ? -30.114 -6.486 105.198 1.00 67.88 432 LYS A O 1
ATOM 3307 N N . GLN A 1 433 ? -29.894 -5.759 103.098 1.00 60.84 433 GLN A N 1
ATOM 3308 C CA . GLN A 1 433 ? -30.143 -4.358 103.464 1.00 60.84 433 GLN A CA 1
ATOM 3309 C C . GLN A 1 433 ? -31.652 -4.149 103.690 1.00 60.84 433 GLN A C 1
ATOM 3311 O O . GLN A 1 433 ? -32.364 -3.608 102.851 1.00 60.84 433 GLN A O 1
ATOM 3316 N N . THR A 1 434 ? -32.164 -4.640 104.817 1.00 50.25 434 THR A N 1
ATOM 3317 C CA . THR A 1 434 ? -33.401 -4.143 105.419 1.00 50.25 434 THR A CA 1
ATOM 3318 C C . THR A 1 434 ? -33.033 -2.940 106.276 1.00 50.25 434 THR A C 1
ATOM 3320 O O . THR A 1 434 ? -32.177 -3.061 107.150 1.00 50.25 434 THR A O 1
ATOM 3323 N N . ASP A 1 435 ? -33.695 -1.819 105.997 1.00 50.47 435 ASP A N 1
ATOM 3324 C CA . ASP A 1 435 ? -33.626 -0.526 106.688 1.00 50.47 435 ASP A CA 1
ATOM 3325 C C . ASP A 1 435 ? -32.401 0.343 106.352 1.00 50.47 435 ASP A C 1
ATOM 3327 O O . ASP A 1 435 ? -31.446 0.452 107.119 1.00 50.47 435 ASP A O 1
ATOM 3331 N N . ILE A 1 436 ? -32.472 1.037 105.209 1.00 47.53 436 ILE A N 1
ATOM 3332 C CA . ILE A 1 436 ? -31.741 2.295 105.014 1.00 47.53 436 ILE A CA 1
ATOM 3333 C C . ILE A 1 436 ? -32.704 3.442 105.343 1.00 47.53 436 ILE A C 1
ATOM 3335 O O . ILE A 1 436 ? -33.735 3.630 104.696 1.00 47.53 436 ILE A O 1
ATOM 3339 N N . ASP A 1 437 ? -32.350 4.155 106.409 1.00 41.34 437 ASP A N 1
ATOM 3340 C CA . ASP A 1 437 ? -32.798 5.491 106.798 1.00 41.34 437 ASP A CA 1
ATOM 3341 C C . ASP A 1 437 ? -32.900 6.427 105.566 1.00 41.34 437 ASP A C 1
ATOM 3343 O O . ASP A 1 437 ? -31.947 6.475 104.788 1.00 41.34 437 ASP A O 1
ATOM 3347 N N . PRO A 1 438 ? -33.994 7.192 105.352 1.00 49.44 438 PRO A N 1
ATOM 3348 C CA . PRO A 1 438 ? -34.179 8.066 104.181 1.00 49.44 438 PRO A CA 1
ATOM 3349 C C . PRO A 1 438 ? -33.199 9.252 104.050 1.00 49.44 438 PRO A C 1
ATOM 3351 O O . PRO A 1 438 ? -33.507 10.213 103.343 1.00 49.44 438 PRO A O 1
ATOM 3354 N N . SER A 1 439 ? -32.058 9.234 104.736 1.00 46.84 439 SER A N 1
ATOM 3355 C CA . SER A 1 439 ? -31.260 10.428 105.018 1.00 46.84 439 SER A CA 1
ATOM 3356 C C . SER A 1 439 ? -29.822 10.406 104.486 1.00 46.84 439 SER A C 1
ATOM 3358 O O . SER A 1 439 ? -29.083 11.330 104.817 1.00 46.84 439 SER A O 1
ATOM 3360 N N . ASP A 1 440 ? -29.408 9.430 103.669 1.00 38.81 440 ASP A N 1
ATOM 3361 C CA . ASP A 1 440 ? -28.020 9.370 103.172 1.00 38.81 440 ASP A CA 1
ATOM 3362 C C . ASP A 1 440 ? -27.938 9.352 101.628 1.00 38.81 440 ASP A C 1
ATOM 3364 O O . ASP A 1 440 ? -28.534 8.470 100.998 1.00 38.81 440 ASP A O 1
ATOM 3368 N N . PRO A 1 441 ? -27.268 10.335 100.987 1.00 47.41 441 PRO A N 1
ATOM 3369 C CA . PRO A 1 441 ? -27.159 10.405 99.537 1.00 47.41 441 PRO A CA 1
ATOM 3370 C C . PRO A 1 441 ? -26.144 9.397 98.971 1.00 47.41 441 PRO A C 1
ATOM 3372 O O . PRO A 1 441 ? -25.005 9.284 99.414 1.00 47.41 441 PRO A O 1
ATOM 3375 N N . ASP A 1 442 ? -26.615 8.705 97.940 1.00 39.78 442 ASP A N 1
ATOM 3376 C CA . ASP A 1 442 ? -25.953 7.785 97.009 1.00 39.78 442 ASP A CA 1
ATOM 3377 C C . ASP A 1 442 ? -24.480 8.119 96.663 1.00 39.78 442 ASP A C 1
ATOM 3379 O O . ASP A 1 442 ? -24.207 9.204 96.138 1.00 39.78 442 ASP A O 1
ATOM 3383 N N . PRO A 1 443 ? -23.527 7.184 96.861 1.00 47.41 443 PRO A N 1
ATOM 3384 C CA . PRO A 1 443 ? -22.232 7.215 96.209 1.00 47.41 443 PRO A CA 1
ATOM 3385 C C . PRO A 1 443 ? -22.179 6.125 95.130 1.00 47.41 443 PRO A C 1
ATOM 3387 O O . PRO A 1 443 ? -21.691 5.016 95.364 1.00 47.41 443 PRO A O 1
ATOM 3390 N N . THR A 1 444 ? -22.642 6.438 93.923 1.00 40.25 444 THR A N 1
ATOM 3391 C CA . THR A 1 444 ? -22.358 5.630 92.735 1.00 40.25 444 THR A CA 1
ATOM 3392 C C . THR A 1 444 ? -21.519 6.422 91.744 1.00 40.25 444 THR A C 1
ATOM 3394 O O . THR A 1 444 ? -22.031 7.178 90.930 1.00 40.25 444 THR A O 1
ATOM 3397 N N . ASP A 1 445 ? -20.205 6.194 91.796 1.00 36.38 445 ASP A N 1
ATOM 3398 C CA . ASP A 1 445 ? -19.371 6.205 90.594 1.00 36.38 445 ASP A CA 1
ATOM 3399 C C . ASP A 1 445 ? -18.164 5.262 90.792 1.00 36.38 445 ASP A C 1
ATOM 3401 O O . ASP A 1 445 ? -17.419 5.417 91.768 1.00 36.38 445 ASP A O 1
ATOM 3405 N N . PRO A 1 446 ? -17.947 4.245 89.934 1.00 48.00 446 PRO A N 1
ATOM 3406 C CA . PRO A 1 446 ? -16.753 3.412 90.000 1.00 48.00 446 PRO A CA 1
ATOM 3407 C C . PRO A 1 446 ? -15.531 4.173 89.474 1.00 48.00 446 PRO A C 1
ATOM 3409 O O . PRO A 1 446 ? -15.449 4.537 88.303 1.00 48.00 446 PRO A O 1
ATOM 3412 N N . VAL A 1 447 ? -14.539 4.339 90.345 1.00 39.56 447 VAL A N 1
ATOM 3413 C CA . VAL A 1 447 ? -13.183 4.777 89.998 1.00 39.56 447 VAL A CA 1
ATOM 3414 C C . VAL A 1 447 ? -12.510 3.701 89.138 1.00 39.56 447 VAL A C 1
ATOM 3416 O O . VAL A 1 447 ? -12.210 2.610 89.623 1.00 39.56 447 VAL A O 1
ATOM 3419 N N . ILE A 1 448 ? -12.244 4.011 87.868 1.00 37.50 448 ILE A N 1
ATOM 3420 C CA . ILE A 1 448 ? -11.299 3.264 87.024 1.00 37.50 448 ILE A CA 1
ATOM 3421 C C . ILE A 1 448 ? -9.896 3.850 87.275 1.00 37.50 448 ILE A C 1
ATOM 3423 O O . ILE A 1 448 ? -9.751 5.072 87.203 1.00 37.50 448 ILE A O 1
ATOM 3427 N N . PRO A 1 449 ? -8.863 3.038 87.577 1.00 35.25 449 PRO A N 1
ATOM 3428 C CA . PRO A 1 449 ? -7.517 3.545 87.794 1.00 35.25 449 PRO A CA 1
ATOM 3429 C C . PRO A 1 449 ? -6.815 3.881 86.473 1.00 35.25 449 PRO A C 1
ATOM 3431 O O . PRO A 1 449 ? -6.727 3.052 85.567 1.00 35.25 449 PRO A O 1
ATOM 3434 N N . ASP A 1 450 ? -6.283 5.097 86.434 1.00 32.69 450 ASP A N 1
ATOM 3435 C CA . ASP A 1 450 ? -5.247 5.584 85.524 1.00 32.69 450 ASP A CA 1
ATOM 3436 C C . ASP A 1 450 ? -3.931 4.799 85.707 1.00 32.69 450 ASP A C 1
ATOM 3438 O O . ASP A 1 450 ? -3.535 4.513 86.844 1.00 32.69 450 ASP A O 1
ATOM 3442 N N . PRO A 1 451 ? -3.220 4.487 84.613 1.00 38.62 451 PRO A N 1
ATOM 3443 C CA . PRO A 1 451 ? -1.773 4.578 84.631 1.00 38.62 451 PRO A CA 1
ATOM 3444 C C . PRO A 1 451 ? -1.269 5.446 83.473 1.00 38.62 451 PRO A C 1
ATOM 3446 O O . PRO A 1 451 ? -1.222 5.031 82.313 1.00 38.62 451 PRO A O 1
ATOM 3449 N N . SER A 1 452 ? -0.791 6.627 83.843 1.00 36.03 452 SER A N 1
ATOM 3450 C CA . SER A 1 452 ? 0.159 7.420 83.084 1.00 36.03 452 SER A CA 1
ATOM 3451 C C . SER A 1 452 ? 1.583 7.040 83.509 1.00 36.03 452 SER A C 1
ATOM 3453 O O . SER A 1 452 ? 1.909 7.107 84.688 1.00 36.03 452 SER A O 1
ATOM 3455 N N . GLU A 1 453 ? 2.442 6.658 82.555 1.00 38.62 453 GLU A N 1
ATOM 3456 C CA . GLU A 1 453 ? 3.873 7.008 82.562 1.00 38.62 453 GLU A CA 1
ATOM 3457 C C . GLU A 1 453 ? 4.488 6.912 81.141 1.00 38.62 453 GLU A C 1
ATOM 3459 O O . GLU A 1 453 ? 4.670 5.831 80.588 1.00 38.62 453 GLU A O 1
ATOM 3464 N N . GLN A 1 454 ? 4.782 8.107 80.601 1.00 32.16 454 GLN A N 1
ATOM 3465 C CA . GLN A 1 454 ? 5.921 8.536 79.758 1.00 32.16 454 GLN A CA 1
ATOM 3466 C C . GLN A 1 454 ? 6.134 7.986 78.319 1.00 32.16 454 GLN A C 1
ATOM 3468 O O . GLN A 1 454 ? 6.774 6.960 78.122 1.00 32.16 454 GLN A O 1
ATOM 3473 N N . ASP A 1 455 ? 5.617 8.744 77.328 1.00 34.94 455 ASP A N 1
ATOM 3474 C CA . ASP A 1 455 ? 6.292 9.569 76.274 1.00 34.94 455 ASP A CA 1
ATOM 3475 C C . ASP A 1 455 ? 7.691 9.202 75.697 1.00 34.94 455 ASP A C 1
ATOM 3477 O O . ASP A 1 455 ? 8.486 8.578 76.399 1.00 34.94 455 ASP A O 1
ATOM 3481 N N . PRO A 1 456 ? 8.130 9.763 74.530 1.00 52.06 456 PRO A N 1
ATOM 3482 C CA . PRO A 1 456 ? 7.409 10.460 73.434 1.00 52.06 456 PRO A CA 1
ATOM 3483 C C . PRO A 1 456 ? 7.924 10.121 71.999 1.00 52.06 456 PRO A C 1
ATOM 3485 O O . PRO A 1 456 ? 8.941 9.457 71.840 1.00 52.06 456 PRO A O 1
ATOM 3488 N N . GLU A 1 457 ? 7.228 10.610 70.958 1.00 31.05 457 GLU A N 1
ATOM 3489 C CA . GLU A 1 457 ? 7.758 11.369 69.785 1.00 31.05 457 GLU A CA 1
ATOM 3490 C C . GLU A 1 457 ? 6.669 11.449 68.681 1.00 31.05 457 GLU A C 1
ATOM 3492 O O . GLU A 1 457 ? 6.258 10.426 68.137 1.00 31.05 457 GLU A O 1
ATOM 3497 N N . THR A 1 458 ? 5.987 12.606 68.555 1.00 29.84 458 THR A N 1
ATOM 3498 C CA . THR A 1 458 ? 6.122 13.645 67.482 1.00 29.84 458 THR A CA 1
ATOM 3499 C C . THR A 1 458 ? 5.580 13.189 66.111 1.00 29.84 458 THR A C 1
ATOM 3501 O O . THR A 1 458 ? 5.968 12.136 65.625 1.00 29.84 458 THR A O 1
ATOM 3504 N N . ASP A 1 459 ? 4.680 13.864 65.388 1.00 33.06 459 ASP A N 1
ATOM 3505 C CA . ASP A 1 459 ? 4.235 15.263 65.373 1.00 33.06 459 ASP A CA 1
ATOM 3506 C C . ASP A 1 459 ? 2.790 15.391 64.841 1.00 33.06 459 ASP A C 1
ATOM 3508 O O . ASP A 1 459 ? 2.322 14.592 64.026 1.00 33.06 459 ASP A O 1
ATOM 3512 N N . GLN A 1 460 ? 2.112 16.437 65.322 1.00 28.77 460 GLN A N 1
ATOM 3513 C CA . GLN A 1 460 ? 0.877 17.033 64.795 1.00 28.77 460 GLN A CA 1
ATOM 3514 C C . GLN A 1 460 ? 1.169 17.697 63.426 1.00 28.77 460 GLN A C 1
ATOM 3516 O O . GLN A 1 460 ? 2.316 17.988 63.115 1.00 28.77 460 GLN A O 1
ATOM 3521 N N . GLU A 1 461 ? 0.215 17.882 62.514 1.00 30.16 461 GLU A N 1
ATOM 3522 C CA . GLU A 1 461 ? -0.733 19.005 62.528 1.00 30.16 461 GLU A CA 1
ATOM 3523 C C . GLU A 1 461 ? -1.974 18.693 61.659 1.00 30.16 461 GLU A C 1
ATOM 3525 O O . GLU A 1 461 ? -1.868 18.283 60.502 1.00 30.16 461 GLU A O 1
ATOM 3530 N N . GLN A 1 462 ? -3.164 18.913 62.236 1.00 28.62 462 GLN A N 1
ATOM 3531 C CA . GLN A 1 462 ? -4.347 19.422 61.521 1.00 28.62 462 GLN A CA 1
ATOM 3532 C C . GLN A 1 462 ? -4.066 20.904 61.205 1.00 28.62 462 GLN A C 1
ATOM 3534 O O . GLN A 1 462 ? -3.325 21.547 61.934 1.00 28.62 462 GLN A O 1
ATOM 3539 N N . GLU A 1 463 ? -4.532 21.513 60.125 1.00 31.48 463 GLU A N 1
ATOM 3540 C CA . GLU A 1 463 ? -5.896 21.926 59.760 1.00 31.48 463 GLU A CA 1
ATOM 3541 C C . GLU A 1 463 ? -5.785 22.404 58.275 1.00 31.48 463 GLU A C 1
ATOM 3543 O O . GLU A 1 463 ? -4.683 22.523 57.752 1.00 31.48 463 GLU A O 1
ATOM 3548 N N . GLN A 1 464 ? -6.801 22.691 57.464 1.00 28.03 464 GLN A N 1
ATOM 3549 C CA . GLN A 1 464 ? -7.999 23.469 57.728 1.00 28.03 464 GLN A CA 1
ATOM 3550 C C . GLN A 1 464 ? -8.906 23.440 56.483 1.00 28.03 464 GLN A C 1
ATOM 3552 O O . GLN A 1 464 ? -8.466 23.218 55.354 1.00 28.03 464 GLN A O 1
ATOM 3557 N N . ASP A 1 465 ? -10.178 23.659 56.774 1.00 32.38 465 ASP A N 1
ATOM 3558 C CA . ASP A 1 465 ? -11.322 23.976 55.924 1.00 32.38 465 ASP A CA 1
ATOM 3559 C C . ASP A 1 465 ? -11.082 25.174 54.983 1.00 32.38 465 ASP A C 1
ATOM 3561 O O . ASP A 1 465 ? -10.388 26.111 55.360 1.00 32.38 465 ASP A O 1
ATOM 3565 N N . ASP A 1 466 ? -11.690 25.152 53.792 1.00 27.11 466 ASP A N 1
ATOM 3566 C CA . ASP A 1 466 ? -12.357 26.332 53.221 1.00 27.11 466 ASP A CA 1
ATOM 3567 C C . ASP A 1 466 ? -13.111 25.984 51.926 1.00 27.11 466 ASP A C 1
ATOM 3569 O O . ASP A 1 466 ? -12.588 25.393 50.976 1.00 27.11 466 ASP A O 1
ATOM 3573 N N . GLY A 1 467 ? -14.384 26.375 51.892 1.00 28.11 467 GLY A N 1
ATOM 3574 C CA . GLY A 1 467 ? -15.245 26.291 50.720 1.00 28.11 467 GLY A CA 1
ATOM 3575 C C . GLY A 1 467 ? -15.249 27.555 49.851 1.00 28.11 467 GLY A C 1
ATOM 3576 O O . GLY A 1 467 ? -14.580 28.540 50.131 1.00 28.11 467 GLY A O 1
ATOM 3577 N N . ILE A 1 468 ? -16.166 27.518 48.869 1.00 34.84 468 ILE A N 1
ATOM 3578 C CA . ILE A 1 468 ? -16.859 28.628 48.173 1.00 34.84 468 ILE A CA 1
ATOM 3579 C C . ILE A 1 468 ? -16.581 28.798 46.655 1.00 34.84 468 ILE A C 1
ATOM 3581 O O . ILE A 1 468 ? -15.615 29.402 46.217 1.00 34.84 468 ILE A O 1
ATOM 3585 N N . LYS A 1 469 ? -17.621 28.366 45.915 1.00 30.73 469 LYS A N 1
ATOM 3586 C CA . LYS A 1 469 ? -18.372 28.972 44.786 1.00 30.73 469 LYS A CA 1
ATOM 3587 C C . LYS A 1 469 ? -17.813 29.072 43.356 1.00 30.73 469 LYS A C 1
ATOM 3589 O O . LYS A 1 469 ? -16.744 29.582 43.063 1.00 30.73 469 LYS A O 1
ATOM 3594 N N . GLN A 1 470 ? -18.742 28.668 42.483 1.00 35.34 470 GLN A N 1
ATOM 3595 C CA . GLN A 1 470 ? -18.919 28.918 41.054 1.00 35.34 470 GLN A CA 1
ATOM 3596 C C . GLN A 1 470 ? -18.795 30.392 40.643 1.00 35.34 470 GLN A C 1
ATOM 3598 O O . GLN A 1 470 ? -19.330 31.260 41.334 1.00 35.34 470 GLN A O 1
ATOM 3603 N N . GLN A 1 471 ? -18.307 30.621 39.419 1.00 30.05 471 GLN A N 1
ATOM 3604 C CA . GLN A 1 471 ? -18.884 31.618 38.514 1.00 30.05 471 GLN A CA 1
ATOM 3605 C C . GLN A 1 471 ? -18.680 31.216 37.041 1.00 30.05 471 GLN A C 1
ATOM 3607 O O . GLN A 1 471 ? -17.689 30.580 36.690 1.00 30.05 471 GLN A O 1
ATOM 3612 N N . PHE A 1 472 ? -19.696 31.533 36.243 1.00 34.69 472 PHE A N 1
ATOM 3613 C CA . PHE A 1 472 ? -19.917 31.254 34.824 1.00 34.69 472 PHE A CA 1
ATOM 3614 C C . PHE A 1 472 ? -19.541 32.482 33.957 1.00 34.69 472 PHE A C 1
ATOM 3616 O O . PHE A 1 472 ? -19.426 33.584 34.495 1.00 34.69 472 PHE A O 1
ATOM 3623 N N . ASP A 1 473 ? -19.481 32.235 32.642 1.00 31.39 473 ASP A N 1
ATOM 3624 C CA . ASP A 1 473 ? -19.674 33.134 31.481 1.00 31.39 473 ASP A CA 1
ATOM 3625 C C . ASP A 1 473 ? -18.452 33.754 30.756 1.00 31.39 473 ASP A C 1
ATOM 3627 O O . ASP A 1 473 ? -17.709 34.571 31.295 1.00 31.39 473 ASP A O 1
ATOM 3631 N N . ASP A 1 474 ? -18.299 33.282 29.505 1.00 32.25 474 ASP A N 1
ATOM 3632 C CA . ASP A 1 474 ? -18.178 33.975 28.204 1.00 32.25 474 ASP A CA 1
ATOM 3633 C C . ASP A 1 474 ? -17.303 35.237 28.040 1.00 32.25 474 ASP A C 1
ATOM 3635 O O . ASP A 1 474 ? -17.511 36.252 28.690 1.00 32.25 474 ASP A O 1
ATOM 3639 N N . GLU A 1 475 ? -16.396 35.228 27.051 1.00 32.50 475 GLU A N 1
ATOM 3640 C CA . GLU A 1 475 ? -16.567 35.947 25.770 1.00 32.50 475 GLU A CA 1
ATOM 3641 C C . GLU A 1 475 ? -15.312 35.874 24.871 1.00 32.50 475 GLU A C 1
ATOM 3643 O O . GLU A 1 475 ? -14.212 35.499 25.270 1.00 32.50 475 GLU A O 1
ATOM 3648 N N . ASP A 1 476 ? -15.577 36.165 23.605 1.00 33.31 476 ASP A N 1
ATOM 3649 C CA . ASP A 1 476 ? -14.922 35.801 22.356 1.00 33.31 476 ASP A CA 1
ATOM 3650 C C . ASP A 1 476 ? -13.829 36.801 21.888 1.00 33.31 476 ASP A C 1
ATOM 3652 O O . ASP A 1 476 ? -13.616 37.857 22.473 1.00 33.31 476 ASP A O 1
ATOM 3656 N N . GLN A 1 477 ? -13.230 36.483 20.736 1.00 34.81 477 GLN A N 1
ATOM 3657 C CA . GLN A 1 477 ? -12.445 37.309 19.799 1.00 34.81 477 GLN A CA 1
ATOM 3658 C C . GLN A 1 477 ? -10.916 37.412 19.935 1.00 34.81 477 GLN A C 1
ATOM 3660 O O . GLN A 1 477 ? -10.333 38.247 20.622 1.00 34.81 477 GLN A O 1
ATOM 3665 N N . SER A 1 478 ? -10.266 36.654 19.047 1.00 35.06 478 SER A N 1
ATOM 3666 C CA . SER A 1 478 ? -9.025 37.027 18.371 1.00 35.06 478 SER A CA 1
ATOM 3667 C C . SER A 1 478 ? -9.331 37.769 17.057 1.00 35.06 478 SER A C 1
ATOM 3669 O O . SER A 1 478 ? -9.847 37.164 16.116 1.00 35.06 478 SER A O 1
ATOM 3671 N N . GLU A 1 479 ? -8.952 39.043 16.951 1.00 34.66 479 GLU A N 1
ATOM 3672 C CA . GLU A 1 479 ? -8.721 39.726 15.671 1.00 34.66 479 GLU A CA 1
ATOM 3673 C C . GLU A 1 479 ? -7.239 39.600 15.293 1.00 34.66 479 GLU A C 1
ATOM 3675 O O . GLU A 1 479 ? -6.402 40.126 16.018 1.00 34.66 479 GLU A O 1
ATOM 3680 N N . ILE A 1 480 ? -6.910 38.999 14.141 1.00 35.69 480 ILE A N 1
ATOM 3681 C CA . ILE A 1 480 ? -5.854 39.510 13.245 1.00 35.69 480 ILE A CA 1
ATOM 3682 C C . ILE A 1 480 ? -6.315 39.304 11.796 1.00 35.69 480 ILE A C 1
ATOM 3684 O O . ILE A 1 480 ? -6.734 38.222 11.391 1.00 35.69 480 ILE A O 1
ATOM 3688 N N . GLN A 1 481 ? -6.249 40.398 11.043 1.00 35.75 481 GLN A N 1
ATOM 3689 C CA . GLN A 1 481 ? -6.700 40.590 9.670 1.00 35.75 481 GLN A CA 1
ATOM 3690 C C . GLN A 1 481 ? -5.858 39.828 8.631 1.00 35.75 481 GLN A C 1
ATOM 3692 O O . GLN A 1 481 ? -4.635 39.735 8.729 1.00 35.75 481 GLN A O 1
ATOM 3697 N N . ASN A 1 482 ? -6.540 39.368 7.579 1.00 30.30 482 ASN A N 1
ATOM 3698 C CA . ASN A 1 482 ? -5.976 39.123 6.252 1.00 30.30 482 ASN A CA 1
ATOM 3699 C C . ASN A 1 482 ? -5.692 40.464 5.555 1.00 30.30 482 ASN A C 1
ATOM 3701 O O . ASN A 1 482 ? -6.549 41.338 5.607 1.00 30.30 482 ASN A O 1
ATOM 3705 N N . GLU A 1 483 ? -4.600 40.568 4.789 1.00 31.41 483 GLU A N 1
ATOM 3706 C CA . GLU A 1 483 ? -4.703 40.871 3.352 1.00 31.41 483 GLU A CA 1
ATOM 3707 C C . GLU A 1 483 ? -3.396 40.646 2.571 1.00 31.41 483 GLU A C 1
ATOM 3709 O O . GLU A 1 483 ? -2.282 40.694 3.085 1.00 31.41 483 GLU A O 1
ATOM 3714 N N . GLN A 1 484 ? -3.614 40.322 1.298 1.00 32.12 484 GLN A N 1
ATOM 3715 C CA . GLN A 1 484 ? -2.708 39.895 0.234 1.00 32.12 484 GLN A CA 1
ATOM 3716 C C . GLN A 1 484 ? -1.655 40.947 -0.156 1.00 32.12 484 GLN A C 1
ATOM 3718 O O . GLN A 1 484 ? -1.906 42.138 -0.038 1.00 32.12 484 GLN A O 1
ATOM 3723 N N . SER A 1 485 ? -0.561 40.532 -0.812 1.00 30.62 485 SER A N 1
ATOM 3724 C CA . SER A 1 485 ? -0.279 40.979 -2.193 1.00 30.62 485 SER A CA 1
ATOM 3725 C C . SER A 1 485 ? 0.960 40.304 -2.797 1.00 30.62 485 SER A C 1
ATOM 3727 O O . SER A 1 485 ? 1.919 39.938 -2.126 1.00 30.62 485 SER A O 1
ATOM 3729 N N . SER A 1 486 ? 0.863 40.123 -4.106 1.00 33.97 486 SER A N 1
ATOM 3730 C CA . SER A 1 486 ? 1.678 39.364 -5.044 1.00 33.97 486 SER A CA 1
ATOM 3731 C C . SER A 1 486 ? 3.008 40.007 -5.467 1.00 33.97 486 SER A C 1
ATOM 3733 O O . SER A 1 486 ? 3.194 41.213 -5.345 1.00 33.97 486 SER A O 1
ATOM 3735 N N . ALA A 1 487 ? 3.784 39.184 -6.186 1.00 31.94 487 ALA A N 1
ATOM 3736 C CA . ALA A 1 487 ? 4.704 39.514 -7.285 1.00 31.94 487 ALA A CA 1
ATOM 3737 C C . ALA A 1 487 ? 6.209 39.502 -6.956 1.00 31.94 487 ALA A C 1
ATOM 3739 O O . ALA A 1 487 ? 6.834 40.512 -6.645 1.00 31.94 487 ALA A O 1
ATOM 3740 N N . PHE A 1 488 ? 6.808 38.323 -7.157 1.00 32.81 488 PHE A N 1
ATOM 3741 C CA . PHE A 1 488 ? 8.243 38.150 -7.366 1.00 32.81 488 PHE A CA 1
ATOM 3742 C C . PHE A 1 488 ? 8.670 38.830 -8.675 1.00 32.81 488 PHE A C 1
ATOM 3744 O O . PHE A 1 488 ? 8.175 38.499 -9.754 1.00 32.81 488 PHE A O 1
ATOM 3751 N N . GLN A 1 489 ? 9.606 39.775 -8.579 1.00 33.81 489 GLN A N 1
ATOM 3752 C CA . GLN A 1 489 ? 10.258 40.385 -9.732 1.00 33.81 489 GLN A CA 1
ATOM 3753 C C . GLN A 1 489 ? 11.205 39.391 -10.417 1.00 33.81 489 GLN A C 1
ATOM 3755 O O . GLN A 1 489 ? 12.101 38.822 -9.795 1.00 33.81 489 GLN A O 1
ATOM 3760 N N . MET A 1 490 ? 11.001 39.215 -11.725 1.00 32.12 490 MET A N 1
ATOM 3761 C CA . MET A 1 490 ? 11.880 38.476 -12.627 1.00 32.12 490 MET A CA 1
ATOM 3762 C C . MET A 1 490 ? 13.200 39.221 -12.857 1.00 32.12 490 MET A C 1
ATOM 3764 O O . MET A 1 490 ? 13.210 40.346 -13.356 1.00 32.12 490 MET A O 1
ATOM 3768 N N . ILE A 1 491 ? 14.316 38.547 -12.579 1.00 37.16 491 ILE A N 1
ATOM 3769 C CA . ILE A 1 491 ? 15.659 38.948 -13.003 1.00 37.16 491 ILE A CA 1
ATOM 3770 C C . ILE A 1 491 ? 15.882 38.434 -14.433 1.00 37.16 491 ILE A C 1
ATOM 3772 O O . ILE A 1 491 ? 15.934 37.230 -14.672 1.00 37.16 491 ILE A O 1
ATOM 3776 N N . TRP A 1 492 ? 16.022 39.357 -15.386 1.00 27.14 492 TRP A N 1
ATOM 3777 C CA . TRP A 1 492 ? 16.482 39.090 -16.750 1.00 27.14 492 TRP A CA 1
ATOM 3778 C C . TRP A 1 492 ? 18.016 39.022 -16.777 1.00 27.14 492 TRP A C 1
ATOM 3780 O O . TRP A 1 492 ? 18.676 40.034 -16.549 1.00 27.14 492 TRP A O 1
ATOM 3790 N N . ILE A 1 493 ? 18.594 37.860 -17.103 1.00 36.16 493 ILE A N 1
ATOM 3791 C CA . ILE A 1 493 ? 20.012 37.741 -17.486 1.00 36.16 493 ILE A CA 1
ATOM 3792 C C . ILE A 1 493 ? 20.079 37.441 -18.982 1.00 36.16 493 ILE A C 1
ATOM 3794 O O . ILE A 1 493 ? 19.732 36.358 -19.446 1.00 36.16 493 ILE A O 1
ATOM 3798 N N . ILE A 1 494 ? 20.530 38.444 -19.730 1.00 34.75 494 ILE A N 1
ATOM 3799 C CA . ILE A 1 494 ? 20.858 38.383 -21.151 1.00 34.75 494 ILE A CA 1
ATOM 3800 C C . ILE A 1 494 ? 22.281 37.815 -21.271 1.00 34.75 494 ILE A C 1
ATOM 3802 O O . ILE A 1 494 ? 23.233 38.452 -20.827 1.00 34.75 494 ILE A O 1
ATOM 3806 N N . TYR A 1 495 ? 22.444 36.649 -21.901 1.00 34.47 495 TYR A N 1
ATOM 3807 C CA . TYR A 1 495 ? 23.753 36.167 -22.357 1.00 34.47 495 TYR A CA 1
ATOM 3808 C C . TYR A 1 495 ? 23.985 36.610 -23.808 1.00 34.47 495 TYR A C 1
ATOM 3810 O O . TYR A 1 495 ? 23.400 36.060 -24.738 1.00 34.47 495 TYR A O 1
ATOM 3818 N N . ILE A 1 496 ? 24.857 37.604 -24.002 1.00 34.81 496 ILE A N 1
ATOM 3819 C CA . ILE A 1 496 ? 25.458 37.927 -25.303 1.00 34.81 496 ILE A CA 1
ATOM 3820 C C . ILE A 1 496 ? 26.744 37.104 -25.426 1.00 34.81 496 ILE A C 1
ATOM 3822 O O . ILE A 1 496 ? 27.736 37.391 -24.759 1.00 34.81 496 ILE A O 1
ATOM 3826 N N . ALA A 1 497 ? 26.742 36.088 -26.288 1.00 33.84 497 ALA A N 1
ATOM 3827 C CA . ALA A 1 497 ? 27.955 35.390 -26.701 1.00 33.84 497 ALA A CA 1
ATOM 3828 C C . ALA A 1 497 ? 28.558 36.106 -27.920 1.00 33.84 497 ALA A C 1
ATOM 3830 O O . ALA A 1 497 ? 28.086 35.956 -29.046 1.00 33.84 497 ALA A O 1
ATOM 3831 N N . VAL A 1 498 ? 29.602 36.908 -27.692 1.00 37.16 498 VAL A N 1
ATOM 3832 C CA . VAL A 1 498 ? 30.455 37.459 -28.753 1.00 37.16 498 VAL A CA 1
ATOM 3833 C C . VAL A 1 498 ? 31.486 36.395 -29.130 1.00 37.16 498 VAL A C 1
ATOM 3835 O O . VAL A 1 498 ? 32.395 36.096 -28.360 1.00 37.16 498 VAL A O 1
ATOM 3838 N N . GLY A 1 499 ? 31.340 35.813 -30.321 1.00 31.70 499 GLY A N 1
ATOM 3839 C CA . GLY A 1 499 ? 32.351 34.948 -30.923 1.00 31.70 499 GLY A CA 1
ATOM 3840 C C . GLY A 1 499 ? 33.528 35.774 -31.443 1.00 31.70 499 GLY A C 1
ATOM 3841 O O . GLY A 1 499 ? 33.391 36.504 -32.422 1.00 31.70 499 GLY A O 1
ATOM 3842 N N . ALA A 1 500 ? 34.688 35.652 -30.798 1.00 35.56 500 ALA A N 1
ATOM 3843 C CA . ALA A 1 500 ? 35.949 36.179 -31.305 1.00 35.56 500 ALA A CA 1
ATOM 3844 C C . ALA A 1 500 ? 36.608 35.148 -32.237 1.00 35.56 500 ALA A C 1
ATOM 3846 O O . ALA A 1 500 ? 37.075 34.092 -31.812 1.00 35.56 500 ALA A O 1
ATOM 3847 N N . LEU A 1 501 ? 36.628 35.484 -33.524 1.00 28.86 501 LEU A N 1
ATOM 3848 C CA . LEU A 1 501 ? 37.352 34.808 -34.592 1.00 28.86 501 LEU A CA 1
ATOM 3849 C C . LEU A 1 501 ? 38.851 35.147 -34.475 1.00 28.86 501 LEU A C 1
ATOM 3851 O O . LEU A 1 501 ? 39.246 36.276 -34.757 1.00 28.86 501 LEU A O 1
ATOM 3855 N N . PHE A 1 502 ? 39.697 34.190 -34.088 1.00 31.08 502 PHE A N 1
ATOM 3856 C CA . PHE A 1 502 ? 41.151 34.329 -34.224 1.00 31.08 502 PHE A CA 1
ATOM 3857 C C . PHE A 1 502 ? 41.618 33.682 -35.528 1.00 31.08 502 PHE A C 1
ATOM 3859 O O . PHE A 1 502 ? 41.721 32.463 -35.647 1.00 31.08 502 PHE A O 1
ATOM 3866 N N . VAL A 1 503 ? 41.920 34.529 -36.509 1.00 30.42 503 VAL A N 1
ATOM 3867 C CA . VAL A 1 503 ? 42.698 34.172 -37.695 1.00 30.42 503 VAL A CA 1
ATOM 3868 C C . VAL A 1 503 ? 44.176 34.256 -37.315 1.00 30.42 503 VAL A C 1
ATOM 3870 O O . VAL A 1 503 ? 44.706 35.346 -37.108 1.00 30.42 503 VAL A O 1
ATOM 3873 N N . VAL A 1 504 ? 44.857 33.114 -37.245 1.00 28.80 504 VAL A N 1
ATOM 3874 C CA . VAL A 1 504 ? 46.325 33.068 -37.220 1.00 28.80 504 VAL A CA 1
ATOM 3875 C C . VAL A 1 504 ? 46.800 32.828 -38.648 1.00 28.80 504 VAL A C 1
ATOM 3877 O O . VAL A 1 504 ? 46.810 31.702 -39.138 1.00 28.80 504 VAL A O 1
ATOM 3880 N N . VAL A 1 505 ? 47.192 33.907 -39.328 1.00 34.47 505 VAL A N 1
ATOM 3881 C CA . VAL A 1 505 ? 48.028 33.820 -40.529 1.00 34.47 505 VAL A CA 1
ATOM 3882 C C . VAL A 1 505 ? 49.466 33.663 -40.057 1.00 34.47 505 VAL A C 1
ATOM 3884 O O . VAL A 1 505 ? 50.039 34.603 -39.512 1.00 34.47 505 VAL A O 1
ATOM 3887 N N . ASN A 1 506 ? 50.069 32.498 -40.290 1.00 32.06 506 ASN A N 1
ATOM 3888 C CA . ASN A 1 506 ? 51.520 32.366 -40.248 1.00 32.06 506 ASN A CA 1
ATOM 3889 C C . ASN A 1 506 ? 52.050 32.173 -41.666 1.00 32.06 506 ASN A C 1
ATOM 3891 O O . ASN A 1 506 ? 51.758 31.196 -42.353 1.00 32.06 506 ASN A O 1
ATOM 3895 N N . SER A 1 507 ? 52.814 33.171 -42.098 1.00 35.78 507 SER A N 1
ATOM 3896 C CA . SER A 1 507 ? 53.555 33.187 -43.347 1.00 35.78 507 SER A CA 1
ATOM 3897 C C . SER A 1 507 ? 54.921 32.542 -43.122 1.00 35.78 507 SER A C 1
ATOM 3899 O O . SER A 1 507 ? 55.654 32.966 -42.231 1.00 35.78 507 SER A O 1
ATOM 3901 N N . LYS A 1 508 ? 55.248 31.528 -43.935 1.00 33.75 508 LYS A N 1
ATOM 3902 C CA . LYS A 1 508 ? 56.560 31.264 -44.572 1.00 33.75 508 LYS A CA 1
ATOM 3903 C C . LYS A 1 508 ? 56.703 29.781 -44.943 1.00 33.75 508 LYS A C 1
ATOM 3905 O O . LYS A 1 508 ? 56.904 28.933 -44.090 1.00 33.75 508 LYS A O 1
ATOM 3910 N N . GLY A 1 509 ? 56.624 29.527 -46.249 1.00 33.66 509 GLY A N 1
ATOM 3911 C CA . GLY A 1 509 ? 57.719 28.959 -47.042 1.00 33.66 509 GLY A CA 1
ATOM 3912 C C . GLY A 1 509 ? 58.309 27.589 -46.682 1.00 33.66 509 GLY A C 1
ATOM 3913 O O . GLY A 1 509 ? 59.005 27.445 -45.686 1.00 33.66 509 GLY A O 1
ATOM 3914 N N . ASN A 1 510 ? 58.213 26.710 -47.685 1.00 28.72 510 ASN A N 1
ATOM 3915 C CA . ASN A 1 510 ? 59.073 25.571 -48.031 1.00 28.72 510 ASN A CA 1
ATOM 3916 C C . ASN A 1 510 ? 58.673 24.180 -47.521 1.00 28.72 510 ASN A C 1
ATOM 3918 O O . ASN A 1 510 ? 58.848 23.803 -46.367 1.00 28.72 510 ASN A O 1
ATOM 3922 N N . TYR A 1 511 ? 58.215 23.394 -48.497 1.00 29.70 511 TYR A N 1
ATOM 3923 C CA . TYR A 1 511 ? 58.060 21.950 -48.471 1.00 29.70 511 TYR A CA 1
ATOM 3924 C C . TYR A 1 511 ? 59.416 21.275 -48.620 1.00 29.70 511 TYR A C 1
ATOM 3926 O O . TYR A 1 511 ? 60.082 21.526 -49.612 1.00 29.70 511 TYR A O 1
ATOM 3934 N N . TYR A 1 512 ? 59.757 20.392 -47.685 1.00 28.38 512 TYR A N 1
ATOM 3935 C CA . TYR A 1 512 ? 60.337 19.062 -47.907 1.00 28.38 512 TYR A CA 1
ATOM 3936 C C . TYR A 1 512 ? 60.225 18.316 -46.577 1.00 28.38 512 TYR A C 1
ATOM 3938 O O . TYR A 1 512 ? 60.651 18.858 -45.565 1.00 28.38 512 TYR A O 1
ATOM 3946 N N . LEU A 1 513 ? 59.707 17.084 -46.572 1.00 25.25 513 LEU A N 1
ATOM 3947 C CA . LEU A 1 513 ? 60.269 16.017 -45.741 1.00 25.25 513 LEU A CA 1
ATOM 3948 C C . LEU A 1 513 ? 59.781 14.639 -46.196 1.00 25.25 513 LEU A C 1
ATOM 3950 O O . LEU A 1 513 ? 58.596 14.348 -46.325 1.00 25.25 513 LEU A O 1
ATOM 3954 N N . ASN A 1 514 ? 60.798 13.833 -46.459 1.00 30.39 514 ASN A N 1
ATOM 3955 C CA . ASN A 1 514 ? 60.833 12.434 -46.826 1.00 30.39 514 ASN A CA 1
ATOM 3956 C C . ASN A 1 514 ? 60.937 11.630 -45.519 1.00 30.39 514 ASN A C 1
ATOM 3958 O O . ASN A 1 514 ? 61.748 12.003 -44.674 1.00 30.39 514 ASN A O 1
ATOM 3962 N N . PHE A 1 515 ? 60.215 10.519 -45.365 1.00 29.09 515 PHE A N 1
ATOM 3963 C CA . PHE A 1 515 ? 60.552 9.518 -44.347 1.00 29.09 515 PHE A CA 1
ATOM 3964 C C . PHE A 1 515 ? 60.418 8.106 -44.911 1.00 29.09 515 PHE A C 1
ATOM 3966 O O . PHE A 1 515 ? 59.366 7.474 -44.865 1.00 29.09 515 PHE A O 1
ATOM 3973 N N . GLY A 1 516 ? 61.550 7.607 -45.410 1.00 28.81 516 GLY A N 1
ATOM 3974 C CA . GLY A 1 516 ? 61.848 6.184 -45.446 1.00 28.81 516 GLY A CA 1
ATOM 3975 C C . GLY A 1 516 ? 62.204 5.707 -44.038 1.00 28.81 516 GLY A C 1
ATOM 3976 O O . GLY A 1 516 ? 63.102 6.242 -43.389 1.00 28.81 516 GLY A O 1
ATOM 3977 N N . ARG A 1 517 ? 61.487 4.688 -43.571 1.00 29.12 517 ARG A N 1
ATOM 3978 C CA . ARG A 1 517 ? 61.771 3.952 -42.338 1.00 29.12 517 ARG A CA 1
ATOM 3979 C C . ARG A 1 517 ? 62.962 3.025 -42.597 1.00 29.12 517 ARG A C 1
ATOM 3981 O O . ARG A 1 517 ? 62.858 2.113 -43.412 1.00 29.12 517 ARG A O 1
ATOM 3988 N N . ARG A 1 518 ? 64.087 3.252 -41.914 1.00 31.50 518 ARG A N 1
ATOM 3989 C CA . ARG A 1 518 ? 65.219 2.316 -41.855 1.00 31.50 518 ARG A CA 1
ATOM 3990 C C . ARG A 1 518 ? 65.256 1.720 -40.454 1.00 31.50 518 ARG A C 1
ATOM 3992 O O . ARG A 1 518 ? 65.299 2.454 -39.473 1.00 31.50 518 ARG A O 1
ATOM 3999 N N . GLU A 1 519 ? 65.188 0.401 -40.381 1.00 43.47 519 GLU A N 1
ATOM 4000 C CA . GLU A 1 519 ? 65.288 -0.361 -39.141 1.00 43.47 519 GLU A CA 1
ATOM 4001 C C . GLU A 1 519 ? 66.722 -0.887 -38.943 1.00 43.47 519 GLU A C 1
ATOM 4003 O O . GLU A 1 519 ? 67.355 -1.311 -39.911 1.00 43.47 519 GLU A O 1
ATOM 4008 N N . LYS A 1 520 ? 67.129 -0.923 -37.662 1.00 48.28 520 LYS A N 1
ATOM 4009 C CA . LYS A 1 520 ? 68.227 -1.670 -37.005 1.00 48.28 520 LYS A CA 1
ATOM 4010 C C . LYS A 1 520 ? 69.664 -1.130 -37.115 1.00 48.28 520 LYS A C 1
ATOM 4012 O O . LYS A 1 520 ? 70.274 -1.169 -38.179 1.00 48.28 520 LYS A O 1
ATOM 4017 N N . ALA A 1 521 ? 70.246 -0.750 -35.973 1.00 41.59 521 ALA A N 1
ATOM 4018 C CA . ALA A 1 521 ? 70.889 -1.673 -35.025 1.00 41.59 521 ALA A CA 1
ATOM 4019 C C . ALA A 1 521 ? 70.664 -1.173 -33.592 1.00 41.59 521 ALA A C 1
ATOM 4021 O O . ALA A 1 521 ? 70.602 0.068 -33.433 1.00 41.59 521 ALA A O 1
#

Organism: NCBI:txid222440

Sequence (521 aa):
MKLVITNNRFTNCFGYYAGALHNALQTVNCNISNNEFSGNGKYGLDQKGSDAYLQWISKLSGWTAENTHNKIMIMLNGSKSTNIDSISYQISLNSGFINLPKEWAYCVAKDQLTVKCICNPDSTSYLFEICQKYKLCQFDLIHQTTQDCPCLISGDPRAGIICPAYCVKDSTTPEYVCDANISNYSVEQCQQEKLYKYDLIHQTVANCPCLSTGDPRAGGICPAYCTSKDIPTSDCVCDSNSTIYHRSTCQFEKQYCQINSNSSVQKDSCICTGTNYPYGCKCPTDPTQLSSIPQNRCECRSWGDPRAGKGECPAYCIKGQTTSNCVCETGSSMYPQSVCEKDKLCFDDLVHQTKANCQCLMKGDSRAGGICPSYCKSKDELTVNCMCELDSSYPQATCEKDKLCIVDLIHQSTSNCPCLSANDPRGESVCKQTDIDPSDPDPTDPVIPDPSEQDPETDQEQEQDDGIKQQFDDEDQSEIQNEQSSAFQMIWIIYIAVGALFVVVNSKGNYYLNFGRREKA

Secondary structure (DSSP, 8-state):
--EE--S-EEES-EESS-SSEEEEES-S-EE--S-EEES-EESSS--TT-SEEEEESSPPTT--HHHHHHHHHHHTTT-EESSTT-EEEEETTEEEEE-PPBSSPBP-SGGG--TT-B--TT-SSS-HHHHHHHHHHHH-GGG--TTTSPPPSS--TTBTTTBPPBPBTTB--TTPBPPTT-TTS-HHHHHHHHHHHH-GGG--TTTSPPPSS--TTBTTTBPPBP-STT---TT-B--TT-SSS-HHHHHHHTTB--S-TTSB-STTSSB--SS---BTPBPPSSGGGGTTS-TTTSPPPSS--TTBTSSSBPPBP-TTS--TT-BPPTT-SSS-HHHHHHHHHHHH-GGG--TTTSPPPSS--TTBTTTBPPBP-SSTT--TT-B--TTSSS-HHHHHHHHHHHH-GGGS-TTTSPPPSS--TT-HHHH------TT--------PPP-------------------------------------PPP-------------------------------

Radius of gyration: 63.66 Å; chains: 1; bounding box: 117×66×184 Å

pLDDT: mean 78.72, std 20.84, range [25.25, 97.12]